Protein AF-A0A540WWI2-F1 (afdb_monomer)

Nearest PDB structures (foldseek):
  8qag-assembly2_B  TM=5.350E-01  e=1.305E-01  synthetic construct
  8e0m-assembly3_G  TM=5.407E-01  e=1.648E+00  synthetic construct
  7aor-assembly1_af  TM=1.954E-01  e=5.989E+00  Trypanosoma cruzi strain CL Brener

Mean predicted aligned error: 6.71 Å

Foldseek 3Di:
DDDDDDDDDDDDDDDDDDDDPDPPDPDPPPDPLLVVLLVLLLVFLQALQALLSVLLNCLQPFQQRHHPVGHGSLQSLCAVFWDWAQQDPPQPVSGIAIAGDCADPVRRGRCVFGQSSLLSNLSSPPDQQDWYQHPVGIDGSVVNLLNLQQQDDLVCLLPLRCLNSLSSLLRVDDQQDWDAHSVRDIDHNVVSLVSLLVSLCFLLVQLLVCVVVVHQADDQPCGRCSVHPLSCLSSLLSNLLSLLDVVVVVVCVVSNVSSLVSLLSVLRHVVVVLVVCCVPPVVCNLVSLLNLLSNLLSSLLSVLSSCVSNVDDDDPVSVVSSVVSVVSNVVSVVVCVVVVVSVDLPVVCVVPVVSSSSSNNSSSSNSNSCVSVVDDDVDPPD

pLDDT: mean 91.4, std 15.08, range [29.44, 98.88]

Radius of gyration: 28.15 Å; Cα contacts (8 Å, |Δi|>4): 536; chains: 1; bounding box: 144×52×53 Å

Solvent-accessible surface area (backbone atoms only — not comparable to full-atom values): 21073 Å² total; per-residue (Å²): 133,89,86,89,82,89,84,83,87,82,87,81,84,81,82,84,80,82,83,80,82,78,80,77,74,77,76,79,72,78,76,56,66,41,60,51,30,41,52,50,16,62,73,59,15,17,50,70,87,27,41,42,41,26,41,30,32,26,70,53,60,26,74,79,27,50,22,74,85,68,48,43,30,69,49,48,43,47,30,75,49,55,42,71,51,78,51,44,91,85,43,93,80,60,56,54,51,52,46,63,51,46,46,50,99,90,66,44,49,42,27,81,44,58,48,42,60,61,25,40,45,49,74,38,61,56,54,54,79,43,74,38,68,35,95,90,46,78,47,35,49,43,60,49,50,50,32,54,45,27,73,49,54,81,83,42,57,75,43,56,64,31,25,32,48,45,28,35,51,35,75,76,56,57,90,84,39,68,48,51,25,73,85,66,49,78,44,49,50,55,62,50,48,54,50,36,46,53,39,53,53,59,32,37,40,68,51,46,51,29,56,76,69,67,46,76,53,64,88,89,76,61,51,57,33,49,51,16,63,84,54,25,42,54,40,48,43,18,45,57,48,43,28,46,43,70,70,49,28,66,73,42,43,71,63,52,53,54,52,49,53,40,58,59,51,42,51,62,20,49,49,54,53,46,55,49,46,40,72,74,34,74,95,45,32,66,60,40,45,51,52,51,37,34,51,38,11,41,49,40,29,41,55,37,49,46,26,70,45,56,65,56,74,73,50,72,72,52,45,54,51,53,55,47,43,52,52,52,38,53,54,42,53,52,53,34,51,77,69,48,60,72,77,42,44,72,68,40,35,80,80,36,53,66,60,24,50,48,54,41,44,28,33,14,38,26,15,35,10,41,52,58,68,70,52,76,68,90,80,77,72,134

Secondary structure (DSSP, 8-state):
----------PPPPP-------------PPPPHHHHHHHHHHHHTT-TT-HHHHHHHHHHHGGG-B-TTSSBHHHHHHHHHEEE----TT-TT-PPPEEE-SB-TT--BS-SSTTHHHHHHHHTT--TT-EEEETTEEEEHHHHHHHHHHT--GGGGG-GGGHHHHHHHHHH--TT-EEE-TT--EEEHHHHHHHHHHHHHHHTHHHHHHHHTT-S----SS-GGGGSGGGGHHHHHHHHGGGGSHHHHHHHHHHHHHHHHHHHHHHHHHHHHHHHHHHH-GGGHHHHHHHHHHHHHHHHHHHHHHHHHH-----HHHHHHHHHHHHHHHHHHHHHHHTTTTT-HHHHHTT-HHHHHHHHHHHHHHHHHHHHHHS--TT---

Sequence (382 aa):
MATSARRALRCFPRPLSLFILVLVTPASGATPLGQELAGRCRAWATDARNPWALAHGVVLEGQAFRASDGRLASDVMVSDFLRRTPAAEDSPSKQPDLFFESSTPDGTPVEPHPALLVKTLLAAGQPLSQRFTTAWGTVTLREVVEDVKRDFRMEQVASPESAWKLEVLSLSARPGDTFRDGTGRKVSVDAVMERALATLEAEQAALASGMKAGRPEVPKRGQGIYAHPCGGLHYFQAVAGWARHPTVRAAWRPRLAAQVEVLLYRLDSETRQYETAWASAPMQREQVLAQMLKFQGHLLETLGRFRDDTGWRPTARQQDTVERARRYLENTVRRMDETGLLAAPASVATRNRQLALDLVGDTCHAARGEALWSRPSAGRTP

Organism: NCBI:txid2590453

Structure (mmCIF, N/CA/C/O backbone):
data_AF-A0A540WWI2-F1
#
_entry.id   AF-A0A540WWI2-F1
#
loop_
_atom_site.group_PDB
_atom_site.id
_atom_site.type_symbol
_atom_site.label_atom_id
_atom_site.label_alt_id
_atom_site.label_comp_id
_atom_site.label_asym_id
_atom_site.label_entity_id
_atom_site.label_seq_id
_atom_site.pdbx_PDB_ins_code
_atom_site.Cartn_x
_atom_site.Cartn_y
_atom_site.Cartn_z
_atom_site.occupancy
_atom_site.B_iso_or_equiv
_atom_site.auth_seq_id
_atom_site.auth_comp_id
_atom_site.auth_asym_id
_atom_site.auth_atom_id
_atom_site.pdbx_PDB_model_num
ATOM 1 N N . MET A 1 1 ? 113.287 -20.506 -8.989 1.00 37.81 1 MET A N 1
ATOM 2 C CA . MET A 1 1 ? 113.121 -19.040 -9.099 1.00 37.81 1 MET A CA 1
ATOM 3 C C . MET A 1 1 ? 111.644 -18.708 -8.933 1.00 37.81 1 MET A C 1
ATOM 5 O O . MET A 1 1 ? 110.825 -19.451 -9.449 1.00 37.81 1 MET A O 1
ATOM 9 N N . ALA A 1 2 ? 111.371 -17.675 -8.130 1.00 39.19 2 ALA A N 1
ATOM 10 C CA . ALA A 1 2 ? 110.102 -17.050 -7.719 1.00 39.19 2 ALA A CA 1
ATOM 11 C C . ALA A 1 2 ? 108.848 -17.316 -8.595 1.00 39.19 2 ALA A C 1
ATOM 13 O O . ALA A 1 2 ? 108.915 -17.276 -9.814 1.00 39.19 2 ALA A O 1
ATOM 14 N N . THR A 1 3 ? 107.644 -17.495 -8.042 1.00 39.16 3 THR A N 1
ATOM 15 C CA . THR A 1 3 ? 106.890 -16.412 -7.386 1.00 39.16 3 THR A CA 1
ATOM 16 C C . THR A 1 3 ? 105.618 -16.912 -6.680 1.00 39.16 3 THR A C 1
ATOM 18 O O . THR A 1 3 ? 104.988 -17.889 -7.068 1.00 39.16 3 THR A O 1
ATOM 21 N N . SER A 1 4 ? 105.274 -16.167 -5.629 1.00 45.84 4 SER A N 1
ATOM 22 C CA . SER A 1 4 ? 104.083 -16.188 -4.771 1.00 45.84 4 SER A CA 1
ATOM 23 C C . SER A 1 4 ? 102.783 -15.811 -5.497 1.00 45.84 4 SER A C 1
ATOM 25 O O . SER A 1 4 ? 102.795 -14.888 -6.308 1.00 45.84 4 SER A O 1
ATOM 27 N N . ALA A 1 5 ? 101.645 -16.408 -5.113 1.00 46.91 5 ALA A N 1
ATOM 28 C CA . ALA A 1 5 ? 100.328 -15.793 -5.307 1.00 46.91 5 ALA A CA 1
ATOM 29 C C . ALA A 1 5 ? 99.317 -16.225 -4.225 1.00 46.91 5 ALA A C 1
ATOM 31 O O . ALA A 1 5 ? 98.890 -17.374 -4.141 1.00 46.91 5 ALA A O 1
ATOM 32 N N . ARG A 1 6 ? 98.935 -15.246 -3.397 1.00 46.31 6 ARG A N 1
ATOM 33 C CA . ARG A 1 6 ? 97.887 -15.283 -2.365 1.00 46.31 6 ARG A CA 1
ATOM 34 C C . ARG A 1 6 ? 96.497 -15.395 -3.010 1.00 46.31 6 ARG A C 1
ATOM 36 O O . ARG A 1 6 ? 96.235 -14.715 -4.000 1.00 46.31 6 ARG A O 1
ATOM 43 N N . ARG A 1 7 ? 95.565 -16.141 -2.400 1.00 50.81 7 ARG A N 1
ATOM 44 C CA . ARG A 1 7 ? 94.119 -16.028 -2.680 1.00 50.81 7 ARG A CA 1
ATOM 45 C C . ARG A 1 7 ? 93.358 -15.630 -1.420 1.00 50.81 7 ARG A C 1
ATOM 47 O O . ARG A 1 7 ? 93.472 -16.264 -0.379 1.00 50.81 7 ARG A O 1
ATOM 54 N N . ALA A 1 8 ? 92.624 -14.532 -1.561 1.00 48.03 8 ALA A N 1
ATOM 55 C CA . ALA A 1 8 ? 91.847 -13.853 -0.541 1.00 48.03 8 ALA A CA 1
ATOM 56 C C . ALA A 1 8 ? 90.483 -14.526 -0.307 1.00 48.03 8 ALA A C 1
ATOM 58 O O . ALA A 1 8 ? 89.800 -14.910 -1.258 1.00 48.03 8 ALA A O 1
ATOM 59 N N . LEU A 1 9 ? 90.082 -14.601 0.96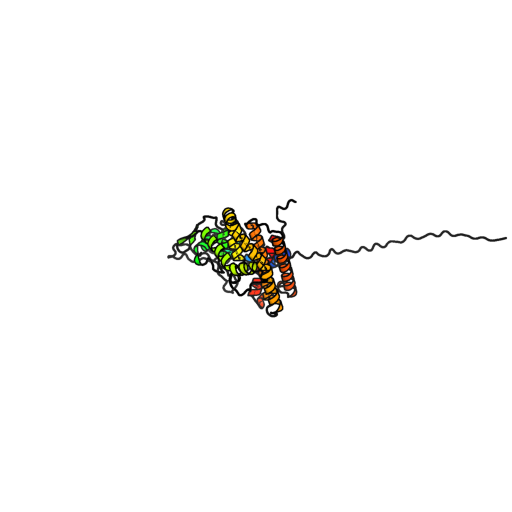4 1.00 45.31 9 LEU A N 1
ATOM 60 C CA . LEU A 1 9 ? 88.723 -14.901 1.414 1.00 45.31 9 LEU A CA 1
ATOM 61 C C . LEU A 1 9 ? 87.793 -13.728 1.062 1.00 45.31 9 LEU A C 1
ATOM 63 O O . LEU A 1 9 ? 88.067 -12.586 1.426 1.00 45.31 9 LEU A O 1
ATOM 67 N N . ARG A 1 10 ? 86.688 -14.008 0.360 1.00 52.19 10 ARG A N 1
ATOM 68 C CA . ARG A 1 10 ? 85.593 -13.054 0.124 1.00 52.19 10 ARG A CA 1
ATOM 69 C C . ARG A 1 10 ? 84.438 -13.370 1.075 1.00 52.19 10 ARG A C 1
ATOM 71 O O . ARG A 1 10 ? 83.786 -14.398 0.927 1.00 52.19 10 ARG A O 1
ATOM 78 N N . CYS A 1 11 ? 84.186 -12.472 2.025 1.00 48.34 11 CYS A N 1
ATOM 79 C CA . CYS A 1 11 ? 82.950 -12.419 2.804 1.00 48.34 11 CYS A CA 1
ATOM 80 C C . CYS A 1 11 ? 81.829 -11.813 1.943 1.00 48.34 11 CYS A C 1
ATOM 82 O O . CYS A 1 11 ? 82.002 -10.729 1.388 1.00 48.34 11 CYS A O 1
ATOM 84 N N . PHE A 1 12 ? 80.684 -12.491 1.846 1.00 45.06 12 PHE A N 1
ATOM 85 C CA . PHE A 1 12 ? 79.457 -11.947 1.253 1.00 45.06 12 PHE A CA 1
ATOM 86 C C . PHE A 1 12 ? 78.577 -11.313 2.348 1.00 45.06 12 PHE A C 1
ATOM 88 O O . PHE A 1 12 ? 78.333 -11.970 3.364 1.00 45.06 12 PHE A O 1
ATOM 95 N N . PRO A 1 13 ? 78.067 -10.080 2.171 1.00 54.81 13 PRO A N 1
ATOM 96 C CA . PRO A 1 13 ? 77.085 -9.493 3.075 1.00 54.81 13 PRO A CA 1
ATOM 97 C C . PRO A 1 13 ? 75.675 -10.021 2.759 1.00 54.81 13 PRO A C 1
ATOM 99 O O . PRO A 1 13 ? 75.299 -10.185 1.599 1.00 54.81 13 PRO A O 1
ATOM 102 N N . ARG A 1 14 ? 74.885 -10.292 3.804 1.00 47.47 14 ARG A N 1
ATOM 103 C CA . ARG A 1 14 ? 73.458 -10.645 3.704 1.00 47.47 14 ARG A CA 1
ATOM 104 C C . ARG A 1 14 ? 72.616 -9.398 3.383 1.00 47.47 14 ARG A C 1
ATOM 106 O O . ARG A 1 14 ? 72.880 -8.353 3.976 1.00 47.47 14 ARG A O 1
ATOM 113 N N . PRO A 1 15 ? 71.587 -9.485 2.521 1.00 51.69 15 PRO A N 1
ATOM 114 C CA . PRO A 1 15 ? 70.697 -8.361 2.259 1.00 51.69 15 PRO A CA 1
ATOM 115 C C . PRO A 1 15 ? 69.696 -8.175 3.411 1.00 51.69 15 PRO A C 1
ATOM 117 O O . PRO A 1 15 ? 68.999 -9.112 3.804 1.00 51.69 15 PRO A O 1
ATOM 120 N N . LEU A 1 16 ? 69.613 -6.950 3.941 1.00 49.91 16 LEU A N 1
ATOM 121 C CA . LEU A 1 16 ? 68.513 -6.502 4.797 1.00 49.91 16 LEU A CA 1
ATOM 122 C C . LEU A 1 16 ? 67.240 -6.423 3.938 1.00 49.91 16 LEU A C 1
ATOM 124 O O . LEU A 1 16 ? 67.165 -5.616 3.014 1.00 49.91 16 LEU A O 1
ATOM 128 N N . SER A 1 17 ? 66.249 -7.263 4.229 1.00 52.59 17 SER A N 1
ATOM 129 C CA . SER A 1 17 ? 64.929 -7.189 3.595 1.00 52.59 17 SER A CA 1
ATOM 130 C C . SER A 1 17 ? 64.086 -6.131 4.304 1.00 52.59 17 SER A C 1
ATOM 132 O O . SER A 1 17 ? 63.728 -6.289 5.470 1.00 52.59 17 SER A O 1
ATOM 134 N N . LEU A 1 18 ? 63.801 -5.038 3.598 1.00 49.53 18 LEU A N 1
ATOM 135 C CA . LEU A 1 18 ? 62.895 -3.977 4.026 1.00 49.53 18 LEU A CA 1
ATOM 136 C C . LEU A 1 18 ? 61.448 -4.492 3.887 1.00 49.53 18 LEU A C 1
ATOM 138 O O . LEU A 1 18 ? 60.949 -4.647 2.774 1.00 49.53 18 LEU A O 1
ATOM 142 N N . PHE A 1 19 ? 60.776 -4.788 5.000 1.00 50.06 19 PHE A N 1
ATOM 143 C CA . PHE A 1 19 ? 59.342 -5.091 5.002 1.00 50.06 19 PHE A CA 1
ATOM 144 C C . PHE A 1 19 ? 58.550 -3.786 4.847 1.00 50.06 19 PHE A C 1
ATOM 146 O O . PHE A 1 19 ? 58.421 -3.012 5.793 1.00 50.06 19 PHE A O 1
ATOM 153 N N . ILE A 1 20 ? 58.016 -3.539 3.649 1.00 57.16 20 ILE A N 1
ATOM 154 C CA . ILE A 1 20 ? 56.998 -2.508 3.420 1.00 57.16 20 ILE A CA 1
ATOM 155 C C . ILE A 1 20 ? 55.660 -3.081 3.899 1.00 57.16 20 ILE A C 1
ATOM 157 O O . ILE A 1 20 ? 55.090 -3.968 3.265 1.00 57.16 20 ILE A O 1
ATOM 161 N N . LEU A 1 21 ? 55.172 -2.588 5.037 1.00 52.62 21 LEU A N 1
ATOM 162 C CA . LEU A 1 21 ? 53.828 -2.875 5.531 1.00 52.62 21 LEU A CA 1
ATOM 163 C C . LEU A 1 21 ? 52.828 -2.069 4.683 1.00 52.62 21 LEU A C 1
ATOM 165 O O . LEU A 1 21 ? 52.626 -0.877 4.905 1.00 52.62 21 LEU A O 1
ATOM 169 N N . VAL A 1 22 ? 52.226 -2.701 3.675 1.00 53.59 22 VAL A N 1
ATOM 170 C CA . VAL A 1 22 ? 51.076 -2.125 2.967 1.00 53.59 22 VAL A CA 1
ATOM 171 C C . VAL A 1 22 ? 49.878 -2.217 3.910 1.00 53.59 22 VAL A C 1
ATOM 173 O O . VAL A 1 22 ? 49.331 -3.295 4.131 1.00 53.59 22 VAL A O 1
ATOM 176 N N . LEU A 1 23 ? 49.490 -1.084 4.497 1.00 54.12 23 LEU A N 1
ATOM 177 C CA . LEU A 1 23 ? 48.217 -0.942 5.196 1.00 54.12 23 LEU A CA 1
ATOM 178 C C . LEU A 1 23 ? 47.098 -1.047 4.154 1.00 54.12 23 LEU A C 1
ATOM 180 O O . LEU A 1 23 ? 46.757 -0.073 3.489 1.00 54.12 23 LEU A O 1
ATOM 184 N N . VAL A 1 24 ? 46.555 -2.252 3.988 1.00 52.00 24 VAL A N 1
ATOM 185 C CA . VAL A 1 24 ? 45.304 -2.469 3.262 1.00 52.00 24 VAL A CA 1
ATOM 186 C C . VAL A 1 24 ? 44.200 -1.846 4.110 1.00 52.00 24 VAL A C 1
ATOM 188 O O . VAL A 1 24 ? 43.776 -2.424 5.110 1.00 52.00 24 VAL A O 1
ATOM 191 N N . THR A 1 25 ? 43.757 -0.642 3.751 1.00 49.84 25 THR A N 1
ATOM 192 C CA . THR A 1 25 ? 42.491 -0.120 4.259 1.00 49.84 25 THR A CA 1
ATOM 193 C C . THR A 1 25 ? 41.392 -1.057 3.758 1.00 49.84 25 THR A C 1
ATOM 195 O O . THR A 1 25 ? 41.284 -1.266 2.546 1.00 49.84 25 THR A O 1
ATOM 198 N N . PRO A 1 26 ? 40.599 -1.691 4.642 1.00 47.97 26 PRO A N 1
ATOM 199 C CA . PRO A 1 26 ? 39.456 -2.460 4.184 1.00 47.97 26 PRO A CA 1
ATOM 200 C C . PRO A 1 26 ? 38.558 -1.495 3.413 1.00 47.97 26 PRO A C 1
ATOM 202 O O . PRO A 1 26 ? 38.166 -0.454 3.943 1.00 47.97 26 PRO A O 1
ATOM 205 N N . ALA A 1 27 ? 38.287 -1.805 2.145 1.00 50.00 27 ALA A N 1
ATOM 206 C CA . ALA A 1 27 ? 37.299 -1.074 1.375 1.00 50.00 27 ALA A CA 1
ATOM 207 C C . ALA A 1 27 ? 35.997 -1.106 2.181 1.00 50.00 27 ALA A C 1
ATOM 209 O O . ALA A 1 27 ? 35.473 -2.189 2.451 1.00 50.00 27 ALA A O 1
ATOM 210 N N . SER A 1 28 ? 35.522 0.059 2.626 1.00 50.94 28 SER A N 1
ATOM 211 C CA . SER A 1 28 ? 34.222 0.187 3.274 1.00 50.94 28 SER A CA 1
ATOM 212 C C . SER A 1 28 ? 33.187 -0.412 2.328 1.00 50.94 28 SER A C 1
ATOM 214 O O . SER A 1 28 ? 32.915 0.155 1.271 1.00 50.94 28 SER A O 1
ATOM 216 N N . GLY A 1 29 ? 32.687 -1.606 2.656 1.00 57.03 29 GLY A N 1
ATOM 217 C CA . GLY 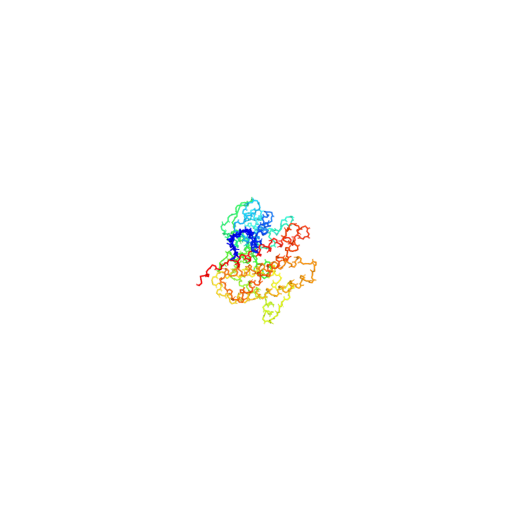A 1 29 ? 31.688 -2.284 1.842 1.00 57.03 29 GLY A CA 1
ATOM 218 C C . GLY A 1 29 ? 30.488 -1.363 1.663 1.00 57.03 29 GLY A C 1
ATOM 219 O O . GLY A 1 29 ? 30.030 -0.762 2.637 1.00 57.03 29 GLY A O 1
ATOM 220 N N . ALA A 1 30 ? 30.013 -1.217 0.426 1.00 68.12 30 ALA A N 1
ATOM 221 C CA . ALA A 1 30 ? 28.823 -0.428 0.144 1.00 68.12 30 ALA A CA 1
ATOM 222 C C . ALA A 1 30 ? 27.666 -0.909 1.035 1.00 68.12 30 ALA A C 1
ATOM 224 O O . ALA A 1 30 ? 27.444 -2.116 1.179 1.00 68.12 30 ALA A O 1
ATOM 225 N N . THR A 1 31 ? 26.955 0.028 1.665 1.00 78.50 31 THR A N 1
ATOM 226 C CA . THR A 1 31 ? 25.777 -0.294 2.472 1.00 78.50 31 THR A CA 1
ATOM 227 C C . THR A 1 31 ? 24.754 -1.018 1.591 1.00 78.50 31 THR A C 1
ATOM 229 O O . THR A 1 31 ? 24.450 -0.527 0.506 1.00 78.50 31 THR A O 1
ATOM 232 N N . PRO A 1 32 ? 24.211 -2.177 2.010 1.00 90.50 32 PRO A N 1
ATOM 233 C CA . PRO A 1 32 ? 23.176 -2.853 1.239 1.00 90.50 32 PRO A CA 1
ATOM 234 C C . PRO A 1 32 ? 21.974 -1.930 1.000 1.00 90.50 32 PRO A C 1
ATOM 236 O O . PRO A 1 32 ? 21.496 -1.306 1.949 1.00 90.50 32 PRO A O 1
ATOM 239 N N . LEU A 1 33 ? 21.440 -1.906 -0.226 1.00 92.56 33 LEU A N 1
ATOM 240 C CA . LEU A 1 33 ? 20.330 -1.034 -0.647 1.00 92.56 33 LEU A CA 1
ATOM 241 C C . LEU A 1 33 ? 19.166 -0.992 0.359 1.00 92.56 33 LEU A C 1
ATOM 243 O O . LEU A 1 33 ? 18.651 0.072 0.693 1.00 92.56 33 LEU A O 1
ATOM 247 N N . GLY A 1 34 ? 18.764 -2.152 0.887 1.00 92.31 34 GLY A N 1
ATOM 248 C CA . GLY A 1 34 ? 17.685 -2.231 1.873 1.00 92.31 34 GLY A CA 1
ATOM 249 C C . GLY A 1 34 ? 17.980 -1.469 3.173 1.00 92.31 34 GLY A C 1
ATOM 250 O O . GLY A 1 34 ? 17.076 -0.860 3.738 1.00 92.31 34 GLY A O 1
ATOM 251 N N . GLN A 1 35 ? 19.233 -1.459 3.644 1.00 94.50 35 GLN A N 1
ATOM 252 C CA . GLN A 1 35 ? 19.629 -0.698 4.837 1.00 94.50 35 GLN A CA 1
ATOM 253 C C . GLN A 1 35 ? 19.652 0.807 4.562 1.00 94.50 35 GLN A C 1
ATOM 255 O O . GLN A 1 35 ? 19.236 1.589 5.417 1.00 94.50 35 GLN A O 1
ATOM 260 N N . GLU A 1 36 ? 20.099 1.200 3.371 1.00 95.06 36 GLU A N 1
ATOM 261 C CA . GLU A 1 36 ? 20.103 2.590 2.925 1.00 95.06 36 GLU A CA 1
ATOM 262 C C . GLU A 1 36 ? 18.679 3.160 2.842 1.00 95.06 36 GLU A C 1
ATOM 264 O O . GLU A 1 36 ? 18.375 4.167 3.488 1.00 95.06 36 GLU A O 1
ATOM 269 N N . LEU A 1 37 ? 17.781 2.480 2.122 1.00 97.00 37 LEU A N 1
ATOM 270 C CA . LEU A 1 37 ? 16.377 2.881 2.004 1.00 97.00 37 LEU A CA 1
ATOM 271 C C . LEU A 1 37 ? 15.686 2.914 3.371 1.00 97.00 37 LEU A C 1
ATOM 273 O O . LEU A 1 37 ? 14.944 3.850 3.666 1.00 97.00 37 LEU A O 1
ATOM 277 N N . ALA A 1 38 ? 15.965 1.938 4.241 1.00 96.88 38 ALA A N 1
ATOM 278 C CA . ALA A 1 38 ? 15.427 1.927 5.598 1.00 96.88 38 ALA A CA 1
ATOM 279 C C . ALA A 1 38 ? 15.919 3.122 6.431 1.00 96.88 38 ALA A C 1
ATOM 281 O O . ALA A 1 38 ? 15.136 3.734 7.156 1.00 96.88 38 ALA A O 1
ATOM 282 N N . GLY A 1 39 ? 17.198 3.490 6.309 1.00 96.06 39 GLY A N 1
ATOM 283 C CA . GLY A 1 39 ? 17.755 4.683 6.947 1.00 96.06 39 GLY A CA 1
ATOM 284 C C . GLY A 1 39 ? 17.058 5.965 6.494 1.00 96.06 39 GLY A C 1
ATOM 285 O O . GLY A 1 39 ? 16.673 6.778 7.333 1.00 96.06 39 GLY A O 1
ATOM 286 N N . ARG A 1 40 ? 16.829 6.109 5.184 1.00 95.88 40 ARG A N 1
ATOM 287 C CA . ARG A 1 40 ? 16.113 7.252 4.595 1.00 95.88 40 ARG A CA 1
ATOM 288 C C . ARG A 1 40 ? 14.653 7.309 5.046 1.00 95.88 40 ARG A C 1
ATOM 290 O O . ARG A 1 40 ? 14.213 8.347 5.526 1.00 95.88 40 ARG A O 1
ATOM 297 N N . CYS A 1 41 ? 13.937 6.183 4.999 1.00 96.69 41 CYS A N 1
ATOM 298 C CA . CYS A 1 41 ? 12.572 6.087 5.523 1.00 96.69 41 CYS A CA 1
ATOM 299 C C . CYS A 1 41 ? 12.509 6.539 6.991 1.00 96.69 41 CYS A C 1
ATOM 301 O O . CYS A 1 41 ? 11.736 7.435 7.318 1.00 96.69 41 CYS A O 1
ATOM 303 N N . ARG A 1 42 ? 13.378 6.009 7.866 1.00 95.62 42 ARG A N 1
ATOM 304 C CA . ARG A 1 42 ? 13.431 6.424 9.280 1.00 95.62 42 ARG A CA 1
ATOM 305 C C . ARG A 1 42 ? 13.745 7.905 9.462 1.00 95.62 42 ARG A C 1
ATOM 307 O O . ARG A 1 42 ? 13.229 8.505 10.390 1.00 95.62 42 ARG A O 1
ATOM 314 N N . ALA A 1 43 ? 14.582 8.495 8.616 1.00 94.38 43 ALA A N 1
ATOM 315 C CA . ALA A 1 43 ? 14.907 9.914 8.722 1.00 94.38 43 ALA A CA 1
ATOM 316 C C . ALA A 1 43 ? 13.734 10.826 8.321 1.00 94.38 43 ALA A C 1
ATOM 318 O O . ALA A 1 43 ? 13.646 11.953 8.801 1.00 94.38 43 ALA A O 1
ATOM 319 N N . TRP A 1 44 ? 12.855 10.371 7.424 1.00 95.38 44 TRP A N 1
ATOM 320 C CA . TRP A 1 44 ? 11.827 11.223 6.814 1.00 95.38 44 TRP A CA 1
ATOM 321 C C . TRP A 1 44 ? 10.412 10.956 7.326 1.00 95.38 44 TRP A C 1
ATOM 323 O O . TRP A 1 44 ? 9.571 11.851 7.309 1.00 95.38 44 TRP A O 1
ATOM 333 N N . ALA A 1 45 ? 10.145 9.741 7.797 1.00 97.38 45 ALA A N 1
ATOM 334 C CA . ALA A 1 45 ? 8.821 9.293 8.208 1.00 97.38 45 ALA A CA 1
ATOM 335 C C . ALA A 1 45 ? 8.481 9.615 9.673 1.00 97.38 45 ALA A C 1
ATOM 337 O O . ALA A 1 45 ? 7.474 9.128 10.168 1.00 97.38 45 ALA A O 1
ATOM 338 N N . THR A 1 46 ? 9.305 10.384 10.393 1.00 97.44 46 THR A N 1
ATOM 339 C CA . THR A 1 46 ? 9.157 10.588 11.847 1.00 97.44 46 THR A CA 1
ATOM 340 C C . THR A 1 46 ? 8.421 11.866 12.254 1.00 97.44 46 THR A C 1
ATOM 342 O O . THR A 1 46 ? 8.221 12.053 13.448 1.00 97.44 46 THR A O 1
ATOM 345 N N . ASP A 1 47 ? 8.029 12.767 11.343 1.00 96.69 47 ASP A N 1
ATOM 346 C CA . ASP A 1 47 ? 7.362 14.026 11.740 1.00 96.69 47 ASP A CA 1
ATOM 347 C C . ASP A 1 47 ? 6.016 13.741 12.428 1.00 96.69 47 ASP A C 1
ATOM 349 O O . ASP A 1 47 ? 5.058 13.297 11.794 1.00 96.69 47 ASP A O 1
ATOM 353 N N . ALA A 1 48 ? 5.935 14.043 13.728 1.00 97.81 48 ALA A N 1
ATOM 354 C CA . ALA A 1 48 ? 4.739 13.827 14.541 1.00 97.81 48 ALA A CA 1
ATOM 355 C C . ALA A 1 48 ? 3.504 14.597 14.031 1.00 97.81 48 ALA A C 1
ATOM 357 O O . ALA A 1 48 ? 2.375 14.245 14.356 1.00 97.81 48 ALA A O 1
ATOM 358 N N . ARG A 1 49 ? 3.700 15.639 13.214 1.00 97.19 49 ARG A N 1
ATOM 359 C CA . ARG A 1 49 ? 2.616 16.446 12.633 1.00 97.19 49 ARG A CA 1
ATOM 360 C C . ARG A 1 49 ? 2.078 15.873 11.321 1.00 97.19 49 ARG A C 1
ATOM 362 O O . ARG A 1 49 ? 1.105 16.401 10.790 1.00 97.19 49 ARG A O 1
ATOM 369 N N . ASN A 1 50 ? 2.707 14.828 10.785 1.00 97.62 50 ASN A N 1
ATOM 370 C CA . ASN A 1 50 ? 2.357 14.216 9.508 1.00 97.62 50 ASN A CA 1
ATOM 371 C C . ASN A 1 50 ? 2.050 12.719 9.708 1.00 97.62 50 ASN A C 1
ATOM 373 O O . ASN A 1 50 ? 2.926 11.871 9.518 1.00 97.62 50 ASN A O 1
ATOM 377 N N . PRO A 1 51 ? 0.811 12.360 10.089 1.00 98.06 51 PRO A N 1
ATOM 378 C CA . PRO A 1 51 ? 0.462 10.976 10.392 1.00 98.06 51 PRO A CA 1
ATOM 379 C C . PRO A 1 51 ? 0.461 10.088 9.141 1.00 98.06 51 PRO A C 1
ATOM 381 O O . PRO A 1 51 ? 0.672 8.885 9.259 1.00 98.06 51 PRO A O 1
ATOM 384 N N . TRP A 1 52 ? 0.326 10.664 7.942 1.00 98.25 52 TRP A N 1
ATOM 385 C CA . TRP A 1 52 ? 0.549 9.941 6.690 1.00 98.25 52 TRP A CA 1
ATOM 386 C C . TRP A 1 52 ? 2.006 9.471 6.556 1.00 98.25 52 TRP A C 1
ATOM 388 O O . TRP A 1 52 ? 2.256 8.318 6.210 1.00 98.25 52 TRP A O 1
ATOM 398 N N . ALA A 1 53 ? 2.978 10.329 6.883 1.00 97.94 53 ALA A N 1
ATOM 399 C CA . ALA A 1 53 ? 4.389 9.945 6.893 1.00 97.94 53 ALA A CA 1
ATOM 400 C C . ALA A 1 53 ? 4.676 8.903 7.988 1.00 97.94 53 ALA A C 1
ATOM 402 O O . ALA A 1 53 ? 5.328 7.896 7.711 1.00 97.94 53 ALA A O 1
ATOM 403 N N . LEU A 1 54 ? 4.119 9.089 9.194 1.00 98.69 54 LEU A N 1
ATOM 404 C CA . LEU A 1 54 ? 4.226 8.109 10.282 1.00 98.69 54 LEU A CA 1
ATOM 405 C C . LEU A 1 54 ? 3.697 6.731 9.870 1.00 98.69 54 LEU A C 1
ATOM 407 O O . LEU A 1 54 ? 4.338 5.721 10.164 1.00 98.69 54 LEU A O 1
ATOM 411 N N . ALA A 1 55 ? 2.559 6.679 9.171 1.00 98.50 55 ALA A N 1
ATOM 412 C CA . ALA A 1 55 ? 1.977 5.431 8.693 1.00 98.50 55 ALA A CA 1
ATOM 413 C C . ALA A 1 55 ? 2.946 4.659 7.784 1.00 98.50 55 ALA A C 1
ATOM 415 O O . ALA A 1 55 ? 3.122 3.451 7.944 1.00 98.50 55 ALA A O 1
ATOM 416 N N . HIS A 1 56 ? 3.651 5.354 6.892 1.00 98.50 56 HIS A N 1
ATOM 417 C CA . HIS A 1 56 ? 4.671 4.738 6.038 1.00 98.50 56 HIS A CA 1
ATOM 418 C C . HIS A 1 56 ? 5.894 4.252 6.815 1.00 98.50 56 HIS A C 1
ATOM 420 O O . HIS A 1 56 ? 6.407 3.168 6.539 1.00 98.50 56 HIS A O 1
ATOM 426 N N . GLY A 1 57 ? 6.326 4.984 7.842 1.00 98.31 57 GLY A N 1
ATOM 427 C CA . GLY A 1 57 ? 7.370 4.504 8.752 1.00 98.31 57 GLY A CA 1
ATOM 428 C C . GLY A 1 57 ? 6.960 3.224 9.494 1.00 98.31 57 GLY A C 1
ATOM 429 O O . GLY A 1 57 ? 7.744 2.275 9.589 1.00 98.31 57 GLY A O 1
ATOM 430 N N . VAL A 1 58 ? 5.698 3.144 9.932 1.00 98.56 58 VAL A N 1
ATOM 431 C CA . VAL A 1 58 ? 5.113 1.944 10.557 1.00 98.56 58 VAL A CA 1
ATOM 432 C C . VAL A 1 58 ? 5.074 0.750 9.594 1.00 98.56 58 VAL A C 1
ATOM 434 O O . VAL A 1 58 ? 5.299 -0.376 10.033 1.00 98.56 58 VAL A O 1
ATOM 437 N N . VAL A 1 59 ? 4.844 0.951 8.290 1.00 96.25 59 VAL A N 1
ATOM 438 C CA . VAL A 1 59 ? 4.886 -0.143 7.293 1.00 96.25 59 VAL A CA 1
ATOM 439 C C . VAL A 1 59 ? 6.241 -0.862 7.298 1.00 96.25 59 VAL A C 1
ATOM 441 O O . VAL A 1 59 ? 6.299 -2.093 7.205 1.00 96.25 59 VAL A O 1
ATOM 444 N N . LEU A 1 60 ? 7.339 -0.116 7.437 1.00 96.06 60 LEU A N 1
ATOM 445 C CA . LEU A 1 60 ? 8.684 -0.683 7.477 1.00 96.06 60 LEU A CA 1
ATOM 446 C C . LEU A 1 60 ? 9.016 -1.297 8.846 1.00 96.06 60 LEU A C 1
ATOM 448 O O . LEU A 1 60 ? 9.384 -2.474 8.918 1.00 96.06 60 LEU A O 1
ATOM 452 N N . GLU A 1 61 ? 8.896 -0.496 9.905 1.00 96.62 61 GLU A N 1
ATOM 453 C CA . GLU A 1 61 ? 9.455 -0.769 11.242 1.00 96.62 61 GLU A CA 1
ATOM 454 C C . GLU A 1 61 ? 8.448 -1.440 12.200 1.00 96.62 61 GLU A C 1
ATOM 456 O O . GLU A 1 61 ? 8.812 -1.944 13.264 1.00 96.62 61 GLU A O 1
ATOM 461 N N . GLY A 1 62 ? 7.169 -1.493 11.824 1.00 96.44 62 GLY A N 1
ATOM 462 C CA . GLY A 1 62 ? 6.102 -2.103 12.611 1.00 96.44 62 GLY A CA 1
ATOM 463 C C . GLY A 1 62 ? 5.712 -1.294 13.852 1.00 96.44 62 GLY A C 1
ATOM 464 O O . GLY A 1 62 ? 5.830 -0.071 13.905 1.00 96.44 62 GLY A O 1
ATOM 465 N N . GLN A 1 63 ? 5.215 -1.996 14.875 1.00 96.69 63 GLN A N 1
ATOM 466 C CA . GLN A 1 63 ? 4.591 -1.399 16.071 1.00 96.69 63 GLN A CA 1
ATOM 467 C C . GLN A 1 63 ? 5.537 -0.544 16.914 1.00 96.69 63 GLN A C 1
ATOM 469 O O . GLN A 1 63 ? 5.080 0.321 17.654 1.00 96.69 63 GLN A O 1
ATOM 474 N N . ALA A 1 64 ? 6.841 -0.808 16.832 1.00 96.69 64 ALA A N 1
ATOM 475 C CA . ALA A 1 64 ? 7.850 -0.126 17.632 1.00 96.69 64 ALA A CA 1
ATOM 476 C C . ALA A 1 64 ? 8.301 1.210 17.021 1.00 96.69 64 ALA A C 1
ATOM 478 O O . ALA A 1 64 ? 9.120 1.900 17.631 1.00 96.69 64 ALA A O 1
ATOM 479 N N . PHE A 1 65 ? 7.800 1.575 15.834 1.00 98.25 65 PHE A N 1
ATOM 480 C CA . PHE A 1 65 ? 8.161 2.828 15.185 1.00 98.25 65 PHE A CA 1
ATOM 481 C C . PHE A 1 65 ? 7.737 4.034 16.031 1.00 98.25 65 PHE A C 1
ATOM 483 O O . PHE A 1 65 ? 6.633 4.079 16.583 1.00 98.25 65 PHE A O 1
ATOM 490 N N . ARG A 1 66 ? 8.625 5.024 16.129 1.00 98.50 66 ARG A N 1
ATOM 491 C CA . ARG A 1 66 ? 8.433 6.221 16.951 1.00 98.50 66 ARG A CA 1
ATOM 492 C C . ARG A 1 66 ? 8.475 7.472 16.096 1.00 98.50 66 ARG A C 1
ATOM 494 O O . ARG A 1 66 ? 9.259 7.553 15.156 1.00 98.50 66 ARG A O 1
ATOM 501 N N . ALA A 1 67 ? 7.650 8.442 16.465 1.00 98.44 67 ALA A N 1
ATOM 502 C CA . ALA A 1 67 ? 7.740 9.787 15.929 1.00 98.44 67 ALA A CA 1
ATOM 503 C C . ALA A 1 67 ? 8.968 10.518 16.505 1.00 98.44 67 ALA A C 1
ATOM 505 O O . ALA A 1 67 ? 9.600 10.072 17.466 1.00 98.44 67 ALA A O 1
ATOM 506 N N . SER A 1 68 ? 9.295 11.672 15.930 1.00 97.81 68 SER A N 1
ATOM 507 C CA . SER A 1 68 ? 10.444 12.502 16.299 1.00 97.81 68 SER A CA 1
ATOM 508 C C . SER A 1 68 ? 10.352 13.071 17.716 1.00 97.81 68 SER A C 1
ATOM 510 O O . SER A 1 68 ? 11.367 13.466 18.277 1.00 97.81 68 SER A O 1
ATOM 512 N N . ASP A 1 69 ? 9.152 13.111 18.300 1.00 97.69 69 ASP A N 1
ATOM 513 C CA . ASP A 1 69 ? 8.910 13.505 19.693 1.00 97.69 69 ASP A CA 1
ATOM 514 C C . ASP A 1 69 ? 9.076 12.339 20.695 1.00 97.69 69 ASP A C 1
ATOM 516 O O . ASP A 1 69 ? 8.885 12.514 21.897 1.00 97.69 69 ASP A O 1
ATOM 520 N N . GLY A 1 70 ? 9.430 11.142 20.213 1.00 98.00 70 GLY A N 1
ATOM 521 C CA . GLY A 1 70 ? 9.671 9.944 21.015 1.00 98.00 70 GLY A CA 1
ATOM 522 C C . GLY A 1 70 ? 8.431 9.092 21.308 1.00 98.00 70 GLY A C 1
ATOM 523 O O . GLY A 1 70 ? 8.585 7.952 21.768 1.00 98.00 70 GLY A O 1
ATOM 524 N N . ARG A 1 71 ? 7.211 9.571 21.020 1.00 98.44 71 ARG A N 1
ATOM 525 C CA . ARG A 1 71 ? 5.980 8.774 21.176 1.00 98.44 71 ARG A CA 1
ATOM 526 C C . ARG A 1 71 ? 5.923 7.648 20.142 1.00 98.44 71 ARG A C 1
ATOM 528 O O . ARG A 1 71 ? 6.556 7.721 19.088 1.00 98.44 71 ARG A O 1
ATOM 535 N N . LEU A 1 72 ? 5.168 6.586 20.437 1.00 98.50 72 LEU A N 1
ATOM 536 C CA . LEU A 1 72 ? 4.867 5.571 19.423 1.00 98.50 72 LEU A CA 1
ATOM 537 C C . LEU A 1 72 ? 4.071 6.224 18.294 1.00 98.50 72 LEU A C 1
ATOM 539 O O . LEU A 1 72 ? 3.116 6.955 18.548 1.00 98.50 72 LEU A O 1
ATOM 543 N N . ALA A 1 73 ? 4.432 5.926 17.049 1.00 98.62 73 ALA A N 1
ATOM 544 C CA . ALA A 1 73 ? 3.748 6.480 15.888 1.00 98.62 73 ALA A CA 1
ATOM 545 C C . ALA A 1 73 ? 2.249 6.135 15.888 1.00 98.62 73 ALA A C 1
ATOM 547 O O . ALA A 1 73 ? 1.426 6.975 15.538 1.00 98.62 73 ALA A O 1
ATOM 548 N N . SER A 1 74 ? 1.879 4.935 16.353 1.00 98.56 74 SER A N 1
ATOM 549 C CA . SER A 1 74 ? 0.477 4.538 16.536 1.00 98.56 74 SER A CA 1
ATOM 550 C C . SER A 1 74 ? -0.276 5.442 17.507 1.00 98.56 74 SER A C 1
ATOM 552 O O . SER A 1 74 ? -1.428 5.784 17.250 1.00 98.56 74 SER A O 1
ATOM 554 N N . ASP A 1 75 ? 0.380 5.851 18.594 1.00 98.62 75 ASP A N 1
ATOM 555 C CA . ASP A 1 75 ? -0.233 6.720 19.592 1.00 98.62 75 ASP A CA 1
ATOM 556 C C . ASP A 1 75 ? -0.411 8.122 19.028 1.00 98.62 75 ASP A C 1
ATOM 558 O O . ASP A 1 75 ? -1.483 8.687 19.196 1.00 98.62 75 ASP A O 1
ATOM 562 N N . VAL A 1 76 ? 0.580 8.654 18.306 1.00 98.62 76 VAL A N 1
ATOM 563 C CA . VAL A 1 76 ? 0.473 9.963 17.642 1.00 98.62 76 VAL A CA 1
ATOM 564 C C . VAL A 1 76 ? -0.670 9.964 16.629 1.00 98.62 76 VAL A C 1
ATOM 566 O O . VAL A 1 76 ? -1.554 10.814 16.703 1.00 98.62 76 VAL A O 1
ATOM 569 N N . MET A 1 77 ? -0.697 8.981 15.720 1.00 98.69 77 MET A N 1
ATOM 570 C CA . MET A 1 77 ? -1.720 8.887 14.675 1.00 98.69 77 MET A CA 1
ATOM 571 C C . MET A 1 77 ? -3.134 8.879 15.262 1.00 98.69 77 MET A C 1
ATOM 573 O O . MET A 1 77 ? -3.989 9.615 14.784 1.00 98.69 77 MET A O 1
ATOM 577 N N . VAL A 1 78 ? -3.396 8.085 16.305 1.00 98.62 78 VAL A N 1
ATOM 578 C CA . VAL A 1 78 ? -4.749 7.989 16.874 1.00 98.62 78 VAL A CA 1
ATOM 579 C C . VAL A 1 78 ? -5.052 9.138 17.836 1.00 98.62 78 VAL A C 1
ATOM 581 O O . VAL A 1 78 ? -6.100 9.763 17.724 1.00 98.62 78 VAL A O 1
ATOM 584 N N . SER A 1 79 ? -4.156 9.435 18.775 1.00 98.25 79 SER A N 1
ATOM 585 C CA . SER A 1 79 ? -4.423 10.395 19.859 1.00 98.25 79 SER A CA 1
ATOM 586 C C . SER A 1 79 ? -4.585 11.823 19.345 1.00 98.25 79 SER A C 1
ATOM 588 O O . SER A 1 79 ? -5.436 12.556 19.853 1.00 98.25 79 SER A O 1
ATOM 590 N N . ASP A 1 80 ? -3.802 12.203 18.330 1.00 98.12 80 ASP A N 1
ATOM 591 C CA . ASP A 1 80 ? -3.726 13.589 17.865 1.00 98.12 80 ASP A CA 1
ATOM 592 C C . ASP A 1 80 ? -4.644 13.851 16.657 1.00 98.12 80 ASP A C 1
ATOM 594 O O . ASP A 1 80 ? -5.126 14.975 16.478 1.00 98.12 80 ASP A O 1
ATOM 598 N N . PHE A 1 81 ? -4.914 12.828 15.833 1.00 98.38 81 PHE A N 1
ATOM 599 C CA . PHE A 1 81 ? -5.607 13.001 14.549 1.00 98.38 81 PHE A CA 1
ATOM 600 C C . PHE A 1 81 ? -6.959 12.297 14.437 1.00 98.38 81 PHE A C 1
ATOM 602 O O . PHE A 1 81 ? -7.716 12.638 13.525 1.00 98.38 81 PHE A O 1
ATOM 609 N N . LEU A 1 82 ? -7.312 11.372 15.340 1.00 98.44 82 LEU A N 1
ATOM 610 C CA . LEU A 1 82 ? -8.647 10.775 15.321 1.00 98.44 82 LEU A CA 1
ATOM 611 C C . LEU A 1 82 ? -9.694 11.823 15.714 1.00 98.44 82 LEU A C 1
ATOM 613 O O . LEU A 1 82 ? -9.634 12.444 16.782 1.00 98.44 82 LEU A O 1
ATOM 617 N N . ARG A 1 83 ? -10.684 12.006 14.845 1.00 97.38 83 ARG A N 1
ATOM 618 C CA . ARG A 1 83 ? -11.836 12.873 15.069 1.00 97.38 83 ARG A CA 1
ATOM 619 C C . ARG A 1 83 ? -13.036 12.060 15.511 1.00 97.38 83 ARG A C 1
ATOM 621 O O . ARG A 1 83 ? -13.132 10.861 15.261 1.00 97.38 83 ARG A O 1
ATOM 628 N N . ARG A 1 84 ? -13.939 12.753 16.198 1.00 95.50 84 ARG A N 1
ATOM 629 C CA . ARG A 1 84 ? -15.188 12.208 16.703 1.00 95.50 84 ARG A CA 1
ATOM 630 C C . ARG A 1 84 ? -16.327 13.158 16.348 1.00 95.50 84 ARG A C 1
ATOM 632 O O . ARG A 1 84 ? -16.256 14.331 16.716 1.00 95.50 84 ARG A O 1
ATOM 639 N N . THR A 1 85 ? -17.365 12.672 15.673 1.00 91.00 85 THR A N 1
ATOM 640 C CA . THR A 1 85 ? -18.612 13.435 15.517 1.00 91.00 85 THR A CA 1
ATOM 641 C C . THR A 1 85 ? -19.438 13.370 16.807 1.00 91.00 85 THR A C 1
ATOM 643 O O . THR A 1 85 ? -19.332 12.408 17.580 1.00 91.00 85 THR A O 1
ATOM 646 N N . PRO A 1 86 ? -20.279 14.379 17.095 1.00 83.81 86 PRO A N 1
ATOM 647 C CA . PRO A 1 86 ? -21.345 14.215 18.074 1.00 83.81 86 PRO A CA 1
ATOM 648 C C . PRO A 1 86 ? -22.230 13.026 17.680 1.00 83.81 86 PRO A C 1
ATOM 650 O O . PRO A 1 86 ? -22.479 12.808 16.496 1.00 83.81 86 PRO A O 1
ATOM 653 N N . ALA A 1 87 ? -22.725 12.267 18.658 1.00 77.31 87 ALA A N 1
ATOM 654 C CA . ALA A 1 87 ? -23.708 11.229 18.369 1.00 77.31 87 ALA A CA 1
ATOM 655 C C . ALA A 1 87 ? -24.967 11.897 17.796 1.00 77.31 87 ALA A C 1
ATOM 657 O O . ALA A 1 87 ? -25.601 12.699 18.482 1.00 77.31 87 ALA A O 1
ATOM 658 N N . ALA A 1 88 ? -25.304 11.606 16.540 1.00 71.38 88 ALA A N 1
ATOM 659 C CA . ALA A 1 88 ? -26.511 12.145 15.929 1.00 71.38 88 ALA A CA 1
ATOM 660 C C . ALA A 1 88 ? -27.749 11.525 16.595 1.00 71.38 88 ALA A C 1
ATOM 662 O O . ALA A 1 88 ? -27.839 10.298 16.701 1.00 71.38 88 ALA A O 1
ATOM 663 N N . GLU A 1 89 ? -28.700 12.363 17.024 1.00 69.31 89 GLU A N 1
ATOM 664 C CA . GLU A 1 89 ? -29.939 11.915 17.685 1.00 69.31 89 GLU A CA 1
ATOM 665 C C . GLU A 1 89 ? -30.747 10.951 16.799 1.00 69.31 89 GLU A C 1
ATOM 667 O O . GLU A 1 89 ? -31.321 9.983 17.304 1.00 69.31 89 GLU A O 1
ATOM 672 N N . ASP A 1 90 ? -30.681 11.160 15.480 1.00 68.81 90 ASP A N 1
ATOM 673 C CA . ASP A 1 90 ? -31.388 10.379 14.461 1.00 68.81 90 ASP A CA 1
ATOM 674 C C . ASP A 1 90 ? -30.566 9.212 13.879 1.00 68.81 90 ASP A C 1
ATOM 676 O O . ASP A 1 90 ? -31.051 8.484 13.009 1.00 68.81 90 ASP A O 1
ATOM 680 N N . SER A 1 91 ? -29.319 8.996 14.324 1.00 65.56 91 SER A N 1
ATOM 681 C CA . SER A 1 91 ? -28.522 7.863 13.834 1.00 65.56 91 SER A CA 1
ATOM 682 C C . SER A 1 91 ? -29.027 6.544 14.434 1.00 65.56 91 SER A C 1
ATOM 684 O O . SER A 1 91 ? -29.127 6.431 15.661 1.00 65.56 91 SER A O 1
ATOM 686 N N . PRO A 1 92 ? -29.256 5.491 13.621 1.00 66.06 92 PRO A N 1
ATOM 687 C CA . PRO A 1 92 ? -29.681 4.180 14.110 1.00 66.06 92 PRO A CA 1
ATOM 688 C C . PRO A 1 92 ? -28.749 3.571 15.167 1.00 66.06 92 PRO A C 1
ATOM 690 O O . PRO A 1 92 ? -29.203 2.792 16.004 1.00 66.06 92 PRO A O 1
ATOM 693 N N . SER A 1 93 ? -27.450 3.900 15.137 1.00 68.31 93 SER A N 1
ATOM 694 C CA . SER A 1 93 ? -26.476 3.391 16.108 1.00 68.31 93 SER A CA 1
ATOM 695 C C . SER A 1 93 ? -26.460 4.188 17.414 1.00 68.31 93 SER A C 1
ATOM 697 O O . SER A 1 93 ? -25.991 3.660 18.422 1.00 68.31 93 SER A O 1
ATOM 699 N N . LYS A 1 94 ? -26.927 5.450 17.405 1.00 75.00 94 LYS A N 1
ATOM 700 C CA . LYS A 1 94 ? -26.721 6.451 18.474 1.00 75.00 94 LYS A CA 1
ATOM 701 C C . LYS A 1 94 ? -25.264 6.557 18.956 1.00 75.00 94 LYS A C 1
ATOM 703 O O . LYS A 1 94 ? -25.002 7.047 20.054 1.00 75.00 94 LYS A O 1
ATOM 708 N N . GLN A 1 95 ? -24.313 6.076 18.157 1.00 80.06 95 GLN A N 1
ATOM 709 C CA . GLN A 1 95 ? -22.888 6.127 18.452 1.00 80.06 95 GLN A CA 1
ATOM 710 C C . GLN A 1 95 ? -22.245 7.281 17.681 1.00 80.06 95 GLN A C 1
ATOM 712 O O . GLN A 1 95 ? -22.693 7.593 16.577 1.00 80.06 95 GLN A O 1
ATOM 717 N N . PRO A 1 96 ? -21.226 7.932 18.262 1.00 88.06 96 PRO A N 1
ATOM 718 C CA . PRO A 1 96 ? -20.421 8.907 17.541 1.00 88.06 96 PRO A CA 1
ATOM 719 C C . PRO A 1 96 ? -19.624 8.222 16.422 1.00 88.06 96 PRO A C 1
ATOM 721 O O . PRO A 1 96 ? -19.169 7.093 16.604 1.00 88.06 96 PRO A O 1
ATOM 724 N N . ASP A 1 97 ? -19.400 8.922 15.313 1.00 92.12 97 ASP A N 1
ATOM 725 C CA . ASP A 1 97 ? -18.496 8.453 14.264 1.00 92.12 97 ASP A CA 1
ATOM 726 C C . ASP A 1 97 ? -17.053 8.831 14.586 1.00 92.12 97 ASP A C 1
ATOM 728 O O . ASP A 1 97 ? -16.773 9.922 15.084 1.00 92.12 97 ASP A O 1
ATOM 732 N N . LEU A 1 98 ? -16.147 7.904 14.309 1.00 96.25 98 LEU A N 1
ATOM 733 C CA . LEU A 1 98 ? -14.710 7.980 14.496 1.00 96.25 98 LEU A CA 1
ATOM 734 C C . LEU A 1 98 ? -14.045 7.956 13.126 1.00 96.25 98 LEU A C 1
ATOM 736 O O . LEU A 1 98 ? -14.130 6.970 12.398 1.00 96.25 98 LEU A O 1
ATOM 740 N N . PHE A 1 99 ? -13.344 9.027 12.783 1.00 96.62 99 PHE A N 1
ATOM 741 C CA . PHE A 1 99 ? -12.768 9.165 11.452 1.00 96.62 99 PHE A CA 1
ATOM 742 C C . PHE A 1 99 ? -11.469 9.961 11.479 1.00 96.62 99 PHE A C 1
ATOM 744 O O . PHE A 1 99 ? -11.190 10.713 12.415 1.00 96.62 99 PHE A O 1
ATOM 751 N N . PHE A 1 100 ? -10.672 9.795 10.432 1.00 97.94 100 PHE A N 1
ATOM 752 C CA . PHE A 1 100 ? -9.525 10.644 10.159 1.00 97.94 100 PHE A CA 1
ATOM 753 C C . PHE A 1 100 ? -9.878 11.581 9.008 1.00 97.94 100 PHE A C 1
ATOM 755 O O . PHE A 1 100 ? -10.479 11.167 8.019 1.00 97.94 100 PHE A O 1
ATOM 762 N N . GLU A 1 101 ? -9.508 12.850 9.141 1.00 97.56 101 GLU A N 1
ATOM 763 C CA . GLU A 1 101 ? -9.615 13.802 8.034 1.00 97.56 101 GLU A CA 1
ATOM 764 C C . GLU A 1 101 ? -8.661 13.404 6.900 1.00 97.56 101 GLU A C 1
ATOM 766 O O . GLU A 1 101 ? -7.626 12.776 7.135 1.00 97.56 101 GLU A O 1
ATOM 771 N N . SER A 1 102 ? -8.940 13.829 5.667 1.00 97.31 102 SER A N 1
ATOM 772 C CA . SER A 1 102 ? -7.995 13.613 4.562 1.00 97.31 102 SER A CA 1
ATOM 773 C C . SER A 1 102 ? -6.699 14.403 4.754 1.00 97.31 102 SER A C 1
ATOM 775 O O . SER A 1 102 ? -5.611 13.948 4.393 1.00 97.31 102 SER A O 1
ATOM 777 N N . SER A 1 103 ? -6.813 15.595 5.341 1.00 97.81 103 SER A N 1
ATOM 778 C CA . SER A 1 103 ? -5.711 16.522 5.577 1.00 97.81 103 SER A CA 1
ATOM 779 C C . SER A 1 103 ? -5.999 17.459 6.748 1.00 97.81 103 SER A C 1
ATOM 781 O O . SER A 1 103 ? -7.150 17.745 7.071 1.00 97.81 103 SER A O 1
ATOM 783 N N . THR A 1 104 ? -4.946 17.992 7.353 1.00 96.44 104 THR A N 1
ATOM 784 C CA . THR A 1 104 ? -5.008 19.126 8.285 1.00 96.44 104 THR A CA 1
ATOM 785 C C . THR A 1 104 ? -5.380 20.436 7.561 1.00 96.44 104 THR A C 1
ATOM 787 O O . THR A 1 104 ? -5.293 20.510 6.330 1.00 96.44 104 THR A O 1
ATOM 790 N N . PRO A 1 105 ? -5.719 21.517 8.299 1.00 95.31 105 PRO A N 1
ATOM 791 C CA . PRO A 1 105 ? -6.003 22.829 7.704 1.00 95.31 105 PRO A CA 1
ATOM 792 C C . PRO A 1 105 ? -4.856 23.436 6.880 1.00 95.31 105 PRO A C 1
ATOM 794 O O . PRO A 1 105 ? -5.109 24.212 5.966 1.00 95.31 105 PRO A O 1
ATOM 797 N N . ASP A 1 106 ? -3.599 23.083 7.174 1.00 93.38 106 ASP A N 1
ATOM 798 C CA . ASP A 1 106 ? -2.416 23.527 6.417 1.00 93.38 106 ASP A CA 1
ATOM 799 C C . ASP A 1 106 ? -2.068 22.610 5.221 1.00 93.38 106 ASP A C 1
ATOM 801 O O . ASP A 1 106 ? -0.998 22.725 4.608 1.00 93.38 106 ASP A O 1
ATOM 805 N N . GLY A 1 107 ? -2.972 21.683 4.884 1.00 93.69 107 GLY A N 1
ATOM 806 C CA . GLY A 1 107 ? -2.837 20.759 3.761 1.00 93.69 107 GLY A CA 1
ATOM 807 C C . GLY A 1 107 ? -1.851 19.614 4.003 1.00 93.69 107 GLY A C 1
ATOM 808 O O . GLY A 1 107 ? -1.403 18.975 3.049 1.00 93.69 107 GLY A O 1
ATOM 809 N N . THR A 1 108 ? -1.446 19.353 5.248 1.00 95.44 108 THR A N 1
ATOM 810 C CA . THR A 1 108 ? -0.655 18.160 5.585 1.00 95.44 108 THR A CA 1
ATOM 811 C C . THR A 1 108 ? -1.547 16.924 5.478 1.00 95.44 108 THR A C 1
ATOM 813 O O . THR A 1 108 ? -2.627 16.909 6.067 1.00 95.44 108 THR A O 1
ATOM 816 N N . PRO A 1 109 ? -1.155 15.896 4.704 1.00 97.31 109 PRO A N 1
ATOM 817 C CA . PRO A 1 109 ? -1.981 14.706 4.547 1.00 97.31 109 PRO A CA 1
ATOM 818 C C . PRO A 1 109 ? -2.131 13.977 5.883 1.00 97.31 109 PRO A C 1
ATOM 820 O O . PRO A 1 109 ? -1.160 13.804 6.624 1.00 97.31 109 PRO A O 1
ATOM 823 N N . VAL A 1 110 ? -3.354 13.533 6.164 1.00 98.06 110 VAL A N 1
ATOM 824 C CA . VAL A 1 110 ? -3.666 12.700 7.325 1.00 98.06 110 VAL A CA 1
ATOM 825 C C . VAL A 1 110 ? -4.076 11.314 6.849 1.00 98.06 110 VAL A C 1
ATOM 827 O O . VAL A 1 110 ? -3.283 10.377 6.925 1.00 98.06 110 VAL A O 1
ATOM 830 N N . GLU A 1 111 ? -5.264 11.203 6.262 1.00 96.06 111 GLU A N 1
ATOM 831 C CA . GLU A 1 111 ? -5.780 9.979 5.656 1.00 96.06 111 GLU A CA 1
ATOM 832 C C . GLU A 1 111 ? -6.294 10.269 4.230 1.00 96.06 111 GLU A C 1
ATOM 834 O O . GLU A 1 111 ? -7.497 10.271 3.981 1.00 96.06 111 GLU A O 1
ATOM 839 N N . PRO A 1 112 ? -5.406 10.544 3.250 1.00 94.81 112 PRO A N 1
ATOM 840 C CA . PRO A 1 112 ? -5.823 10.849 1.875 1.00 94.81 112 PRO A CA 1
ATOM 841 C C . PRO A 1 112 ? -6.548 9.680 1.188 1.00 94.81 112 PRO A C 1
ATOM 843 O O . PRO A 1 112 ? -7.241 9.890 0.197 1.00 94.81 112 PRO A O 1
ATOM 846 N N . HIS A 1 113 ? -6.398 8.466 1.724 1.00 96.12 113 HIS A N 1
ATOM 847 C CA . HIS A 1 113 ? -7.101 7.269 1.287 1.00 96.12 113 HIS A CA 1
ATOM 848 C C . HIS A 1 113 ? -7.923 6.698 2.446 1.00 96.12 113 HIS A C 1
ATOM 850 O O . HIS A 1 113 ? -7.340 6.449 3.506 1.00 96.12 113 HIS A O 1
ATOM 856 N N . PRO A 1 114 ? -9.230 6.432 2.272 1.00 95.31 114 PRO A N 1
ATOM 857 C CA . PRO A 1 114 ? -10.094 6.009 3.370 1.00 95.31 114 PRO A CA 1
ATOM 858 C C . PRO A 1 114 ? -9.577 4.765 4.099 1.00 95.31 114 PRO A C 1
ATOM 860 O O . PRO A 1 114 ? -9.347 3.733 3.473 1.00 95.31 114 PRO A O 1
ATOM 863 N N . ALA A 1 115 ? -9.478 4.833 5.427 1.00 98.06 115 ALA A N 1
ATOM 864 C CA . ALA A 1 115 ? -8.975 3.779 6.307 1.00 98.06 115 ALA A CA 1
ATOM 865 C C . ALA A 1 115 ? -7.477 3.428 6.160 1.00 98.06 115 ALA A C 1
ATOM 867 O O . ALA A 1 115 ? -7.053 2.375 6.650 1.00 98.06 115 ALA A O 1
ATOM 868 N N . LEU A 1 116 ? 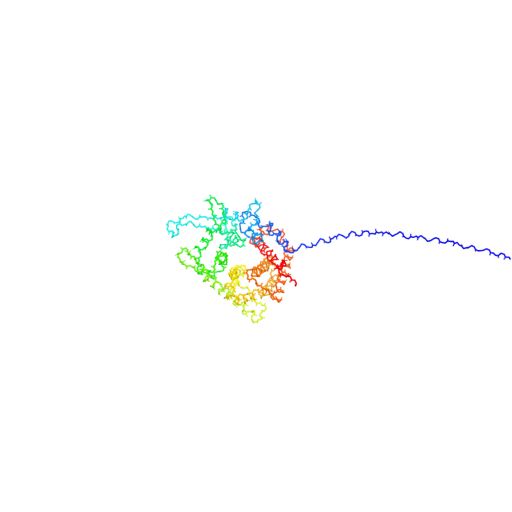-6.654 4.276 5.525 1.00 98.25 116 LEU A N 1
ATOM 869 C CA . LEU A 1 116 ? -5.198 4.087 5.442 1.00 98.25 116 LEU A CA 1
ATOM 870 C C . LEU A 1 116 ? -4.552 3.901 6.819 1.00 98.25 116 LEU A C 1
ATOM 872 O O . LEU A 1 116 ? -3.746 2.978 6.988 1.00 98.25 116 LEU A O 1
ATOM 876 N N . LEU A 1 117 ? -4.882 4.748 7.798 1.00 98.62 117 LEU A N 1
ATOM 877 C CA . LEU A 1 117 ? -4.245 4.697 9.115 1.00 98.62 117 LEU A CA 1
ATOM 878 C C . LEU A 1 117 ? -4.694 3.442 9.870 1.00 98.62 117 LEU A C 1
ATOM 880 O O . LEU A 1 117 ? -3.864 2.710 10.410 1.00 98.62 117 LEU A O 1
ATOM 884 N N . VAL A 1 118 ? -5.988 3.114 9.809 1.00 98.69 118 VAL A N 1
ATOM 885 C CA . VAL A 1 118 ? -6.553 1.900 10.427 1.00 98.69 118 VAL A CA 1
ATOM 886 C C . VAL A 1 118 ? -5.923 0.636 9.843 1.00 98.69 118 VAL A C 1
ATOM 888 O O . VAL A 1 118 ? -5.470 -0.239 10.587 1.00 98.69 118 VAL A O 1
ATOM 891 N N . LYS A 1 119 ? -5.829 0.555 8.509 1.00 98.31 119 LYS A N 1
ATOM 892 C CA . LYS A 1 119 ? -5.139 -0.533 7.805 1.00 98.31 119 LYS A CA 1
ATOM 893 C C . LYS A 1 119 ? -3.692 -0.652 8.264 1.00 98.31 119 LYS A C 1
ATOM 895 O O . LYS A 1 119 ? -3.221 -1.758 8.510 1.00 98.31 119 LYS A O 1
ATOM 900 N N . THR A 1 120 ? -2.992 0.468 8.398 1.00 98.62 120 THR A N 1
ATOM 901 C CA . THR A 1 120 ? -1.585 0.480 8.806 1.00 98.62 120 THR A CA 1
ATOM 902 C C . THR A 1 120 ? -1.398 -0.083 10.213 1.00 98.62 120 THR A C 1
ATOM 904 O O . THR A 1 120 ? -0.536 -0.937 10.417 1.00 98.62 120 THR A O 1
ATOM 907 N N . LEU A 1 121 ? -2.244 0.314 11.169 1.00 98.75 121 LEU A N 1
ATOM 908 C CA . LEU A 1 121 ? -2.212 -0.215 12.536 1.00 98.75 121 LEU A CA 1
ATOM 909 C C . LEU A 1 121 ? -2.434 -1.736 12.561 1.00 98.75 121 LEU A C 1
ATOM 911 O O . LEU A 1 121 ? -1.667 -2.465 13.194 1.00 98.75 121 LEU A O 1
ATOM 915 N N . LEU A 1 122 ? -3.442 -2.224 11.830 1.00 98.62 122 LEU A N 1
ATOM 916 C CA . LEU A 1 122 ? -3.730 -3.657 11.725 1.00 98.62 122 LEU A CA 1
ATOM 917 C C . LEU A 1 122 ? -2.591 -4.429 11.050 1.00 98.62 122 LEU A C 1
ATOM 919 O O . LEU A 1 122 ? -2.199 -5.487 11.537 1.00 98.62 122 LEU A O 1
ATOM 923 N N . ALA A 1 123 ? -2.032 -3.902 9.959 1.00 97.50 123 ALA A N 1
ATOM 924 C CA . ALA A 1 123 ? -0.941 -4.538 9.219 1.00 97.50 123 ALA A CA 1
ATOM 925 C C . ALA A 1 123 ? 0.367 -4.576 10.027 1.00 97.50 123 ALA A C 1
ATOM 927 O O . ALA A 1 123 ? 1.149 -5.515 9.891 1.00 97.50 123 ALA A O 1
ATOM 928 N N . ALA A 1 124 ? 0.578 -3.602 10.916 1.00 97.56 124 ALA A N 1
ATOM 929 C CA . ALA A 1 124 ? 1.656 -3.634 11.899 1.00 97.56 124 ALA A CA 1
ATOM 930 C C . ALA A 1 124 ? 1.426 -4.689 12.997 1.00 97.56 124 ALA A C 1
ATOM 932 O O . ALA A 1 124 ? 2.337 -4.979 13.767 1.00 97.56 124 ALA A O 1
ATOM 933 N N . GLY A 1 125 ? 0.232 -5.282 13.085 1.00 97.00 125 GLY A N 1
ATOM 934 C CA . GLY A 1 125 ? -0.133 -6.307 14.061 1.00 97.00 125 GLY A CA 1
ATOM 935 C C . GLY A 1 125 ? -0.666 -5.755 15.384 1.00 97.00 125 GLY A C 1
ATOM 936 O O . GLY A 1 125 ? -0.674 -6.489 16.374 1.00 97.00 125 GLY A O 1
ATOM 937 N N . GLN A 1 126 ? -1.071 -4.479 15.433 1.00 98.19 126 GLN A N 1
ATOM 938 C CA . GLN A 1 126 ? -1.684 -3.912 16.635 1.00 98.19 126 GLN A CA 1
ATOM 939 C C . GLN A 1 126 ? -2.949 -4.714 16.987 1.00 98.19 126 GLN A C 1
ATOM 941 O O . GLN A 1 126 ? -3.800 -4.929 16.115 1.00 98.19 126 GLN A O 1
ATOM 946 N N . PRO A 1 127 ? -3.107 -5.186 18.237 1.00 97.75 127 PRO A N 1
ATOM 947 C CA . PRO A 1 127 ? -4.275 -5.969 18.606 1.00 97.75 127 PRO A CA 1
ATOM 948 C C . PRO A 1 127 ? -5.531 -5.092 18.609 1.00 97.75 127 PRO A C 1
ATOM 950 O O . PRO A 1 127 ? -5.488 -3.923 18.978 1.00 97.75 127 PRO A O 1
ATOM 953 N N . LEU A 1 128 ? -6.696 -5.669 18.296 1.00 98.50 128 LEU A N 1
ATOM 954 C CA . LEU A 1 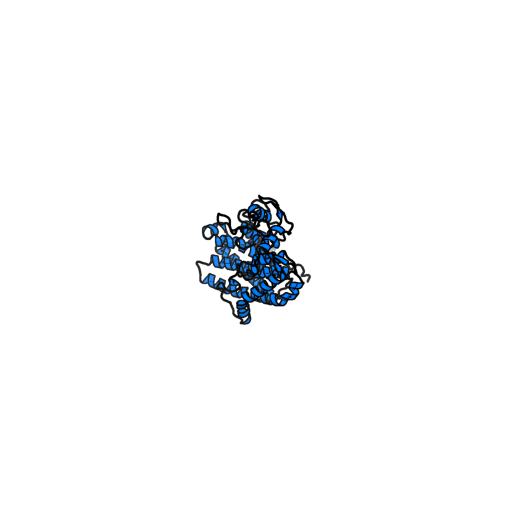128 ? -7.977 -4.942 18.339 1.00 98.50 128 LEU A CA 1
ATOM 955 C C . LEU A 1 128 ? -8.301 -4.361 19.731 1.00 98.50 128 LEU A C 1
ATOM 957 O O . LEU A 1 128 ? -9.076 -3.418 19.845 1.00 98.50 128 LEU A O 1
ATOM 961 N N . SER A 1 129 ? -7.724 -4.927 20.794 1.00 98.50 129 SER A N 1
ATOM 962 C CA . SER A 1 129 ? -7.844 -4.432 22.169 1.00 98.50 129 SER A CA 1
ATOM 963 C C . SER A 1 129 ? -6.879 -3.294 22.513 1.00 98.50 129 SER A C 1
ATOM 965 O O . SER A 1 129 ? -6.947 -2.797 23.638 1.00 98.50 129 SER A O 1
ATOM 967 N N . GLN A 1 130 ? -5.978 -2.904 21.601 1.00 98.50 130 GLN A N 1
ATOM 968 C CA . GLN A 1 130 ? -5.062 -1.780 21.797 1.00 98.50 130 GLN A CA 1
ATOM 969 C C . GLN A 1 130 ? -5.869 -0.529 22.130 1.00 98.50 130 GLN A C 1
ATOM 971 O O . GLN A 1 130 ? -6.827 -0.212 21.425 1.00 98.50 130 GLN A O 1
ATOM 976 N N . ARG A 1 131 ? -5.486 0.150 23.214 1.00 98.56 131 ARG A N 1
ATOM 977 C CA . ARG A 1 131 ? -6.140 1.364 23.708 1.00 98.56 131 ARG A CA 1
ATOM 978 C C . ARG A 1 131 ? -5.302 2.581 23.341 1.00 98.56 131 ARG A C 1
ATOM 980 O O . ARG A 1 131 ? -4.082 2.537 23.467 1.00 98.56 131 ARG A O 1
ATOM 987 N N . PHE A 1 132 ? -5.970 3.659 22.962 1.00 98.44 132 PHE A N 1
ATOM 988 C CA . PHE A 1 132 ? -5.370 4.953 22.661 1.00 98.44 132 PHE A CA 1
ATOM 989 C C . PHE A 1 132 ? -6.056 6.033 23.491 1.00 98.44 132 PHE A C 1
ATOM 991 O O . PHE A 1 132 ? -7.276 6.003 23.675 1.00 98.44 132 PHE A O 1
ATOM 998 N N . THR A 1 133 ? -5.275 6.980 24.000 1.00 98.31 133 THR A N 1
ATOM 999 C CA . THR A 1 133 ? -5.786 8.100 24.795 1.00 98.31 133 THR A CA 1
ATOM 1000 C C . THR A 1 133 ? -5.984 9.302 23.888 1.00 98.31 133 THR A C 1
ATOM 1002 O O . THR A 1 133 ? -5.017 9.892 23.434 1.00 98.31 133 THR A O 1
ATOM 1005 N N . THR A 1 134 ? -7.232 9.689 23.650 1.00 97.81 134 THR A N 1
ATOM 1006 C CA . THR A 1 134 ? -7.582 10.882 22.866 1.00 97.81 134 THR A CA 1
ATOM 1007 C C . THR A 1 134 ? -7.991 12.031 23.791 1.00 97.81 134 THR A C 1
ATOM 1009 O O . THR A 1 134 ? -8.267 11.821 24.976 1.00 97.81 134 THR A O 1
ATOM 1012 N N . ALA A 1 135 ? -8.113 13.246 23.249 1.00 96.44 135 ALA A N 1
ATOM 1013 C CA . ALA A 1 135 ? -8.576 14.418 24.002 1.00 96.44 135 ALA A CA 1
ATOM 1014 C C . ALA A 1 135 ? -9.987 14.263 24.615 1.00 96.44 135 ALA A C 1
ATOM 1016 O O . ALA A 1 135 ? -10.348 14.998 25.530 1.00 96.44 135 ALA A O 1
ATOM 1017 N N . TRP A 1 136 ? -10.787 13.314 24.122 1.00 95.50 136 TRP A N 1
ATOM 1018 C CA . TRP A 1 136 ? -12.174 13.076 24.536 1.00 95.50 136 TRP A CA 1
ATOM 1019 C C . TRP A 1 136 ? -12.379 11.701 25.195 1.00 95.50 136 TRP A C 1
ATOM 1021 O O . TRP A 1 136 ? -13.519 11.280 25.401 1.00 95.50 136 TRP A O 1
ATOM 1031 N N . GLY A 1 137 ? -11.292 11.006 25.547 1.00 96.00 137 GLY A N 1
ATOM 1032 C CA . GLY A 1 137 ? -11.321 9.739 26.279 1.00 96.00 137 GLY A CA 1
ATOM 1033 C C . GLY A 1 137 ? -10.512 8.623 25.621 1.00 96.00 137 GLY A C 1
ATOM 1034 O O . GLY A 1 137 ? -9.777 8.825 24.655 1.00 96.00 137 GLY A O 1
ATOM 1035 N N . THR A 1 138 ? -10.626 7.417 26.171 1.00 97.81 138 THR A N 1
ATOM 1036 C CA . THR A 1 138 ? -9.939 6.236 25.639 1.00 97.81 138 THR A CA 1
ATOM 1037 C C . THR A 1 138 ? -10.766 5.566 24.548 1.00 97.81 138 THR A C 1
ATOM 1039 O O . THR A 1 138 ? -11.947 5.308 24.756 1.00 97.81 138 THR A O 1
ATOM 1042 N N . VAL A 1 139 ? -10.119 5.213 23.438 1.00 98.00 139 VAL A N 1
ATOM 1043 C CA . VAL A 1 139 ? -10.699 4.437 22.331 1.00 98.00 139 VAL A CA 1
ATOM 1044 C C . VAL A 1 139 ? -9.865 3.187 22.070 1.00 98.00 139 VAL A C 1
ATOM 1046 O O . VAL A 1 139 ? -8.661 3.166 22.328 1.00 98.00 139 VAL A O 1
ATOM 1049 N N . THR A 1 140 ? -10.486 2.129 21.568 1.00 98.56 140 THR A N 1
ATOM 1050 C CA . THR A 1 140 ? -9.812 0.904 21.131 1.00 98.56 140 THR A CA 1
ATOM 1051 C C . THR A 1 140 ? -9.671 0.843 19.616 1.00 98.56 140 THR A C 1
ATOM 1053 O O . THR A 1 140 ? -10.510 1.367 18.885 1.00 98.56 140 THR A O 1
ATOM 1056 N N . LEU A 1 141 ? -8.660 0.124 19.113 1.00 98.69 141 LEU A N 1
ATOM 1057 C CA . LEU A 1 141 ? -8.552 -0.144 17.672 1.00 98.69 141 LEU A CA 1
ATOM 1058 C C . LEU A 1 141 ? -9.814 -0.832 17.123 1.00 98.69 141 LEU A C 1
ATOM 1060 O O . LEU A 1 141 ? -10.217 -0.570 15.994 1.00 98.69 141 LEU A O 1
ATOM 1064 N N . ARG A 1 142 ? -10.468 -1.683 17.927 1.00 98.44 142 ARG A N 1
ATOM 1065 C CA . ARG A 1 142 ? -11.753 -2.301 17.578 1.00 98.44 142 ARG A CA 1
ATOM 1066 C C . ARG A 1 142 ? -12.818 -1.263 17.244 1.00 98.44 142 ARG A C 1
ATOM 1068 O O . ARG A 1 142 ? -13.468 -1.419 16.223 1.00 98.44 142 ARG A O 1
ATOM 1075 N N . GLU A 1 143 ? -12.994 -0.239 18.074 1.00 97.69 143 GLU A N 1
ATOM 1076 C CA . GLU A 1 143 ? -14.010 0.799 17.845 1.00 97.69 143 GLU A CA 1
ATOM 1077 C C . GLU A 1 143 ? -13.757 1.545 16.532 1.00 97.69 143 GLU A C 1
ATOM 1079 O O . GLU A 1 143 ? -14.678 1.709 15.739 1.00 97.69 143 GLU A O 1
ATOM 1084 N N . VAL A 1 144 ? -12.497 1.878 16.231 1.00 98.31 144 VAL A N 1
ATOM 1085 C CA . VAL A 1 144 ? -12.134 2.513 14.952 1.00 98.31 144 VAL A CA 1
ATOM 1086 C C . VAL A 1 144 ? -12.397 1.577 13.756 1.00 98.31 144 VAL A C 1
ATOM 1088 O O . VAL A 1 144 ? -12.853 2.014 12.703 1.00 98.31 144 VAL A O 1
ATOM 1091 N N . VAL A 1 145 ? -12.167 0.266 13.904 1.00 98.50 145 VAL A N 1
ATOM 1092 C CA . VAL A 1 145 ? -12.501 -0.736 12.871 1.00 98.50 145 VAL A CA 1
ATOM 1093 C C . VAL A 1 145 ? -14.014 -0.877 12.667 1.00 98.50 145 VAL A C 1
ATOM 1095 O O . VAL A 1 145 ? -14.462 -1.046 11.531 1.00 98.50 145 VAL A O 1
ATOM 1098 N N . GLU A 1 146 ? -14.812 -0.823 13.734 1.00 97.50 146 GLU A N 1
ATOM 1099 C CA . GLU A 1 146 ? -16.276 -0.857 13.621 1.00 97.50 146 GLU A CA 1
ATOM 1100 C C . GLU A 1 146 ? -16.827 0.390 12.911 1.00 97.50 146 GLU A C 1
ATOM 1102 O O . GLU A 1 146 ? -17.812 0.288 12.180 1.00 97.50 146 GLU A O 1
ATOM 1107 N N . ASP A 1 147 ? -16.153 1.535 13.023 1.00 96.38 147 ASP A N 1
ATOM 1108 C CA . ASP A 1 147 ? -16.445 2.718 12.211 1.00 96.38 147 ASP A CA 1
ATOM 1109 C C . ASP A 1 147 ? -16.200 2.488 10.722 1.00 96.38 147 ASP A C 1
ATOM 1111 O O . ASP A 1 147 ? -17.096 2.710 9.910 1.00 96.38 147 ASP A O 1
ATOM 1115 N N . VAL A 1 148 ? -15.052 1.909 10.355 1.00 97.44 148 VAL A N 1
ATOM 1116 C CA . VAL A 1 148 ? -14.769 1.545 8.954 1.00 97.44 148 VAL A CA 1
ATOM 1117 C C . VAL A 1 148 ? -15.839 0.601 8.389 1.00 97.44 148 VAL A C 1
ATOM 1119 O O . VAL A 1 148 ? -16.244 0.745 7.233 1.00 97.44 148 VAL A O 1
ATOM 1122 N N . LYS A 1 149 ? -16.322 -0.357 9.193 1.00 97.31 149 LYS A N 1
ATOM 1123 C CA . LYS A 1 149 ? -17.413 -1.274 8.818 1.00 97.31 149 LYS A CA 1
ATOM 1124 C C . LYS A 1 149 ? -18.747 -0.546 8.663 1.00 97.31 149 LYS A C 1
ATOM 1126 O O . LYS A 1 149 ? -19.473 -0.803 7.704 1.00 97.31 149 LYS A O 1
ATOM 1131 N N . ARG A 1 150 ? -19.072 0.380 9.565 1.00 95.00 150 ARG A N 1
ATOM 1132 C CA . ARG A 1 150 ? -20.290 1.196 9.476 1.00 95.00 150 ARG A CA 1
ATOM 1133 C C . ARG A 1 150 ? -20.279 2.078 8.225 1.00 95.00 150 ARG A C 1
ATOM 1135 O O . ARG A 1 150 ? -21.282 2.169 7.515 1.00 95.00 150 ARG A O 1
ATOM 1142 N N . ASP A 1 151 ? -19.126 2.623 7.870 1.00 94.00 151 ASP A N 1
ATOM 1143 C CA . ASP A 1 151 ? -18.926 3.431 6.665 1.00 94.00 151 ASP A CA 1
ATOM 1144 C C . ASP A 1 151 ? -18.691 2.624 5.384 1.00 94.00 151 ASP A C 1
ATOM 1146 O O . ASP A 1 151 ? -18.465 3.174 4.299 1.00 94.00 151 ASP A O 1
ATOM 1150 N N . PHE A 1 152 ? -18.752 1.297 5.471 1.00 96.56 152 PHE A N 1
ATOM 1151 C CA . PHE A 1 152 ? -18.583 0.436 4.316 1.00 96.56 152 PHE A CA 1
ATOM 1152 C C . PHE A 1 152 ? -19.827 0.450 3.424 1.00 96.56 152 PHE A C 1
ATOM 1154 O O . PHE A 1 152 ? -20.965 0.416 3.896 1.00 96.56 152 PHE A O 1
ATOM 1161 N N . ARG A 1 153 ? -19.618 0.465 2.106 1.00 94.88 153 ARG A N 1
ATOM 1162 C CA . ARG A 1 153 ? -20.680 0.337 1.102 1.00 94.88 153 ARG A CA 1
ATOM 1163 C C . ARG A 1 153 ? -20.269 -0.733 0.100 1.00 94.88 153 ARG A C 1
ATOM 1165 O O . ARG A 1 153 ? -19.207 -0.635 -0.510 1.00 94.88 153 ARG A O 1
ATOM 1172 N N . MET A 1 154 ? -21.106 -1.753 -0.082 1.00 94.44 154 MET A N 1
ATOM 1173 C CA . MET A 1 154 ? -20.825 -2.883 -0.981 1.00 94.44 154 MET A CA 1
ATOM 1174 C C . MET A 1 154 ? -20.549 -2.431 -2.425 1.00 94.44 154 MET A C 1
ATOM 1176 O O . MET A 1 154 ? -19.780 -3.047 -3.160 1.00 94.44 154 MET A O 1
ATOM 1180 N N . GLU A 1 155 ? -21.175 -1.332 -2.825 1.00 93.69 155 GLU A N 1
ATOM 1181 C CA . GLU A 1 155 ? -21.071 -0.704 -4.135 1.00 93.69 155 GLU A CA 1
ATOM 1182 C C . GLU A 1 155 ? -19.668 -0.118 -4.373 1.00 93.69 155 GLU A C 1
AT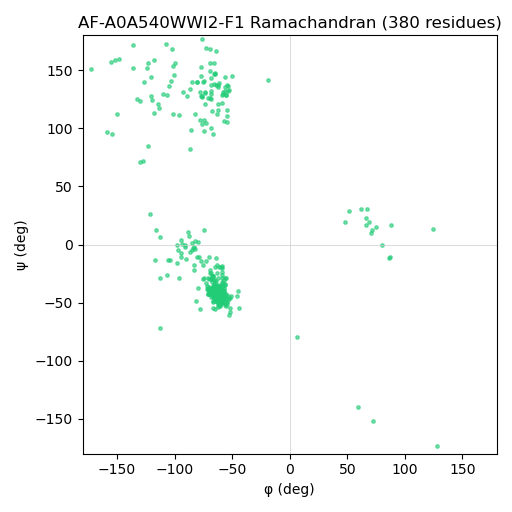OM 1184 O O . GLU A 1 155 ? -19.205 -0.081 -5.510 1.00 93.69 155 GLU A O 1
ATOM 1189 N N . GLN A 1 156 ? -18.956 0.253 -3.301 1.00 94.12 156 GLN A N 1
ATOM 1190 C CA . GLN A 1 156 ? -17.585 0.771 -3.354 1.00 94.12 156 GLN A CA 1
ATOM 1191 C C . GLN A 1 156 ? -16.532 -0.334 -3.527 1.00 94.12 156 GLN A C 1
ATOM 1193 O O . GLN A 1 156 ? -15.406 -0.008 -3.873 1.00 94.12 156 GLN A O 1
ATOM 1198 N N . VAL A 1 157 ? -16.919 -1.612 -3.391 1.00 97.19 157 VAL A N 1
ATOM 1199 C CA . VAL A 1 157 ? -16.408 -2.774 -4.152 1.00 97.19 157 VAL A CA 1
ATOM 1200 C C . VAL A 1 157 ? -15.227 -2.523 -5.099 1.00 97.19 157 VAL A C 1
ATOM 1202 O O . VAL A 1 157 ? -14.057 -2.829 -4.874 1.00 97.19 157 VAL A O 1
ATOM 1205 N N . ALA A 1 158 ? -15.633 -1.984 -6.245 1.00 95.69 158 ALA A N 1
ATOM 1206 C CA . ALA A 1 158 ? -14.810 -1.789 -7.422 1.00 95.69 158 ALA A CA 1
ATOM 1207 C C . ALA A 1 158 ? -14.177 -0.394 -7.496 1.00 95.69 158 ALA A C 1
ATOM 1209 O O . ALA A 1 158 ? -13.531 -0.068 -8.482 1.00 95.69 158 ALA A O 1
ATOM 1210 N N . SER A 1 159 ? -14.364 0.444 -6.474 1.00 96.19 159 SER A N 1
ATOM 1211 C CA . SER A 1 159 ? -13.752 1.767 -6.443 1.00 96.19 159 SER A CA 1
ATOM 1212 C C . SER A 1 159 ? -12.227 1.644 -6.348 1.00 96.19 159 SER A C 1
ATOM 1214 O O . SER A 1 159 ? -11.744 0.867 -5.510 1.00 96.19 159 SER A O 1
ATOM 1216 N N . PRO A 1 160 ? -11.473 2.463 -7.105 1.00 91.69 160 PRO A N 1
ATOM 1217 C CA . PRO A 1 160 ? -10.033 2.645 -6.940 1.00 91.69 160 PRO A CA 1
ATOM 1218 C C . PRO A 1 160 ? -9.589 2.809 -5.479 1.00 91.69 160 PRO A C 1
ATOM 1220 O O . PRO A 1 160 ? -8.604 2.205 -5.056 1.00 91.69 160 PRO A O 1
ATOM 1223 N N . GLU A 1 161 ? -10.373 3.544 -4.687 1.00 94.50 161 GLU A N 1
ATOM 1224 C CA . GLU A 1 161 ? -10.060 3.918 -3.300 1.00 94.50 161 GLU A CA 1
ATOM 1225 C C . GLU A 1 161 ? -10.409 2.847 -2.253 1.00 94.50 161 GLU A C 1
ATOM 1227 O O . GLU A 1 161 ? -10.186 3.028 -1.059 1.00 94.50 161 GLU A O 1
ATOM 1232 N N . SER A 1 162 ? -10.984 1.711 -2.654 1.00 97.12 162 SER A N 1
ATOM 1233 C CA . SER A 1 162 ? -11.485 0.718 -1.690 1.00 97.12 162 SER A CA 1
ATOM 1234 C C . SER A 1 162 ? -10.412 -0.203 -1.103 1.00 97.12 162 SER A C 1
ATOM 1236 O O . SER A 1 162 ? -10.688 -0.889 -0.118 1.00 97.12 162 SER A O 1
ATOM 1238 N N . ALA A 1 163 ? -9.190 -0.201 -1.651 1.00 98.12 163 ALA A N 1
ATOM 1239 C CA . ALA A 1 163 ? -8.116 -1.118 -1.261 1.00 98.12 163 ALA A CA 1
ATOM 1240 C C . ALA A 1 163 ? -7.861 -1.139 0.257 1.00 98.12 163 ALA A C 1
ATOM 1242 O O . ALA A 1 163 ? -7.797 -2.206 0.861 1.00 98.12 163 ALA A O 1
ATOM 1243 N N . TRP A 1 164 ? -7.790 0.028 0.894 1.00 98.44 164 TRP A N 1
ATOM 1244 C CA . TRP A 1 164 ? -7.503 0.144 2.326 1.00 98.44 164 TRP A CA 1
ATOM 1245 C C . TRP A 1 164 ? -8.651 -0.352 3.207 1.00 98.44 164 TRP A C 1
ATOM 1247 O O . TRP A 1 164 ? -8.408 -1.113 4.142 1.00 98.44 164 TRP A O 1
ATOM 1257 N N . LYS A 1 165 ? -9.908 -0.020 2.878 1.00 98.38 165 LYS A N 1
ATOM 1258 C CA . LYS A 1 165 ? -11.084 -0.575 3.576 1.00 98.38 165 LYS A CA 1
ATOM 1259 C C . LYS A 1 165 ? -11.154 -2.098 3.427 1.00 98.38 165 LYS A C 1
ATOM 1261 O O . LYS A 1 165 ? -11.401 -2.801 4.406 1.00 98.38 165 LYS A O 1
ATOM 1266 N N . LEU A 1 166 ? -10.909 -2.615 2.221 1.00 98.75 166 LEU A N 1
ATOM 1267 C CA . LEU A 1 166 ? -10.857 -4.057 1.961 1.00 98.75 166 LEU A CA 1
ATOM 1268 C C . LEU A 1 166 ? -9.754 -4.731 2.779 1.00 98.75 166 LEU A C 1
ATOM 1270 O O . LEU A 1 166 ? -9.959 -5.818 3.306 1.00 98.75 166 LEU A O 1
ATOM 1274 N N . GLU A 1 167 ? -8.605 -4.082 2.933 1.00 98.56 167 GLU A N 1
ATOM 1275 C CA . GLU A 1 167 ? -7.504 -4.611 3.729 1.00 98.56 167 GLU A CA 1
ATOM 1276 C C . GLU A 1 167 ? -7.802 -4.566 5.238 1.00 98.56 167 GLU A C 1
ATOM 1278 O O . GLU A 1 167 ? -7.475 -5.520 5.940 1.00 98.56 167 GLU A O 1
ATOM 1283 N N . VAL A 1 168 ? -8.509 -3.542 5.741 1.00 98.75 168 VAL A N 1
ATOM 1284 C CA . VAL A 1 168 ? -9.043 -3.533 7.120 1.00 98.75 168 VAL A CA 1
ATOM 1285 C C . VAL A 1 168 ? -9.967 -4.726 7.353 1.00 98.75 168 VAL A C 1
ATOM 1287 O O . VAL A 1 168 ? -9.805 -5.439 8.346 1.00 98.75 168 VAL A O 1
ATOM 1290 N N . LEU A 1 169 ? -10.922 -4.971 6.448 1.00 98.50 169 LEU A N 1
ATOM 1291 C CA . LEU A 1 169 ? -11.819 -6.126 6.548 1.00 98.50 169 LEU A CA 1
ATOM 1292 C C . LEU A 1 169 ? -11.035 -7.428 6.483 1.00 98.50 169 LEU A C 1
ATOM 1294 O O . LEU A 1 169 ? -11.215 -8.288 7.343 1.00 98.50 169 LEU A O 1
ATOM 1298 N N . SER A 1 170 ? -10.122 -7.524 5.514 1.00 97.94 170 SER A N 1
ATOM 1299 C CA . SER A 1 170 ? -9.243 -8.666 5.356 1.00 97.94 170 SER A CA 1
ATOM 1300 C C . SER A 1 170 ? -8.553 -8.949 6.672 1.00 97.94 170 SER A C 1
ATOM 1302 O O . SER A 1 170 ? -8.726 -10.053 7.149 1.00 97.94 170 SER A O 1
ATOM 1304 N N . LEU A 1 171 ? -7.862 -7.991 7.300 1.00 98.12 171 LEU A N 1
ATOM 1305 C CA . LEU A 1 171 ? -7.036 -8.184 8.501 1.00 98.12 171 LEU A CA 1
ATOM 1306 C C . LEU A 1 171 ? -7.822 -8.374 9.809 1.00 98.12 171 LEU A C 1
ATOM 1308 O O . LEU A 1 171 ? -7.325 -9.034 10.722 1.00 98.12 171 LEU A O 1
ATOM 1312 N N . SER A 1 172 ? -9.025 -7.807 9.922 1.00 98.06 172 SER A N 1
ATOM 1313 C CA . SER A 1 172 ? -9.795 -7.795 11.177 1.00 98.06 172 SER A CA 1
ATOM 1314 C C . SER A 1 172 ? -10.873 -8.878 11.283 1.00 98.06 172 SER A C 1
ATOM 1316 O O . SER A 1 172 ? -11.350 -9.138 12.390 1.00 98.06 172 SER A O 1
ATOM 1318 N N . ALA A 1 173 ? -11.250 -9.506 10.167 1.00 97.94 173 ALA A N 1
ATOM 1319 C CA . ALA A 1 173 ? -12.304 -10.515 10.107 1.00 97.94 173 ALA A CA 1
ATOM 1320 C C . ALA A 1 173 ? -11.765 -11.942 9.902 1.00 97.94 173 ALA A C 1
ATOM 1322 O O . ALA A 1 173 ? -10.576 -12.173 9.660 1.00 97.94 173 ALA A O 1
ATOM 1323 N N . ARG A 1 174 ? -12.675 -12.911 10.003 1.00 97.88 174 ARG A N 1
ATOM 1324 C CA . ARG A 1 174 ? -12.497 -14.334 9.699 1.00 97.88 174 ARG A CA 1
ATOM 1325 C C . ARG A 1 174 ? -13.525 -14.786 8.650 1.00 97.88 174 ARG A C 1
ATOM 1327 O O . ARG A 1 174 ? -14.583 -14.167 8.540 1.00 97.88 174 ARG A O 1
ATOM 1334 N N . PRO A 1 175 ? -13.254 -15.862 7.890 1.00 98.25 175 PRO A N 1
ATOM 1335 C CA . PRO A 1 175 ? -14.249 -16.443 6.992 1.00 98.25 175 PRO A CA 1
ATOM 1336 C C . PRO A 1 175 ? -15.549 -16.772 7.729 1.00 98.25 175 PRO A C 1
ATOM 1338 O O . PRO A 1 175 ? -15.513 -17.301 8.841 1.00 98.25 175 PRO A O 1
ATOM 1341 N N . GLY A 1 176 ? -16.685 -16.447 7.116 1.00 98.00 176 GLY A N 1
ATOM 1342 C CA . GLY A 1 176 ? -18.017 -16.531 7.714 1.00 98.00 176 GLY A CA 1
ATOM 1343 C C . GLY A 1 176 ? -18.454 -15.300 8.518 1.00 98.00 176 GLY A C 1
ATOM 1344 O O . GLY A 1 176 ? -19.641 -15.193 8.840 1.00 98.00 176 GLY A O 1
ATOM 1345 N N . ASP A 1 177 ? -17.556 -14.355 8.817 1.00 98.44 177 ASP A N 1
ATOM 1346 C CA . ASP A 1 177 ? -17.921 -13.150 9.561 1.00 98.44 177 ASP A CA 1
ATOM 1347 C C . ASP A 1 177 ? -18.900 -12.268 8.775 1.00 98.44 177 ASP A C 1
ATOM 1349 O O . ASP A 1 177 ? -18.886 -12.153 7.542 1.00 98.44 177 ASP A O 1
ATOM 1353 N N . THR A 1 178 ? -19.757 -11.592 9.536 1.00 98.50 178 THR A N 1
ATOM 1354 C CA . THR A 1 178 ? -20.710 -10.612 9.020 1.00 98.50 178 THR A CA 1
ATOM 1355 C C . THR A 1 178 ? -20.721 -9.385 9.921 1.00 98.50 178 THR A C 1
ATOM 1357 O O . THR A 1 178 ? -20.471 -9.499 11.120 1.00 98.50 178 THR A O 1
ATOM 1360 N N . PHE A 1 179 ? -21.040 -8.223 9.361 1.00 97.50 179 PHE A N 1
ATOM 1361 C CA . PHE A 1 179 ? -21.239 -6.981 10.111 1.00 97.50 179 PHE A CA 1
ATOM 1362 C C . PHE A 1 179 ? -22.488 -6.249 9.610 1.00 97.50 179 PHE A C 1
ATOM 1364 O O . PHE A 1 179 ? -23.097 -6.662 8.620 1.00 97.50 179 PHE A O 1
ATOM 1371 N N . ARG A 1 180 ? -22.901 -5.185 10.303 1.00 95.62 180 ARG A N 1
ATOM 1372 C CA . ARG A 1 180 ? -23.936 -4.265 9.815 1.00 95.62 180 ARG A CA 1
ATOM 1373 C C . ARG A 1 180 ? -23.287 -2.958 9.385 1.00 95.62 180 ARG A C 1
ATOM 1375 O O . ARG A 1 180 ? -22.509 -2.400 10.151 1.00 95.62 180 ARG A O 1
ATOM 1382 N N . ASP A 1 181 ? -23.590 -2.501 8.175 1.00 94.56 181 ASP A N 1
ATOM 1383 C CA . ASP A 1 181 ? -23.180 -1.166 7.734 1.00 94.56 181 ASP A CA 1
ATOM 1384 C C . ASP A 1 181 ? -24.073 -0.077 8.370 1.00 94.56 181 ASP A C 1
ATOM 1386 O O . ASP A 1 181 ? -25.027 -0.370 9.095 1.00 94.56 181 ASP A O 1
ATOM 1390 N N . GLY A 1 182 ? -23.776 1.195 8.099 1.00 88.69 182 GLY A N 1
ATOM 1391 C CA . GLY A 1 182 ? -24.509 2.351 8.627 1.00 88.69 182 GLY A CA 1
ATOM 1392 C C . GLY A 1 182 ? -25.964 2.451 8.168 1.00 88.69 182 GLY A C 1
ATOM 1393 O O . GLY A 1 182 ? -26.733 3.202 8.755 1.00 88.69 182 GLY A O 1
ATOM 1394 N N . THR A 1 183 ? -26.372 1.661 7.170 1.00 89.88 183 THR A N 1
ATOM 1395 C CA . THR A 1 183 ? -27.778 1.528 6.746 1.00 89.88 183 THR A CA 1
ATOM 1396 C C . THR A 1 183 ? -28.502 0.387 7.469 1.00 89.88 183 THR A C 1
ATOM 1398 O O . THR A 1 183 ? -29.675 0.123 7.221 1.00 89.88 183 THR A O 1
ATOM 1401 N N . GLY A 1 184 ? -27.803 -0.331 8.355 1.00 90.50 184 GLY A N 1
ATOM 1402 C CA . GLY A 1 184 ? -28.303 -1.512 9.050 1.00 90.50 184 GLY A CA 1
ATOM 1403 C C . GLY A 1 184 ? -28.256 -2.791 8.211 1.00 90.50 184 GLY A C 1
ATOM 1404 O O . GLY A 1 184 ? -28.624 -3.858 8.717 1.00 90.50 184 GLY A O 1
ATOM 1405 N N . ARG A 1 185 ? -27.782 -2.737 6.958 1.00 94.19 185 ARG A N 1
ATOM 1406 C CA . ARG A 1 185 ? -27.684 -3.900 6.069 1.00 94.19 185 ARG A CA 1
ATOM 1407 C C . ARG A 1 185 ? -26.627 -4.868 6.591 1.00 94.19 185 ARG A C 1
ATOM 1409 O O . ARG A 1 185 ? -25.508 -4.477 6.910 1.00 94.19 185 ARG A O 1
ATOM 1416 N N . LYS A 1 186 ? -26.977 -6.156 6.652 1.00 97.19 186 LYS A N 1
ATOM 1417 C CA . LYS A 1 186 ? -26.028 -7.227 6.976 1.00 97.19 186 LYS A CA 1
ATOM 1418 C C . LYS A 1 186 ? -25.103 -7.460 5.778 1.00 97.19 186 LYS A C 1
ATOM 1420 O O . LYS A 1 186 ? -25.577 -7.815 4.702 1.00 97.19 186 LYS A O 1
ATOM 1425 N N . VAL A 1 187 ? -23.801 -7.298 5.979 1.00 98.12 187 VAL A N 1
ATOM 1426 C CA . VAL A 1 187 ? -22.753 -7.503 4.974 1.00 98.12 187 VAL A CA 1
ATOM 1427 C C . VAL A 1 187 ? -21.949 -8.748 5.341 1.00 98.12 187 VAL A C 1
ATOM 1429 O O . VAL A 1 187 ? -21.513 -8.895 6.482 1.00 98.12 187 VAL A O 1
ATOM 1432 N N . SER A 1 188 ? -21.766 -9.660 4.384 1.00 98.50 188 SER A N 1
ATOM 1433 C CA . SER A 1 188 ? -20.873 -10.818 4.520 1.00 98.50 188 SER A CA 1
ATOM 1434 C C . SER A 1 188 ? -19.473 -10.449 4.048 1.00 98.50 188 SER A C 1
ATOM 1436 O O . SER A 1 188 ? -19.314 -9.960 2.928 1.00 98.50 188 SER A O 1
ATOM 1438 N N . VAL A 1 189 ? -18.462 -10.707 4.882 1.00 98.50 189 VAL A N 1
ATOM 1439 C CA . VAL A 1 189 ? -17.065 -10.434 4.518 1.00 98.50 189 VAL A CA 1
ATOM 1440 C C . VAL A 1 189 ? -16.618 -11.336 3.366 1.00 98.50 189 VAL A C 1
ATOM 1442 O O . VAL A 1 189 ? -15.981 -10.851 2.437 1.00 98.50 189 VAL A O 1
ATOM 1445 N N . ASP A 1 190 ? -17.026 -12.608 3.349 1.00 98.56 190 ASP A N 1
ATOM 1446 C CA . ASP A 1 190 ? -16.717 -13.516 2.235 1.00 98.56 190 ASP A CA 1
ATOM 1447 C C . ASP A 1 190 ? -17.276 -12.996 0.905 1.00 98.56 190 ASP A C 1
ATOM 1449 O O . ASP A 1 190 ? -16.564 -12.982 -0.096 1.00 98.56 190 ASP A O 1
ATOM 1453 N N . ALA A 1 191 ? -18.517 -12.494 0.894 1.00 98.50 191 ALA A N 1
ATOM 1454 C CA . ALA A 1 191 ? -19.120 -11.918 -0.309 1.00 98.50 191 ALA A CA 1
ATOM 1455 C C . ALA A 1 191 ? -18.399 -10.639 -0.774 1.00 98.50 191 ALA A C 1
ATOM 1457 O O . ALA A 1 191 ? -18.247 -10.414 -1.977 1.00 98.50 191 ALA A O 1
ATOM 1458 N N . VAL A 1 192 ? -17.937 -9.808 0.169 1.00 98.75 192 VAL A N 1
ATOM 1459 C CA . VAL A 1 192 ? -17.097 -8.634 -0.117 1.00 98.75 192 VAL A CA 1
ATOM 1460 C C . VAL A 1 192 ? -15.798 -9.051 -0.791 1.00 98.75 192 VAL A C 1
ATOM 1462 O O . VAL A 1 192 ? -15.475 -8.537 -1.861 1.00 98.75 192 VAL A O 1
ATOM 1465 N N . MET A 1 193 ? -15.073 -9.992 -0.190 1.00 98.75 193 MET A N 1
ATOM 1466 C CA . MET A 1 193 ? -13.758 -10.397 -0.673 1.00 98.75 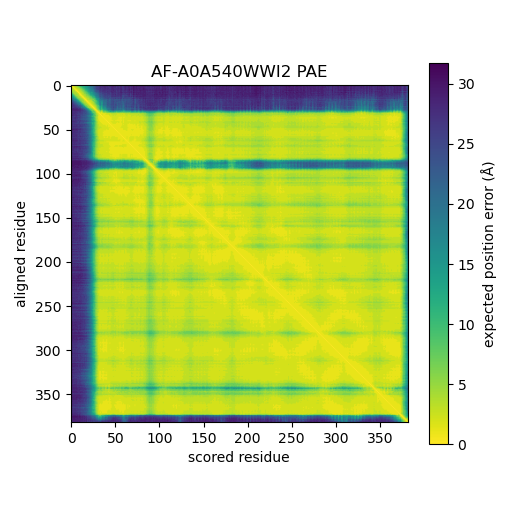193 MET A CA 1
ATOM 1467 C C . MET A 1 193 ? -13.856 -11.166 -1.997 1.00 98.75 193 MET A C 1
ATOM 1469 O O . MET A 1 193 ? -13.045 -10.937 -2.890 1.00 98.75 193 MET A O 1
ATOM 1473 N N . GLU A 1 194 ? -14.884 -11.995 -2.188 1.00 98.69 194 GLU A N 1
ATOM 1474 C CA . GLU A 1 194 ? -15.159 -12.673 -3.461 1.00 98.69 194 GLU A CA 1
ATOM 1475 C C . GLU A 1 194 ? -15.451 -11.671 -4.589 1.00 98.69 194 GLU A C 1
ATOM 1477 O O . GLU A 1 194 ? -14.880 -11.774 -5.678 1.00 98.69 194 GLU A O 1
ATOM 1482 N N . ARG A 1 195 ? -16.266 -10.637 -4.317 1.00 98.75 195 ARG A N 1
ATOM 1483 C CA . ARG A 1 195 ? -16.483 -9.539 -5.271 1.00 98.75 195 ARG A CA 1
ATOM 1484 C C . ARG A 1 195 ? -15.188 -8.784 -5.556 1.00 98.75 195 ARG A C 1
ATOM 1486 O O . ARG A 1 195 ? -14.941 -8.450 -6.708 1.00 98.75 195 ARG A O 1
ATOM 1493 N N . ALA A 1 196 ? -14.366 -8.527 -4.541 1.00 98.81 196 ALA A N 1
ATOM 1494 C CA . ALA A 1 196 ? -13.091 -7.840 -4.717 1.00 98.81 196 ALA A CA 1
ATOM 1495 C C . ALA A 1 196 ? -12.108 -8.656 -5.577 1.00 98.81 196 ALA A C 1
ATOM 1497 O O . ALA A 1 196 ? -11.442 -8.092 -6.441 1.00 98.81 196 ALA A O 1
ATOM 1498 N N . LEU A 1 197 ? -12.058 -9.984 -5.421 1.00 98.88 197 LEU A N 1
ATOM 1499 C CA . LEU A 1 197 ? -11.263 -10.847 -6.301 1.00 98.88 197 LEU A CA 1
ATOM 1500 C C . LEU A 1 197 ? -11.769 -10.808 -7.748 1.00 98.88 197 LEU A C 1
ATOM 1502 O O . LEU A 1 197 ? -10.963 -10.663 -8.663 1.00 98.88 197 LEU A O 1
ATOM 1506 N N . ALA A 1 198 ? -13.085 -10.873 -7.962 1.00 98.81 198 ALA A N 1
ATOM 1507 C CA . ALA A 1 198 ? -13.658 -10.744 -9.302 1.00 98.81 198 ALA A CA 1
ATOM 1508 C C . ALA A 1 198 ? -13.358 -9.371 -9.937 1.00 98.81 198 ALA A C 1
ATOM 1510 O O . ALA A 1 198 ? -13.016 -9.299 -11.118 1.00 98.81 198 ALA A O 1
ATOM 1511 N N . THR A 1 199 ? -13.422 -8.285 -9.157 1.00 98.75 199 THR A N 1
ATOM 1512 C CA . THR A 1 199 ? -12.991 -6.953 -9.605 1.00 98.75 199 THR A CA 1
ATOM 1513 C C . THR A 1 199 ? -11.517 -6.966 -9.996 1.00 98.75 199 THR A C 1
ATOM 1515 O O . THR A 1 199 ? -11.188 -6.532 -11.092 1.00 98.75 199 THR A O 1
ATOM 1518 N N . LEU A 1 200 ? -10.625 -7.486 -9.146 1.00 98.81 200 LEU A N 1
ATOM 1519 C CA . LEU A 1 200 ? -9.189 -7.549 -9.438 1.00 98.81 200 LEU A CA 1
ATOM 1520 C C . LEU A 1 200 ? -8.921 -8.244 -10.781 1.00 98.81 200 LEU A C 1
ATOM 1522 O O . LEU A 1 200 ? -8.139 -7.744 -11.587 1.00 98.81 200 LEU A O 1
ATOM 1526 N N . GLU A 1 201 ? -9.595 -9.365 -11.038 1.00 98.81 201 GLU A N 1
ATOM 1527 C CA . GLU A 1 201 ? -9.482 -10.106 -12.298 1.00 98.81 201 GLU A CA 1
ATOM 1528 C C . GLU A 1 201 ? -9.966 -9.294 -13.505 1.00 98.81 201 GLU A C 1
ATOM 1530 O O . GLU A 1 201 ? -9.318 -9.309 -14.555 1.00 98.81 201 GLU A O 1
ATOM 1535 N N . ALA A 1 202 ? -11.078 -8.568 -13.360 1.00 98.69 202 ALA A N 1
ATOM 1536 C CA . ALA A 1 202 ? -11.610 -7.698 -14.404 1.00 98.69 202 ALA A CA 1
ATOM 1537 C C . ALA A 1 202 ? -10.668 -6.517 -14.694 1.00 98.69 202 ALA A C 1
ATOM 1539 O O . ALA A 1 202 ? -10.324 -6.262 -15.850 1.00 98.69 202 ALA A O 1
ATOM 1540 N N . GLU A 1 203 ? -10.174 -5.852 -13.651 1.00 98.50 203 GLU A N 1
ATOM 1541 C CA . GLU A 1 203 ? -9.262 -4.709 -13.749 1.00 98.50 203 GLU A CA 1
ATOM 1542 C C . GLU A 1 203 ? -7.889 -5.110 -14.324 1.00 98.50 203 GLU A C 1
ATOM 1544 O O . GLU A 1 203 ? -7.218 -4.312 -14.986 1.00 98.50 203 GLU A O 1
ATOM 1549 N N . GLN A 1 204 ? -7.472 -6.368 -14.142 1.00 98.69 204 GLN A N 1
ATOM 1550 C CA . GLN A 1 204 ? -6.257 -6.931 -14.741 1.00 98.69 204 GLN A CA 1
ATOM 1551 C C . GLN A 1 204 ? -6.473 -7.595 -16.112 1.00 98.69 204 GLN A C 1
ATOM 1553 O O . GLN A 1 204 ? -5.497 -8.027 -16.736 1.00 98.69 204 GLN A O 1
ATOM 1558 N N . ALA A 1 205 ? -7.699 -7.655 -16.641 1.00 98.50 205 ALA A N 1
ATOM 1559 C CA . ALA A 1 205 ? -8.009 -8.437 -17.842 1.00 98.50 205 ALA A CA 1
ATOM 1560 C C . ALA A 1 205 ? -7.189 -8.019 -19.078 1.00 98.50 205 ALA A C 1
ATOM 1562 O O . ALA A 1 205 ? -6.702 -8.875 -19.822 1.00 98.50 205 ALA A O 1
ATOM 1563 N N . ALA A 1 206 ? -6.969 -6.715 -19.280 1.00 98.19 206 ALA A N 1
ATOM 1564 C CA . ALA A 1 206 ? -6.152 -6.212 -20.387 1.00 98.19 206 ALA A CA 1
ATOM 1565 C C . ALA A 1 206 ? -4.681 -6.652 -20.272 1.00 98.19 206 ALA A C 1
ATOM 1567 O O . ALA A 1 206 ? -4.065 -7.023 -21.274 1.00 98.19 206 ALA A O 1
ATOM 1568 N N . LEU A 1 207 ? -4.133 -6.667 -19.052 1.00 98.56 207 LEU A N 1
ATOM 1569 C CA . LEU A 1 207 ? -2.779 -7.150 -18.781 1.00 98.56 207 LEU A CA 1
ATOM 1570 C C . LEU A 1 207 ? -2.671 -8.657 -18.984 1.00 98.56 207 LEU A C 1
ATOM 1572 O O . LEU A 1 207 ? -1.756 -9.114 -19.664 1.00 98.56 207 LEU A O 1
ATOM 1576 N N . ALA A 1 208 ? -3.640 -9.421 -18.481 1.00 98.62 208 ALA A N 1
ATOM 1577 C CA . ALA A 1 208 ? -3.707 -10.860 -18.700 1.00 98.62 208 ALA A CA 1
ATOM 1578 C C . ALA A 1 208 ? -3.793 -11.202 -20.198 1.00 98.62 208 ALA A C 1
ATOM 1580 O O . ALA A 1 208 ? -3.114 -12.117 -20.667 1.00 98.62 208 ALA A O 1
ATOM 1581 N N . SER A 1 209 ? -4.585 -10.450 -20.968 1.00 98.56 209 SER A N 1
ATOM 1582 C CA . SER A 1 209 ? -4.668 -10.610 -22.421 1.00 98.56 209 SER A CA 1
ATOM 1583 C C . SER A 1 209 ? -3.358 -10.241 -23.120 1.00 98.56 209 SER A C 1
ATOM 1585 O O . SER A 1 209 ? -2.948 -10.957 -24.031 1.00 98.56 209 SER A O 1
ATOM 1587 N N . GLY A 1 210 ? -2.699 -9.150 -22.716 1.00 98.50 210 GLY A N 1
ATOM 1588 C CA . GLY A 1 210 ? -1.408 -8.735 -23.269 1.00 98.50 210 GLY A CA 1
ATOM 1589 C C . GLY A 1 210 ? -0.310 -9.767 -23.017 1.00 98.50 210 GLY A C 1
ATOM 1590 O O . GLY A 1 210 ? 0.392 -10.149 -23.952 1.00 98.50 210 GLY A O 1
ATOM 1591 N N . MET A 1 211 ? -0.247 -10.291 -21.791 1.00 98.56 211 MET A N 1
ATOM 1592 C CA . MET A 1 211 ? 0.656 -11.370 -21.392 1.00 98.56 211 MET A CA 1
ATOM 1593 C C . MET A 1 211 ? 0.436 -12.635 -22.231 1.00 98.56 211 MET A C 1
ATOM 1595 O O . MET A 1 211 ? 1.389 -13.167 -22.796 1.00 98.56 211 MET A O 1
ATOM 1599 N N . LYS A 1 212 ? -0.816 -13.101 -22.363 1.00 98.50 212 LYS A N 1
ATOM 1600 C CA . LYS A 1 212 ? -1.156 -14.294 -23.167 1.00 98.50 212 LYS A CA 1
ATOM 1601 C C . LYS A 1 212 ? -0.822 -14.122 -24.648 1.00 98.50 212 LYS A C 1
ATOM 1603 O O . LYS A 1 212 ? -0.413 -15.079 -25.293 1.00 98.50 212 LYS A O 1
ATOM 1608 N N . ALA A 1 213 ? -0.976 -12.909 -25.174 1.00 98.50 213 ALA A N 1
ATOM 1609 C CA . ALA A 1 213 ? -0.621 -12.573 -26.549 1.00 98.50 213 ALA A CA 1
ATOM 1610 C C . ALA A 1 213 ? 0.888 -12.318 -26.751 1.00 98.50 213 ALA A C 1
ATOM 1612 O O . ALA A 1 213 ? 1.288 -11.940 -27.849 1.00 98.50 213 ALA A O 1
ATOM 1613 N N . GLY A 1 214 ? 1.721 -12.469 -25.712 1.00 98.06 214 GLY A N 1
ATOM 1614 C CA . GLY A 1 214 ? 3.166 -12.242 -25.797 1.00 98.06 214 GLY A CA 1
ATOM 1615 C C . GLY A 1 214 ? 3.551 -10.786 -26.070 1.00 98.06 214 GLY A C 1
ATOM 1616 O O . GLY A 1 214 ? 4.635 -10.527 -26.589 1.00 98.06 214 GLY A O 1
ATOM 1617 N N . ARG A 1 215 ? 2.675 -9.821 -25.756 1.00 98.31 215 ARG A N 1
ATOM 1618 C CA . ARG A 1 215 ? 2.969 -8.401 -25.981 1.00 98.31 215 ARG A CA 1
ATOM 1619 C C . ARG A 1 215 ? 4.082 -7.947 -25.038 1.00 98.31 215 ARG A C 1
ATOM 1621 O O . ARG A 1 215 ? 4.015 -8.264 -23.849 1.00 98.31 215 ARG A O 1
ATOM 1628 N N . PRO A 1 216 ? 5.059 -7.155 -25.508 1.00 97.44 216 PRO A N 1
ATOM 1629 C CA . PRO A 1 216 ? 6.099 -6.626 -24.633 1.00 97.44 216 PRO A CA 1
ATOM 1630 C C . PRO A 1 216 ? 5.522 -5.682 -23.574 1.00 97.44 216 PRO A C 1
ATOM 1632 O O . PRO A 1 216 ? 6.038 -5.623 -22.464 1.00 97.44 216 PRO A O 1
ATOM 1635 N N . GLU A 1 217 ? 4.446 -4.964 -23.872 1.00 97.50 217 GLU A N 1
ATOM 1636 C CA . GLU A 1 217 ? 3.825 -4.058 -22.914 1.00 97.50 217 GLU A CA 1
ATOM 1637 C C . GLU A 1 217 ? 2.329 -3.881 -23.165 1.00 97.50 217 GLU A C 1
ATOM 1639 O O . GLU A 1 217 ? 1.819 -4.110 -24.268 1.00 97.50 217 GLU A O 1
ATOM 1644 N N . VAL A 1 218 ? 1.634 -3.443 -22.118 1.00 97.69 218 VAL A N 1
ATOM 1645 C CA . VAL A 1 218 ? 0.272 -2.916 -22.190 1.00 97.69 218 VAL A CA 1
ATOM 1646 C C . VAL A 1 218 ? 0.318 -1.436 -21.801 1.00 97.69 218 VAL A C 1
ATOM 1648 O O . VAL A 1 218 ? 0.752 -1.132 -20.687 1.00 97.69 218 VAL A O 1
ATOM 1651 N N . PRO A 1 219 ? -0.119 -0.511 -22.681 1.00 95.56 219 PRO A N 1
ATOM 1652 C CA . PRO A 1 219 ? -0.007 0.922 -22.429 1.00 95.56 219 PRO A CA 1
ATOM 1653 C C . PRO A 1 219 ? -0.701 1.368 -21.139 1.00 95.56 219 PRO A C 1
ATOM 1655 O O . PRO A 1 219 ? -1.882 1.078 -20.933 1.00 95.56 219 PRO A O 1
ATOM 1658 N N . LYS A 1 220 ? 0.005 2.140 -20.314 1.00 94.38 220 LYS A N 1
ATOM 1659 C CA . LYS A 1 220 ? -0.504 2.737 -19.079 1.00 94.38 220 LYS A CA 1
ATOM 1660 C C . LYS A 1 220 ? -1.189 4.074 -19.377 1.00 94.38 220 LYS A C 1
ATOM 1662 O O . LYS A 1 220 ? -0.539 5.101 -19.534 1.00 94.38 220 LYS A O 1
ATOM 1667 N N . ARG A 1 221 ? -2.518 4.057 -19.477 1.00 93.31 221 ARG A N 1
ATOM 1668 C CA . ARG A 1 221 ? -3.380 5.207 -19.820 1.00 93.31 221 ARG A CA 1
ATOM 1669 C C . ARG A 1 221 ? -4.417 5.503 -18.727 1.00 93.31 221 ARG A C 1
ATOM 1671 O O . ARG A 1 221 ? -5.488 6.016 -19.026 1.00 93.31 221 ARG A O 1
ATOM 1678 N N . GLY A 1 222 ? -4.112 5.143 -17.476 1.00 93.31 222 GLY A N 1
ATOM 1679 C CA . GLY A 1 222 ? -5.015 5.348 -16.336 1.00 93.31 222 GLY A CA 1
ATOM 1680 C C . GLY A 1 222 ? -6.294 4.507 -16.398 1.00 93.31 222 GLY A C 1
ATOM 1681 O O . GLY A 1 222 ? -7.336 4.952 -15.936 1.00 93.31 222 GLY A O 1
ATOM 1682 N N . GLN A 1 223 ? -6.231 3.320 -17.003 1.00 95.62 223 GLN A N 1
ATOM 1683 C CA . GLN A 1 223 ? -7.358 2.409 -17.199 1.00 95.62 223 GLN A CA 1
ATOM 1684 C C . GLN A 1 223 ? -7.148 1.076 -16.483 1.00 95.62 223 GLN A C 1
ATOM 1686 O O . GLN A 1 223 ? -6.010 0.655 -16.256 1.00 95.62 223 GLN A O 1
ATOM 1691 N N . GLY A 1 224 ? -8.239 0.361 -16.217 1.00 97.31 224 GLY A N 1
ATOM 1692 C CA . GLY A 1 224 ? -8.155 -0.928 -15.544 1.00 97.31 224 GLY A CA 1
ATOM 1693 C C . GLY A 1 224 ? -7.491 -0.779 -14.169 1.00 97.31 224 GLY A C 1
ATOM 1694 O O . GLY A 1 224 ? -7.573 0.264 -13.516 1.00 97.31 224 GLY A O 1
ATOM 1695 N N . ILE A 1 225 ? -6.640 -1.748 -13.822 1.00 97.94 225 ILE A N 1
ATOM 1696 C CA . ILE A 1 225 ? -5.843 -1.713 -12.589 1.00 97.94 225 ILE A CA 1
ATOM 1697 C C . ILE A 1 225 ? -4.919 -0.482 -12.485 1.00 97.94 225 ILE A C 1
ATOM 1699 O O . ILE A 1 225 ? -4.498 -0.120 -11.389 1.00 97.94 225 ILE A O 1
ATOM 1703 N N . TYR A 1 226 ? -4.601 0.193 -13.599 1.00 97.06 226 TYR A N 1
ATOM 1704 C CA . TYR A 1 226 ? -3.810 1.426 -13.588 1.00 97.06 226 TYR A CA 1
ATOM 1705 C C . TYR A 1 226 ? -4.592 2.666 -13.146 1.00 97.06 226 TYR A C 1
ATOM 1707 O O . TYR A 1 226 ? -3.958 3.674 -12.841 1.00 97.06 226 TYR A O 1
ATOM 1715 N N . ALA A 1 227 ? -5.925 2.606 -13.100 1.00 97.00 227 ALA A N 1
ATOM 1716 C CA . ALA A 1 227 ? -6.764 3.650 -12.510 1.00 97.00 227 ALA A CA 1
ATOM 1717 C C . ALA A 1 227 ? -6.735 3.621 -10.971 1.00 97.00 227 ALA A C 1
ATOM 1719 O O . ALA A 1 227 ? -7.098 4.599 -10.323 1.00 97.00 227 ALA A O 1
ATOM 1720 N N . HIS A 1 228 ? -6.298 2.506 -10.379 1.00 97.75 228 HIS A N 1
ATOM 1721 C CA . HIS A 1 228 ? -6.163 2.377 -8.935 1.00 97.75 228 HIS A CA 1
ATOM 1722 C C . HIS A 1 228 ? -4.904 3.097 -8.425 1.00 97.75 228 HIS A C 1
ATOM 1724 O O . HIS A 1 228 ? -3.850 3.029 -9.075 1.00 97.75 228 HIS A O 1
ATOM 1730 N N . PRO A 1 229 ? -4.951 3.702 -7.223 1.00 96.00 229 PRO A N 1
ATOM 1731 C CA . PRO A 1 229 ? -3.765 4.211 -6.546 1.00 96.00 229 PRO A CA 1
ATOM 1732 C C . PRO A 1 229 ? -2.636 3.179 -6.482 1.00 96.00 229 PRO A C 1
ATOM 1734 O O . PRO A 1 229 ? -2.869 1.969 -6.379 1.00 96.00 229 PRO A O 1
ATOM 1737 N N . CYS A 1 230 ? -1.395 3.659 -6.589 1.00 96.25 230 CYS A N 1
ATOM 1738 C CA . CYS A 1 230 ? -0.189 2.824 -6.668 1.00 96.25 230 CYS A CA 1
ATOM 1739 C C . CYS A 1 230 ? -0.275 1.722 -7.751 1.00 96.25 230 CYS A C 1
ATOM 1741 O O . CYS A 1 230 ? 0.306 0.645 -7.610 1.00 96.25 230 CYS A O 1
ATOM 1743 N N . GLY A 1 231 ? -1.041 1.955 -8.827 1.00 96.62 231 GLY A N 1
ATOM 1744 C CA . GLY A 1 231 ? -1.273 0.981 -9.897 1.00 96.62 231 GLY A CA 1
ATOM 1745 C C . GLY A 1 231 ? -1.970 -0.295 -9.417 1.00 96.62 231 GLY A C 1
ATOM 1746 O O . GLY A 1 231 ? -1.658 -1.381 -9.915 1.00 96.62 231 GLY A O 1
ATOM 1747 N N . GLY A 1 232 ? -2.817 -0.186 -8.390 1.00 98.06 232 GLY A N 1
ATOM 1748 C CA . GLY A 1 232 ? -3.623 -1.278 -7.839 1.00 98.06 232 GLY A CA 1
ATOM 1749 C C . GLY A 1 232 ? -2.849 -2.333 -7.054 1.00 98.06 232 GLY A C 1
ATOM 1750 O O . GLY A 1 232 ? -3.404 -3.384 -6.738 1.00 98.06 232 GLY A O 1
ATOM 1751 N N . LEU A 1 233 ? -1.586 -2.072 -6.703 1.00 98.62 233 LEU A N 1
ATOM 1752 C CA . LEU A 1 233 ? -0.782 -2.996 -5.898 1.00 98.62 233 LEU A CA 1
ATOM 1753 C C . LEU A 1 233 ? -1.367 -3.169 -4.486 1.00 98.62 233 LEU A C 1
ATOM 1755 O O . LEU A 1 233 ? -1.486 -4.299 -4.021 1.00 98.62 233 LEU A O 1
ATOM 1759 N N . HIS A 1 234 ? -1.865 -2.101 -3.852 1.00 98.50 234 HIS A N 1
ATOM 1760 C CA . HIS A 1 234 ? -2.603 -2.226 -2.586 1.00 98.50 234 HIS A CA 1
ATOM 1761 C C . HIS A 1 234 ? -3.932 -2.971 -2.735 1.00 98.50 234 HIS A C 1
ATOM 1763 O O . HIS A 1 234 ? -4.302 -3.727 -1.843 1.00 98.50 234 HIS A O 1
ATOM 1769 N N . TYR A 1 235 ? -4.631 -2.822 -3.866 1.00 98.75 235 TYR A N 1
ATOM 1770 C CA . TYR A 1 235 ? -5.862 -3.579 -4.113 1.00 98.75 235 TYR A CA 1
ATOM 1771 C C . TYR A 1 235 ? -5.566 -5.081 -4.188 1.00 98.75 235 TYR A C 1
ATOM 1773 O O . TYR A 1 235 ? -6.238 -5.883 -3.542 1.00 98.75 235 TYR A O 1
ATOM 1781 N N . PHE A 1 236 ? -4.498 -5.467 -4.898 1.00 98.75 236 PHE A N 1
ATOM 1782 C CA . PHE A 1 236 ? -4.020 -6.848 -4.885 1.00 98.75 236 PHE A CA 1
ATOM 1783 C C . PHE A 1 236 ? -3.659 -7.308 -3.465 1.00 98.75 236 PHE A C 1
ATOM 1785 O O . PHE A 1 236 ? -4.096 -8.383 -3.067 1.00 98.75 236 PHE A O 1
ATOM 1792 N N . GLN A 1 237 ? -2.894 -6.520 -2.695 1.00 98.56 237 GLN A N 1
ATOM 1793 C CA . GLN A 1 237 ? -2.517 -6.871 -1.315 1.00 98.56 237 GLN A CA 1
ATOM 1794 C C . GLN A 1 237 ? -3.752 -7.123 -0.436 1.00 98.56 237 GLN A C 1
ATOM 1796 O O . GLN A 1 237 ? -3.813 -8.137 0.257 1.00 98.56 237 GLN A O 1
ATOM 1801 N N . ALA A 1 238 ? -4.756 -6.246 -0.510 1.00 98.31 238 ALA A N 1
ATOM 1802 C CA . ALA A 1 238 ? -6.001 -6.359 0.241 1.00 98.31 238 ALA A CA 1
ATOM 1803 C C . ALA A 1 238 ? -6.750 -7.665 -0.070 1.00 98.31 238 ALA A C 1
ATOM 1805 O O . ALA A 1 238 ? -7.118 -8.412 0.843 1.00 98.31 238 ALA A O 1
ATOM 1806 N N . VAL A 1 239 ? -6.931 -7.957 -1.364 1.00 98.44 239 VAL A N 1
ATOM 1807 C CA . VAL A 1 239 ? -7.620 -9.159 -1.854 1.00 98.44 239 VAL A CA 1
ATOM 1808 C C . VAL A 1 239 ? -6.829 -10.417 -1.507 1.00 98.44 239 VAL A C 1
ATOM 1810 O O . VAL A 1 239 ? -7.350 -11.330 -0.869 1.00 98.44 239 VAL A O 1
ATOM 1813 N N . ALA A 1 240 ? -5.556 -10.474 -1.895 1.00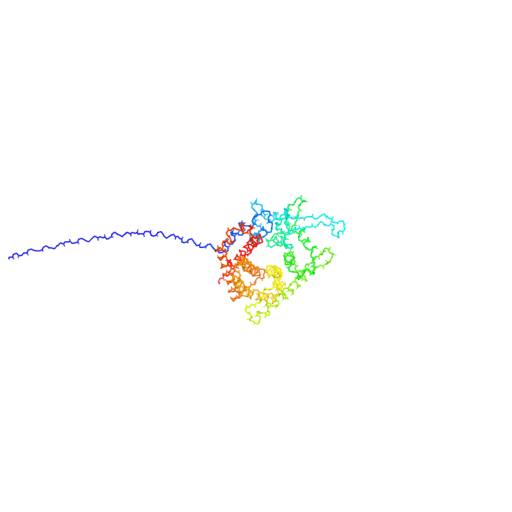 98.44 240 ALA A N 1
ATOM 1814 C CA . ALA A 1 240 ? -4.730 -11.660 -1.719 1.00 98.44 240 ALA A CA 1
ATOM 1815 C C . ALA A 1 240 ? -4.441 -11.957 -0.238 1.00 98.44 240 ALA A C 1
ATOM 1817 O O . ALA A 1 240 ? -4.349 -13.125 0.137 1.00 98.44 240 ALA A O 1
ATOM 1818 N N . GLY A 1 241 ? -4.399 -10.932 0.621 1.00 97.75 241 GLY A N 1
ATOM 1819 C CA . GLY A 1 241 ? -4.272 -11.086 2.071 1.00 97.75 241 GLY A CA 1
ATOM 1820 C C . GLY A 1 241 ? -5.429 -11.861 2.718 1.00 97.75 241 GLY A C 1
ATOM 1821 O O . GLY A 1 241 ? -5.263 -12.409 3.810 1.00 97.75 241 GLY A O 1
ATOM 1822 N N . TRP A 1 242 ? -6.589 -11.985 2.054 1.00 98.44 242 TRP A N 1
ATOM 1823 C CA . TRP A 1 242 ? -7.684 -12.849 2.525 1.00 98.44 242 TRP A CA 1
ATOM 1824 C C . TRP A 1 242 ? -7.331 -14.337 2.437 1.00 98.44 242 TRP A C 1
ATOM 1826 O O . TRP A 1 242 ? -7.733 -15.144 3.278 1.00 98.44 242 TRP A O 1
ATOM 1836 N N . ALA A 1 243 ? -6.477 -14.704 1.479 1.00 98.31 243 ALA A N 1
ATOM 1837 C CA . ALA A 1 243 ? -5.962 -16.059 1.314 1.00 98.31 243 ALA A CA 1
ATOM 1838 C C . ALA A 1 243 ? -4.897 -16.450 2.358 1.00 98.31 243 ALA A C 1
ATOM 1840 O O . ALA A 1 243 ? -4.260 -17.497 2.227 1.00 98.31 243 ALA A O 1
ATOM 1841 N N . ARG A 1 244 ? -4.724 -15.672 3.435 1.00 97.56 244 ARG A N 1
ATOM 1842 C CA . ARG A 1 244 ? -4.028 -16.158 4.636 1.00 97.56 244 ARG A CA 1
ATOM 1843 C C . ARG A 1 244 ? -4.827 -17.219 5.391 1.00 97.56 244 ARG A C 1
ATOM 1845 O O . ARG A 1 244 ? -4.254 -18.075 6.065 1.00 97.56 244 ARG A O 1
ATOM 1852 N N . HIS A 1 245 ? -6.152 -17.219 5.232 1.00 98.00 245 HIS A N 1
ATOM 1853 C CA . HIS A 1 245 ? -7.019 -18.260 5.772 1.00 98.00 245 HIS A CA 1
ATOM 1854 C C . HIS A 1 245 ? -6.925 -19.538 4.917 1.00 98.00 245 HIS A C 1
ATOM 1856 O O . HIS A 1 245 ? -7.140 -19.467 3.706 1.00 98.00 245 HIS A O 1
ATOM 1862 N N . PRO A 1 246 ? -6.641 -20.723 5.499 1.00 97.75 246 PRO A N 1
ATOM 1863 C CA . PRO A 1 246 ? -6.404 -21.945 4.723 1.00 97.75 246 PRO A CA 1
ATOM 1864 C C . PRO A 1 246 ? -7.543 -22.353 3.778 1.00 97.75 246 PRO A C 1
ATOM 1866 O O . PRO A 1 246 ? -7.270 -22.810 2.669 1.00 97.75 246 PRO A O 1
ATOM 1869 N N . THR A 1 247 ? -8.800 -22.172 4.191 1.00 97.31 247 THR A N 1
ATOM 1870 C CA . THR A 1 247 ? -9.989 -22.505 3.386 1.00 97.31 247 THR A CA 1
ATOM 1871 C C . THR A 1 247 ? -10.108 -21.605 2.158 1.00 97.31 247 THR A C 1
ATOM 1873 O O . THR A 1 247 ? -10.224 -22.102 1.039 1.00 97.31 247 THR A O 1
ATOM 1876 N N . VAL A 1 248 ? -9.975 -20.289 2.350 1.00 98.44 248 VAL A N 1
ATOM 1877 C CA . VAL A 1 248 ? -9.938 -19.293 1.268 1.00 98.44 248 VAL A CA 1
ATOM 1878 C C . VAL A 1 248 ? -8.763 -19.571 0.337 1.00 98.44 248 VAL A C 1
ATOM 1880 O O . VAL A 1 248 ? -8.930 -19.633 -0.878 1.00 98.44 248 VAL A O 1
ATOM 1883 N N . ARG A 1 249 ? -7.572 -19.817 0.895 1.00 98.25 249 ARG A N 1
ATOM 1884 C CA . ARG A 1 249 ? -6.366 -20.129 0.121 1.00 98.25 249 ARG A CA 1
ATOM 1885 C C . ARG A 1 249 ? -6.556 -21.320 -0.802 1.00 98.25 249 ARG A C 1
ATOM 1887 O O . ARG A 1 249 ? -6.095 -21.282 -1.939 1.00 98.25 249 ARG A O 1
ATOM 1894 N N . ALA A 1 250 ? -7.181 -22.387 -0.311 1.00 97.88 250 ALA A N 1
ATOM 1895 C CA . ALA A 1 250 ? -7.458 -23.568 -1.115 1.00 97.88 250 ALA A CA 1
ATOM 1896 C C . ALA A 1 250 ? -8.408 -23.235 -2.275 1.00 97.88 250 ALA A C 1
ATOM 1898 O O . ALA A 1 250 ? -8.108 -23.589 -3.414 1.00 97.88 250 ALA A O 1
ATOM 1899 N N . ALA A 1 251 ? -9.486 -22.495 -2.000 1.00 98.38 251 ALA A N 1
ATOM 1900 C CA . ALA A 1 251 ? -10.481 -22.107 -2.999 1.00 98.38 251 ALA A CA 1
ATOM 1901 C C . ALA A 1 251 ? -9.927 -21.144 -4.065 1.00 98.38 251 ALA A C 1
ATOM 1903 O O . ALA A 1 251 ? -10.214 -21.283 -5.251 1.00 98.38 251 ALA A O 1
ATOM 1904 N N . TRP A 1 252 ? -9.111 -20.169 -3.661 1.00 98.62 252 TRP A N 1
ATOM 1905 C CA . TRP A 1 252 ? -8.647 -19.088 -4.535 1.00 98.62 252 TRP A CA 1
ATOM 1906 C C . TRP A 1 252 ? -7.295 -19.345 -5.200 1.00 98.62 252 TRP A C 1
ATOM 1908 O O . TRP A 1 252 ? -6.891 -18.572 -6.070 1.00 98.62 252 TRP A O 1
ATOM 1918 N N . ARG A 1 253 ? -6.590 -20.427 -4.838 1.00 97.94 253 ARG A N 1
ATOM 1919 C CA . ARG A 1 253 ? -5.245 -20.750 -5.346 1.00 97.94 253 ARG A CA 1
ATOM 1920 C C . ARG A 1 253 ? -5.075 -20.555 -6.862 1.00 97.94 253 ARG A C 1
ATOM 1922 O O . ARG A 1 253 ? -4.142 -19.842 -7.227 1.00 97.94 253 ARG A O 1
ATOM 1929 N N . PRO A 1 254 ? -5.897 -21.150 -7.753 1.00 98.19 254 PRO A N 1
ATOM 1930 C CA . PRO A 1 254 ? -5.683 -21.008 -9.196 1.00 98.19 254 PRO A CA 1
ATOM 1931 C C . PRO A 1 254 ? -5.892 -19.569 -9.686 1.00 98.19 254 PRO A C 1
ATOM 1933 O O . PRO A 1 254 ? -5.146 -19.094 -10.540 1.00 98.19 254 PRO A O 1
ATOM 1936 N N . ARG A 1 255 ? -6.866 -18.858 -9.111 1.00 98.62 255 ARG A N 1
ATOM 1937 C CA . ARG A 1 255 ? -7.186 -17.469 -9.463 1.00 98.62 255 ARG A CA 1
ATOM 1938 C C . ARG A 1 255 ? -6.051 -16.533 -9.066 1.00 98.62 255 ARG A C 1
ATOM 1940 O O . ARG A 1 255 ? -5.545 -15.793 -9.904 1.00 98.62 255 ARG A O 1
ATOM 1947 N N . LEU A 1 256 ? -5.569 -16.644 -7.827 1.00 98.69 256 LEU A N 1
ATOM 1948 C CA . LEU A 1 256 ? -4.437 -15.853 -7.341 1.00 98.69 256 LEU A CA 1
ATOM 1949 C C . LEU A 1 256 ? -3.131 -16.199 -8.063 1.00 98.69 256 LEU A C 1
ATOM 1951 O O . LEU A 1 256 ? -2.362 -15.293 -8.360 1.00 98.69 256 LEU A O 1
ATOM 1955 N N . ALA A 1 257 ? -2.897 -17.467 -8.418 1.00 98.56 257 ALA A N 1
ATOM 1956 C CA . ALA A 1 257 ? -1.738 -17.843 -9.230 1.00 98.56 257 ALA A CA 1
ATOM 1957 C C . ALA A 1 257 ? -1.734 -17.118 -10.588 1.00 98.56 257 ALA A C 1
ATOM 1959 O O . ALA A 1 257 ? -0.698 -16.603 -11.001 1.00 98.56 257 ALA A O 1
ATOM 1960 N N . ALA A 1 258 ? -2.892 -17.004 -11.248 1.00 98.75 258 ALA A N 1
ATOM 1961 C CA . ALA A 1 258 ? -3.009 -16.241 -12.489 1.00 98.75 258 ALA A CA 1
ATOM 1962 C C . ALA A 1 258 ? -2.734 -14.741 -12.283 1.00 98.75 258 ALA A C 1
ATOM 1964 O O . ALA A 1 258 ? -2.026 -14.139 -13.088 1.00 98.75 258 ALA A O 1
ATOM 1965 N N . GLN A 1 259 ? -3.237 -14.142 -11.197 1.00 98.75 259 GLN A N 1
ATOM 1966 C CA . GLN A 1 259 ? -2.988 -12.724 -10.904 1.00 98.75 259 GLN A CA 1
ATOM 1967 C C . GLN A 1 259 ? -1.512 -12.448 -10.552 1.00 98.75 259 GLN A C 1
ATOM 1969 O O . GLN A 1 259 ? -0.979 -11.397 -10.898 1.00 98.75 259 GLN A O 1
ATOM 1974 N N . VAL A 1 260 ? -0.812 -13.395 -9.918 1.00 98.75 260 VAL A N 1
ATOM 1975 C CA . VAL A 1 260 ? 0.636 -13.287 -9.655 1.00 98.75 260 VAL A CA 1
ATOM 1976 C C . VAL A 1 260 ? 1.439 -13.279 -10.953 1.00 98.75 260 VAL A C 1
ATOM 1978 O O . VAL A 1 260 ? 2.340 -12.457 -11.094 1.00 98.75 260 VAL A O 1
ATOM 1981 N N . GLU A 1 261 ? 1.103 -14.134 -11.923 1.00 98.81 261 GLU A N 1
ATOM 1982 C CA . GLU A 1 261 ? 1.750 -14.098 -13.244 1.00 98.81 261 GLU A CA 1
ATOM 1983 C C . GLU A 1 261 ? 1.552 -12.743 -13.931 1.00 98.81 261 GLU A C 1
ATOM 1985 O O . GLU A 1 261 ? 2.497 -12.193 -14.496 1.00 98.81 261 GLU A O 1
ATOM 1990 N N . VAL A 1 262 ? 0.357 -12.152 -13.814 1.00 98.75 262 VAL A N 1
ATOM 1991 C CA . VAL A 1 262 ? 0.097 -10.802 -14.329 1.00 98.75 262 VAL A CA 1
ATOM 1992 C C . VAL A 1 262 ? 0.956 -9.754 -13.614 1.00 98.75 262 VAL A C 1
ATOM 1994 O O . VAL A 1 262 ? 1.541 -8.903 -14.283 1.00 98.75 262 VAL A O 1
ATOM 1997 N N . LEU A 1 263 ? 1.098 -9.812 -12.284 1.00 98.31 263 LEU A N 1
ATOM 1998 C CA . LEU A 1 263 ? 1.995 -8.910 -11.548 1.00 98.31 263 LEU A CA 1
ATOM 1999 C C . LEU A 1 263 ? 3.458 -9.045 -11.986 1.00 98.31 263 LEU A C 1
ATOM 2001 O O . LEU A 1 263 ? 4.143 -8.040 -12.157 1.00 98.31 263 LEU A O 1
ATOM 2005 N N . LEU A 1 264 ? 3.937 -10.269 -12.199 1.00 98.75 264 LEU A N 1
ATOM 2006 C CA . LEU A 1 264 ? 5.302 -10.511 -12.667 1.00 98.75 264 LEU A CA 1
ATOM 2007 C C . LEU A 1 264 ? 5.502 -10.009 -14.103 1.00 98.75 264 LEU A C 1
ATOM 2009 O O . LEU A 1 264 ? 6.526 -9.396 -14.398 1.00 98.75 264 LEU A O 1
ATOM 2013 N N . TYR A 1 265 ? 4.510 -10.189 -14.979 1.00 98.69 265 TYR A N 1
ATOM 2014 C CA . TYR A 1 265 ? 4.503 -9.624 -16.331 1.00 98.69 265 TYR A CA 1
ATOM 2015 C C . TYR A 1 265 ? 4.566 -8.089 -16.329 1.00 98.69 265 TYR A C 1
ATOM 2017 O O . TYR A 1 265 ? 5.256 -7.489 -17.161 1.00 98.69 265 TYR A O 1
ATOM 2025 N N . ARG A 1 266 ? 3.885 -7.440 -15.372 1.00 98.44 266 ARG A N 1
ATOM 2026 C CA . ARG A 1 266 ? 3.904 -5.978 -15.236 1.00 98.44 266 ARG A CA 1
ATOM 2027 C C . ARG A 1 266 ? 5.304 -5.419 -15.027 1.00 98.44 266 ARG A C 1
ATOM 2029 O O . ARG A 1 266 ? 5.517 -4.295 -15.462 1.00 98.44 266 ARG A O 1
ATOM 2036 N N . LEU A 1 267 ? 6.238 -6.162 -14.417 1.00 98.56 267 LEU A N 1
ATOM 2037 C CA . LEU A 1 267 ? 7.608 -5.683 -14.209 1.00 98.56 267 LEU A CA 1
ATOM 2038 C C . LEU A 1 267 ? 8.213 -5.194 -15.525 1.00 98.56 267 LEU A C 1
ATOM 2040 O O . LEU A 1 267 ? 8.522 -4.017 -15.673 1.00 98.56 267 LEU A O 1
ATOM 2044 N N . ASP A 1 268 ? 8.315 -6.088 -16.504 1.00 97.12 268 ASP A N 1
ATOM 2045 C CA . ASP A 1 268 ? 8.973 -5.763 -17.764 1.00 97.12 268 ASP A CA 1
ATOM 2046 C C . ASP A 1 268 ? 8.096 -4.824 -18.622 1.00 97.12 268 ASP A C 1
ATOM 2048 O O . ASP A 1 268 ? 8.622 -3.952 -19.316 1.00 97.12 268 ASP A O 1
ATOM 2052 N N . SER A 1 269 ? 6.763 -4.961 -18.553 1.00 98.38 269 SER A N 1
ATOM 2053 C CA . SER A 1 269 ? 5.812 -4.089 -19.265 1.00 98.38 269 SER A CA 1
ATOM 2054 C C . SER A 1 269 ? 5.869 -2.631 -18.793 1.00 98.38 269 SER A C 1
ATOM 2056 O O . SER A 1 269 ? 5.883 -1.723 -19.620 1.00 98.38 269 SER A O 1
ATOM 2058 N N . GLU A 1 270 ? 5.863 -2.375 -17.484 1.00 98.31 270 GLU A N 1
ATOM 2059 C CA . GLU A 1 270 ? 5.890 -1.011 -16.943 1.00 98.31 270 GLU A CA 1
ATOM 2060 C C . GLU A 1 270 ? 7.305 -0.425 -16.964 1.00 98.31 270 GLU A C 1
ATOM 2062 O O . GLU A 1 270 ? 7.458 0.748 -17.297 1.00 98.31 270 GLU A O 1
ATOM 2067 N N . THR A 1 271 ? 8.351 -1.220 -16.699 1.00 97.69 271 THR A N 1
ATOM 2068 C CA . THR A 1 271 ? 9.738 -0.730 -16.771 1.00 97.69 271 THR A CA 1
ATOM 2069 C C . THR A 1 271 ? 10.084 -0.197 -18.161 1.00 97.69 271 THR A C 1
ATOM 2071 O O . THR A 1 271 ? 10.659 0.883 -18.250 1.00 97.69 271 THR A O 1
ATOM 2074 N N . ARG A 1 272 ? 9.678 -0.868 -19.250 1.00 97.88 272 ARG A N 1
ATOM 2075 C CA . ARG A 1 272 ? 9.876 -0.346 -20.618 1.00 97.88 272 ARG A CA 1
ATOM 2076 C C . ARG A 1 272 ? 9.237 1.026 -20.832 1.00 97.88 272 ARG A C 1
ATOM 2078 O O . ARG A 1 272 ? 9.863 1.919 -21.408 1.00 97.88 272 ARG A O 1
ATOM 2085 N N . GLN A 1 273 ? 8.019 1.204 -20.332 1.00 97.94 273 GLN A N 1
ATOM 2086 C CA . GLN A 1 273 ? 7.289 2.464 -20.449 1.00 97.94 273 GLN A CA 1
ATOM 2087 C C . GLN A 1 273 ? 7.950 3.575 -19.625 1.00 97.94 273 GLN A C 1
ATOM 2089 O O . GLN A 1 273 ? 8.081 4.694 -20.119 1.00 97.94 273 GLN A O 1
ATOM 2094 N N . TYR A 1 274 ? 8.429 3.276 -18.412 1.00 98.06 274 TYR A N 1
ATOM 2095 C CA . TYR A 1 274 ? 9.161 4.252 -17.600 1.00 98.06 274 TYR A CA 1
ATOM 2096 C C . TYR A 1 274 ? 10.503 4.645 -18.216 1.00 98.06 274 TYR A C 1
ATOM 2098 O O . TYR A 1 274 ? 10.799 5.832 -18.281 1.00 98.06 274 TYR A O 1
ATOM 2106 N N . GLU A 1 275 ? 11.296 3.690 -18.708 1.00 98.00 275 GLU A N 1
ATOM 2107 C CA . GLU A 1 275 ? 12.576 3.993 -19.366 1.00 98.00 275 GLU A CA 1
ATOM 2108 C C . GLU A 1 275 ? 12.363 4.858 -20.617 1.00 98.00 275 GLU A C 1
ATOM 2110 O O . GLU A 1 275 ? 13.077 5.839 -20.828 1.00 98.00 275 GLU A O 1
ATOM 2115 N N . THR A 1 276 ? 11.324 4.554 -21.403 1.00 97.81 276 THR A N 1
ATOM 2116 C CA . THR A 1 276 ? 10.932 5.376 -22.556 1.00 97.81 276 THR A CA 1
ATOM 2117 C C . THR A 1 276 ? 10.568 6.793 -22.115 1.00 97.81 276 THR A C 1
ATOM 2119 O O . THR A 1 276 ? 11.120 7.753 -22.649 1.00 97.81 276 THR A O 1
ATOM 2122 N N . ALA A 1 277 ? 9.704 6.936 -21.104 1.00 97.56 277 ALA A N 1
ATOM 2123 C CA . ALA A 1 277 ? 9.296 8.238 -20.582 1.00 97.56 277 ALA A CA 1
ATOM 2124 C C . ALA A 1 277 ? 10.477 9.035 -20.003 1.00 97.56 277 ALA A C 1
ATOM 2126 O O . ALA A 1 277 ? 10.587 10.235 -20.239 1.00 97.56 277 ALA A O 1
ATOM 2127 N N . TRP A 1 278 ? 11.392 8.382 -19.285 1.00 96.69 278 TRP A N 1
ATOM 2128 C CA . TRP A 1 278 ? 12.575 9.022 -18.711 1.00 96.69 278 TRP A CA 1
ATOM 2129 C C . TRP A 1 278 ? 13.520 9.566 -19.795 1.00 96.69 278 TRP A C 1
ATOM 2131 O O . TRP A 1 278 ? 14.073 10.665 -19.661 1.00 96.69 278 TRP A O 1
ATOM 2141 N N . ALA A 1 279 ? 13.676 8.821 -20.894 1.00 97.00 279 ALA A N 1
ATOM 2142 C CA . ALA A 1 279 ? 14.472 9.240 -22.040 1.00 97.00 279 ALA A CA 1
ATOM 2143 C C . ALA A 1 279 ? 13.802 10.373 -22.834 1.00 97.00 279 ALA A C 1
ATOM 2145 O O . ALA A 1 279 ? 14.477 11.331 -23.217 1.00 97.00 279 ALA A O 1
ATOM 2146 N N . SER A 1 280 ? 12.487 10.287 -23.063 1.00 97.38 280 SER A N 1
ATOM 2147 C CA . SER A 1 280 ? 11.757 11.195 -23.955 1.00 97.38 280 SER A CA 1
ATOM 2148 C C . SER A 1 280 ? 11.196 12.450 -23.281 1.00 97.38 280 SER A C 1
ATOM 2150 O O . SER A 1 280 ? 10.772 13.362 -23.986 1.00 97.38 280 SER A O 1
ATOM 2152 N N . ALA A 1 281 ? 11.168 12.519 -21.945 1.00 96.06 281 ALA A N 1
ATOM 2153 C CA . ALA A 1 281 ? 10.544 13.610 -21.193 1.00 96.06 281 ALA A CA 1
ATOM 2154 C C . ALA A 1 281 ? 11.516 14.236 -20.159 1.00 96.06 281 ALA A C 1
ATOM 2156 O O . ALA A 1 281 ? 11.360 14.037 -18.950 1.00 96.06 281 ALA A O 1
ATOM 2157 N N . PRO A 1 282 ? 12.548 14.999 -20.595 1.00 94.31 282 PRO A N 1
ATOM 2158 C CA . PRO A 1 282 ? 13.594 15.522 -19.708 1.00 94.31 282 PRO A CA 1
ATOM 2159 C C . PRO A 1 282 ? 13.082 16.359 -18.530 1.00 94.31 282 PRO A C 1
ATOM 2161 O O . PRO A 1 282 ? 13.647 16.284 -17.441 1.00 94.31 282 PRO A O 1
ATOM 2164 N N . MET A 1 283 ? 11.999 17.119 -18.728 1.00 94.56 283 MET A N 1
ATOM 2165 C CA . MET A 1 283 ? 11.389 17.960 -17.688 1.00 94.56 283 MET A CA 1
ATOM 2166 C C . MET A 1 283 ? 10.640 17.157 -16.614 1.00 94.56 283 MET A C 1
ATOM 2168 O O . MET A 1 283 ? 10.290 17.710 -15.576 1.00 94.56 283 MET A O 1
ATOM 2172 N N . GLN A 1 284 ? 10.374 15.872 -16.862 1.00 95.69 284 GLN A N 1
ATOM 2173 C CA . GLN A 1 284 ? 9.618 14.982 -15.981 1.00 95.69 284 GLN A CA 1
ATOM 2174 C C . GLN A 1 284 ? 10.493 13.874 -15.378 1.00 95.69 284 GLN A C 1
ATOM 2176 O O . GLN A 1 284 ? 9.972 12.965 -14.735 1.00 95.69 284 GLN A O 1
ATOM 2181 N N . ARG A 1 285 ? 11.817 13.908 -15.586 1.00 95.12 285 ARG A N 1
ATOM 2182 C CA . ARG A 1 285 ? 12.722 12.811 -15.199 1.00 95.12 285 ARG A CA 1
ATOM 2183 C C . ARG A 1 285 ? 12.620 12.429 -13.730 1.00 95.12 285 ARG A C 1
ATOM 2185 O O . ARG A 1 285 ? 12.589 11.244 -13.425 1.00 95.12 285 ARG A O 1
ATOM 2192 N N . GLU A 1 286 ? 12.540 13.405 -12.835 1.00 94.88 286 GLU A N 1
ATOM 2193 C CA . GLU A 1 286 ? 12.437 13.141 -11.397 1.00 94.88 286 GLU A CA 1
ATOM 2194 C C . GLU A 1 286 ? 11.108 12.485 -11.027 1.00 94.88 286 GLU A C 1
ATOM 2196 O O . GLU A 1 286 ? 11.081 11.533 -10.253 1.00 94.88 286 GLU A O 1
ATOM 2201 N N . GLN A 1 287 ? 10.007 12.947 -11.621 1.00 96.00 287 GLN A N 1
ATOM 2202 C CA . GLN A 1 287 ? 8.690 12.349 -11.438 1.00 96.00 287 GLN A CA 1
ATOM 2203 C C . GLN A 1 287 ? 8.679 10.918 -11.975 1.00 96.00 287 GLN A C 1
ATOM 2205 O O . GLN A 1 287 ? 8.140 10.029 -11.323 1.00 96.00 287 GLN A O 1
ATOM 2210 N N . VAL A 1 288 ? 9.307 10.668 -13.129 1.00 97.62 288 VAL A N 1
ATOM 2211 C CA . VAL A 1 288 ? 9.435 9.313 -13.679 1.00 97.62 288 VAL A CA 1
ATOM 2212 C C . VAL A 1 288 ? 10.268 8.424 -12.752 1.00 97.62 288 VAL A C 1
ATOM 2214 O O . VAL A 1 288 ? 9.843 7.308 -12.467 1.00 97.62 288 VAL A O 1
ATOM 2217 N N . LEU A 1 289 ? 11.391 8.912 -12.213 1.00 98.06 289 LEU A N 1
ATOM 2218 C CA . LEU A 1 289 ? 12.193 8.160 -11.241 1.00 98.06 289 LEU A CA 1
ATOM 2219 C C . LEU A 1 289 ? 11.405 7.842 -9.961 1.00 98.06 289 LEU A C 1
ATOM 2221 O O . LEU A 1 289 ? 11.449 6.709 -9.487 1.00 98.06 289 LEU A O 1
ATOM 2225 N N . ALA A 1 290 ? 10.625 8.791 -9.440 1.00 97.75 290 ALA A N 1
ATOM 2226 C CA . ALA A 1 290 ? 9.746 8.538 -8.301 1.00 97.75 290 ALA A CA 1
ATOM 2227 C C . ALA A 1 290 ? 8.668 7.486 -8.624 1.00 97.75 290 ALA A C 1
ATOM 2229 O O . ALA A 1 290 ? 8.405 6.607 -7.808 1.00 97.75 290 ALA A O 1
ATOM 2230 N N . GLN A 1 291 ? 8.093 7.493 -9.834 1.00 97.88 291 GLN A N 1
ATOM 2231 C CA . GLN A 1 291 ? 7.157 6.443 -10.262 1.00 97.88 291 GLN A CA 1
ATOM 2232 C C . GLN A 1 291 ? 7.829 5.069 -10.411 1.00 97.88 291 GLN A C 1
ATOM 2234 O O . GLN A 1 291 ? 7.211 4.053 -10.088 1.00 97.88 291 GLN A O 1
ATOM 2239 N N . MET A 1 292 ? 9.087 5.017 -10.861 1.00 98.62 292 MET A N 1
ATOM 2240 C CA . MET A 1 292 ? 9.871 3.778 -10.903 1.00 98.62 292 MET A CA 1
ATOM 2241 C C . MET A 1 292 ? 10.111 3.233 -9.491 1.00 98.62 292 MET A C 1
ATOM 2243 O O . MET A 1 292 ? 9.828 2.057 -9.255 1.00 98.62 292 MET A O 1
ATOM 2247 N N . LEU A 1 293 ? 10.534 4.092 -8.552 1.00 98.62 293 LEU A N 1
ATOM 2248 C CA . LEU A 1 293 ? 10.711 3.751 -7.136 1.00 98.62 293 LEU A CA 1
ATOM 2249 C C . LEU A 1 293 ? 9.407 3.200 -6.545 1.00 98.62 293 LEU A C 1
ATOM 2251 O O . LEU A 1 293 ? 9.398 2.092 -6.003 1.00 98.62 293 LEU A O 1
ATOM 2255 N N . LYS A 1 294 ? 8.299 3.935 -6.726 1.00 98.56 294 LYS A N 1
ATOM 2256 C CA . LYS A 1 294 ? 6.948 3.545 -6.304 1.00 98.56 294 LYS A CA 1
ATOM 2257 C C . LYS A 1 294 ? 6.596 2.156 -6.811 1.00 98.56 294 LYS A C 1
ATOM 2259 O O . LYS A 1 294 ? 6.308 1.268 -6.012 1.00 98.56 294 LYS A O 1
ATOM 2264 N N . PHE A 1 295 ? 6.630 1.953 -8.127 1.00 98.69 295 PHE A N 1
ATOM 2265 C CA . PHE A 1 295 ? 6.209 0.696 -8.737 1.00 98.69 295 PHE A CA 1
ATOM 2266 C C . PHE A 1 295 ? 7.078 -0.484 -8.292 1.00 98.69 295 PHE A C 1
ATOM 2268 O O . PHE A 1 295 ? 6.543 -1.504 -7.862 1.00 98.69 295 PHE A O 1
ATOM 2275 N N . GLN A 1 296 ? 8.404 -0.355 -8.369 1.00 98.75 296 GLN A N 1
ATOM 2276 C CA . GLN A 1 296 ? 9.328 -1.449 -8.059 1.00 98.75 296 GLN A CA 1
ATOM 2277 C C . GLN A 1 296 ? 9.280 -1.811 -6.569 1.00 98.75 296 GLN A C 1
ATOM 2279 O O . GLN A 1 296 ? 9.197 -2.993 -6.230 1.00 98.75 296 GLN A O 1
ATOM 2284 N N . GLY A 1 297 ? 9.249 -0.806 -5.687 1.00 98.62 297 GLY A N 1
ATOM 2285 C CA . GLY A 1 297 ? 9.115 -1.002 -4.246 1.00 98.62 297 GLY A CA 1
ATOM 2286 C C . GLY A 1 297 ? 7.801 -1.684 -3.869 1.00 98.62 297 GLY A C 1
ATOM 2287 O O . GLY A 1 297 ? 7.813 -2.729 -3.216 1.00 98.62 297 GLY A O 1
ATOM 2288 N N . HIS A 1 298 ? 6.670 -1.165 -4.357 1.00 98.75 298 HIS A N 1
ATOM 2289 C CA . HIS A 1 298 ? 5.359 -1.763 -4.095 1.00 98.75 298 HIS A CA 1
ATOM 2290 C C . HIS A 1 298 ? 5.221 -3.160 -4.709 1.00 98.75 298 HIS A C 1
ATOM 2292 O O . HIS A 1 298 ? 4.558 -4.011 -4.118 1.00 98.75 298 HIS A O 1
ATOM 2298 N N . LEU A 1 299 ? 5.816 -3.437 -5.874 1.00 98.81 299 LEU A N 1
ATOM 2299 C CA . LEU A 1 299 ? 5.784 -4.770 -6.481 1.00 98.81 299 LEU A CA 1
ATOM 2300 C C . LEU A 1 299 ? 6.517 -5.784 -5.595 1.00 98.81 299 LEU A C 1
ATOM 2302 O O . LEU A 1 299 ? 5.964 -6.842 -5.288 1.00 98.81 299 LEU A O 1
ATOM 2306 N N . LEU A 1 300 ? 7.734 -5.448 -5.154 1.00 98.81 300 LEU A N 1
ATOM 2307 C CA . LEU A 1 300 ? 8.529 -6.293 -4.261 1.00 98.81 300 LEU A CA 1
ATOM 2308 C C . LEU A 1 300 ? 7.816 -6.524 -2.931 1.00 98.81 300 LEU A C 1
ATOM 2310 O O . LEU A 1 300 ? 7.710 -7.669 -2.487 1.00 98.81 300 LEU A O 1
ATOM 2314 N N . GLU A 1 301 ? 7.276 -5.466 -2.327 1.00 98.69 301 GLU A N 1
ATOM 2315 C CA . GLU A 1 301 ? 6.481 -5.582 -1.108 1.00 98.69 301 GLU A CA 1
ATOM 2316 C C . GLU A 1 301 ? 5.260 -6.482 -1.326 1.00 98.69 301 GLU A C 1
ATOM 2318 O O . GLU A 1 301 ? 5.032 -7.406 -0.551 1.00 98.69 301 GLU A O 1
ATOM 2323 N N . THR A 1 302 ? 4.502 -6.262 -2.400 1.00 98.75 302 THR A N 1
ATOM 2324 C CA . THR A 1 302 ? 3.284 -7.023 -2.710 1.00 98.75 302 THR A CA 1
ATOM 2325 C C . THR A 1 302 ? 3.568 -8.511 -2.860 1.00 98.75 302 THR A C 1
ATOM 2327 O O . THR A 1 302 ? 2.885 -9.331 -2.247 1.00 98.75 302 THR A O 1
ATOM 2330 N N . LEU A 1 303 ? 4.594 -8.875 -3.633 1.00 98.75 303 LEU A N 1
ATOM 2331 C CA . LEU A 1 303 ? 4.980 -10.273 -3.824 1.00 98.75 303 LEU A CA 1
ATOM 2332 C C . LEU A 1 303 ? 5.529 -10.890 -2.529 1.00 98.75 303 LEU A C 1
ATOM 2334 O O . LEU A 1 303 ? 5.250 -12.053 -2.239 1.00 98.75 303 LEU A O 1
ATOM 2338 N N . GLY A 1 304 ? 6.287 -10.123 -1.739 1.00 98.25 304 GLY A N 1
ATOM 2339 C CA . GLY A 1 304 ? 6.825 -10.574 -0.454 1.00 98.25 304 GLY A CA 1
ATOM 2340 C C . GLY A 1 304 ? 5.725 -10.821 0.580 1.00 98.25 304 GLY A C 1
ATOM 2341 O O . GLY A 1 304 ? 5.708 -11.865 1.225 1.00 98.25 304 GLY A O 1
ATOM 2342 N N . ARG A 1 305 ? 4.747 -9.916 0.677 1.00 97.56 305 ARG A N 1
ATOM 2343 C CA . ARG A 1 305 ? 3.557 -10.094 1.520 1.00 97.56 305 ARG A CA 1
ATOM 2344 C C . ARG A 1 305 ? 2.719 -11.279 1.058 1.00 97.56 305 ARG A C 1
ATOM 2346 O O . ARG A 1 305 ? 2.348 -12.109 1.875 1.00 97.56 305 ARG A O 1
ATOM 2353 N N . PHE A 1 306 ? 2.494 -11.417 -0.249 1.00 98.38 306 PHE A N 1
ATOM 2354 C CA . PHE A 1 306 ? 1.772 -12.562 -0.801 1.00 98.38 306 PHE A CA 1
ATOM 2355 C C . PHE A 1 306 ? 2.440 -13.898 -0.449 1.00 98.38 306 PHE A C 1
ATOM 2357 O O . PHE A 1 306 ? 1.754 -14.850 -0.067 1.00 98.38 306 PHE A O 1
ATOM 2364 N N . ARG A 1 307 ? 3.776 -13.968 -0.539 1.00 97.94 307 ARG A N 1
ATOM 2365 C CA . ARG A 1 307 ? 4.572 -15.119 -0.092 1.00 97.94 307 ARG A CA 1
ATOM 2366 C C . ARG A 1 307 ? 4.304 -15.438 1.377 1.00 97.94 307 ARG A C 1
ATOM 2368 O O . ARG A 1 307 ? 4.007 -16.589 1.688 1.00 97.94 307 ARG A O 1
ATOM 2375 N N . ASP A 1 308 ? 4.386 -14.440 2.249 1.00 96.00 308 ASP A N 1
ATOM 2376 C CA . ASP A 1 308 ? 4.266 -14.629 3.696 1.00 96.00 308 ASP A CA 1
ATOM 2377 C C . ASP A 1 308 ? 2.827 -14.989 4.114 1.00 96.00 308 ASP A C 1
ATOM 2379 O O . ASP A 1 308 ? 2.628 -15.920 4.894 1.00 96.00 308 ASP A O 1
ATOM 2383 N N . ASP A 1 309 ? 1.818 -14.341 3.528 1.00 95.44 309 ASP A N 1
ATOM 2384 C CA . ASP A 1 309 ? 0.403 -14.574 3.838 1.00 95.44 309 ASP A CA 1
ATOM 2385 C C . ASP A 1 309 ? -0.080 -15.942 3.333 1.00 95.44 309 ASP A C 1
ATOM 2387 O O . ASP A 1 309 ? -0.851 -16.641 3.996 1.00 95.44 309 ASP A O 1
ATOM 2391 N N . THR A 1 310 ? 0.366 -16.362 2.146 1.00 96.12 310 THR A N 1
ATOM 2392 C CA . THR A 1 310 ? -0.168 -17.568 1.491 1.00 96.12 310 THR A CA 1
ATOM 2393 C C . THR A 1 310 ? 0.756 -18.781 1.562 1.00 96.12 310 THR A C 1
ATOM 2395 O O . THR A 1 310 ? 0.324 -19.898 1.272 1.00 96.12 310 THR A O 1
ATOM 2398 N N . GLY A 1 311 ? 2.021 -18.597 1.936 1.00 95.44 311 GLY A N 1
ATOM 2399 C CA . GLY A 1 311 ? 3.054 -19.621 1.795 1.00 95.44 311 GLY A CA 1
ATOM 2400 C C . GLY A 1 311 ? 3.424 -19.908 0.335 1.00 95.44 311 GLY A C 1
ATOM 2401 O O . GLY A 1 311 ? 3.954 -20.986 0.047 1.00 95.44 311 GLY A O 1
ATOM 2402 N N . TRP A 1 312 ? 3.118 -18.993 -0.596 1.00 97.06 312 TRP A N 1
ATOM 2403 C CA . TRP A 1 312 ? 3.521 -19.109 -1.999 1.00 97.06 312 TRP A CA 1
ATOM 2404 C C . TRP A 1 312 ? 5.035 -19.298 -2.105 1.00 97.06 312 TRP A C 1
ATOM 2406 O O . TRP A 1 312 ? 5.812 -18.644 -1.416 1.00 97.06 312 TRP A O 1
ATOM 2416 N N . ARG A 1 313 ? 5.462 -20.213 -2.976 1.00 96.38 313 ARG A N 1
ATOM 2417 C CA . ARG A 1 313 ? 6.875 -20.461 -3.264 1.00 96.38 313 ARG A CA 1
ATOM 2418 C C . ARG A 1 313 ? 7.113 -20.140 -4.735 1.00 96.38 313 ARG A C 1
ATOM 2420 O O . ARG A 1 313 ? 6.559 -20.858 -5.571 1.00 96.38 313 ARG A O 1
ATOM 2427 N N . PRO A 1 314 ? 7.887 -19.090 -5.061 1.00 96.88 314 PRO A N 1
ATOM 2428 C CA . PRO A 1 314 ? 8.173 -18.776 -6.448 1.00 96.88 314 PRO A CA 1
ATOM 2429 C C . PRO A 1 314 ? 8.919 -19.939 -7.110 1.00 96.88 314 PRO A C 1
ATOM 2431 O O . PRO A 1 314 ? 9.822 -20.540 -6.524 1.00 96.88 314 PRO A O 1
ATOM 2434 N N . THR A 1 315 ? 8.551 -20.250 -8.349 1.00 97.81 315 THR A N 1
ATOM 2435 C CA . THR A 1 315 ? 9.376 -21.078 -9.238 1.00 97.81 315 THR A CA 1
ATOM 2436 C C . THR A 1 315 ? 10.690 -20.356 -9.548 1.00 97.81 315 THR A C 1
ATOM 2438 O O . THR A 1 315 ? 10.796 -19.149 -9.337 1.00 97.81 315 THR A O 1
ATOM 2441 N N . ALA A 1 316 ? 11.682 -21.056 -10.109 1.00 97.81 316 ALA A N 1
ATOM 2442 C CA . ALA A 1 316 ? 12.953 -20.433 -10.497 1.00 97.81 316 ALA A CA 1
ATOM 2443 C C . ALA A 1 316 ? 12.748 -19.195 -11.395 1.00 97.81 316 ALA A C 1
ATOM 2445 O O . ALA A 1 316 ? 13.260 -18.124 -11.095 1.00 97.81 316 ALA A O 1
ATOM 2446 N N . ARG A 1 317 ? 11.879 -19.292 -12.412 1.00 97.56 317 ARG A N 1
ATOM 2447 C CA . ARG A 1 317 ? 11.548 -18.168 -13.306 1.00 97.56 317 ARG A CA 1
ATOM 2448 C C . ARG A 1 317 ? 10.909 -16.982 -12.571 1.00 97.56 317 ARG A C 1
ATOM 2450 O O . ARG A 1 317 ? 11.181 -15.822 -12.892 1.00 97.56 317 ARG A O 1
ATOM 2457 N N . GLN A 1 318 ? 10.016 -17.260 -11.622 1.00 98.25 318 GLN A N 1
ATOM 2458 C CA . GLN A 1 318 ? 9.371 -16.214 -10.827 1.00 98.25 318 GLN A CA 1
ATOM 2459 C C . GLN A 1 318 ? 10.393 -15.554 -9.891 1.00 98.25 318 GLN A C 1
ATOM 2461 O O . GLN A 1 31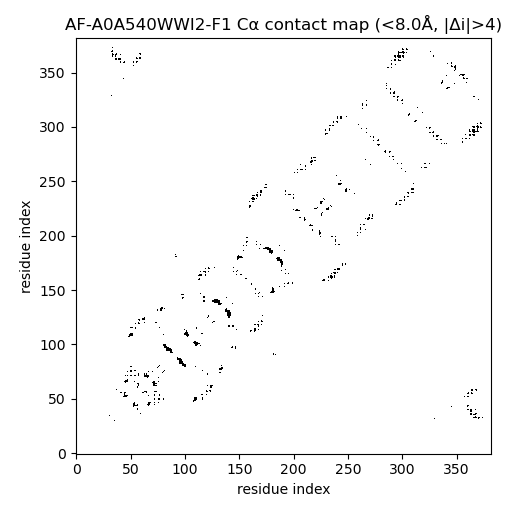8 ? 10.432 -14.328 -9.813 1.00 98.25 318 GLN A O 1
ATOM 2466 N N . GLN A 1 319 ? 11.275 -16.341 -9.264 1.00 98.06 319 GLN A N 1
ATOM 2467 C CA . GLN A 1 319 ? 12.370 -15.830 -8.437 1.00 98.06 319 GLN A CA 1
ATOM 2468 C C . GLN A 1 319 ? 13.324 -14.954 -9.258 1.00 98.06 319 GLN A C 1
ATOM 2470 O O . GLN A 1 319 ? 13.648 -13.853 -8.828 1.00 98.06 319 GLN A O 1
ATOM 2475 N N . ASP A 1 320 ? 13.702 -15.369 -10.468 1.00 98.00 320 ASP A N 1
ATOM 2476 C CA . ASP A 1 320 ? 14.544 -14.557 -11.355 1.00 98.00 320 ASP A CA 1
ATOM 2477 C C . ASP A 1 320 ? 13.899 -13.207 -11.687 1.00 98.00 320 ASP A C 1
ATOM 2479 O O . ASP A 1 320 ? 14.588 -12.199 -11.845 1.00 98.00 320 ASP A O 1
ATOM 2483 N N . THR A 1 321 ? 12.568 -13.175 -11.794 1.00 98.25 321 THR A N 1
ATOM 2484 C CA . THR A 1 321 ? 11.805 -11.942 -12.026 1.00 98.25 321 THR A CA 1
ATOM 2485 C C . THR A 1 321 ? 11.804 -11.048 -10.784 1.00 98.25 321 THR A C 1
ATOM 2487 O O . THR A 1 321 ? 11.999 -9.842 -10.912 1.00 98.25 321 THR A O 1
ATOM 2490 N N . VAL A 1 322 ? 11.692 -11.623 -9.583 1.00 98.31 322 VAL A N 1
ATOM 2491 C CA . VAL A 1 322 ? 11.873 -10.886 -8.321 1.00 98.31 322 VAL A CA 1
ATOM 2492 C C . VAL A 1 322 ? 13.281 -10.292 -8.234 1.00 98.31 322 VAL A C 1
ATOM 2494 O O . VAL A 1 322 ? 13.420 -9.097 -7.987 1.00 98.31 322 VAL A O 1
ATOM 2497 N N . GLU A 1 323 ? 14.331 -11.065 -8.522 1.00 98.00 323 GLU A N 1
ATOM 2498 C CA . GLU A 1 323 ? 15.705 -10.544 -8.502 1.00 98.00 323 GLU A CA 1
ATOM 2499 C C . GLU A 1 323 ? 15.942 -9.466 -9.575 1.00 98.00 323 GLU A C 1
ATOM 2501 O O . GLU A 1 323 ? 16.710 -8.529 -9.351 1.00 98.00 323 GLU A O 1
ATOM 2506 N N . ARG A 1 324 ? 15.274 -9.547 -10.739 1.00 98.00 324 ARG A N 1
ATOM 2507 C CA . ARG A 1 324 ? 15.274 -8.444 -11.719 1.00 98.00 324 ARG A CA 1
ATOM 2508 C C . ARG A 1 324 ? 14.630 -7.184 -11.146 1.00 98.00 324 ARG A C 1
ATOM 2510 O O . ARG A 1 324 ? 15.208 -6.113 -11.302 1.00 98.00 324 ARG A O 1
ATOM 2517 N N . ALA A 1 325 ? 13.490 -7.300 -10.464 1.00 98.56 325 ALA A N 1
ATOM 2518 C CA . ALA A 1 325 ? 12.823 -6.154 -9.846 1.00 98.56 325 ALA A CA 1
ATOM 2519 C C . ALA A 1 325 ? 13.714 -5.460 -8.804 1.00 98.56 325 ALA A C 1
ATOM 2521 O O . ALA A 1 325 ? 13.793 -4.234 -8.802 1.00 98.56 325 ALA A O 1
ATOM 2522 N N . ARG A 1 326 ? 14.455 -6.231 -7.998 1.00 98.31 326 ARG A N 1
ATOM 2523 C CA . ARG A 1 326 ? 15.444 -5.701 -7.041 1.00 98.31 326 ARG A CA 1
ATOM 2524 C C . ARG A 1 326 ? 16.572 -4.936 -7.732 1.00 98.31 326 ARG A C 1
ATOM 2526 O O . ARG A 1 326 ? 16.875 -3.810 -7.357 1.00 98.31 326 ARG A O 1
ATOM 2533 N N . ARG A 1 327 ? 17.135 -5.485 -8.816 1.00 98.06 327 ARG A N 1
ATOM 2534 C CA . ARG A 1 327 ? 18.149 -4.775 -9.624 1.00 98.06 327 ARG A CA 1
ATOM 2535 C C . ARG A 1 327 ? 17.601 -3.508 -10.286 1.00 98.06 327 ARG A C 1
ATOM 2537 O O . ARG A 1 327 ? 18.325 -2.526 -10.430 1.00 98.06 327 ARG A O 1
ATOM 2544 N N . TYR A 1 328 ? 16.340 -3.508 -10.718 1.00 98.50 328 TYR A N 1
ATOM 2545 C CA . TYR A 1 328 ? 15.697 -2.303 -11.250 1.00 98.50 328 TYR A CA 1
ATOM 2546 C C . TYR A 1 328 ? 15.492 -1.240 -10.169 1.00 98.50 328 TYR A C 1
ATOM 2548 O O . TYR A 1 328 ? 15.750 -0.066 -10.437 1.00 98.50 328 TYR A O 1
ATOM 2556 N N . LEU A 1 329 ? 15.120 -1.648 -8.954 1.00 98.62 329 LEU A N 1
ATOM 2557 C CA . LEU A 1 329 ? 15.041 -0.761 -7.796 1.00 98.62 329 LEU A CA 1
ATOM 2558 C C . LEU A 1 329 ? 16.401 -0.147 -7.460 1.00 98.62 329 LEU A C 1
ATOM 2560 O O . LEU A 1 329 ? 16.507 1.073 -7.371 1.00 98.62 329 LEU A O 1
ATOM 2564 N N . GLU A 1 330 ? 17.450 -0.963 -7.370 1.00 98.12 330 GLU A N 1
ATOM 2565 C CA . GLU A 1 330 ? 18.823 -0.503 -7.135 1.00 98.12 330 GLU A CA 1
ATOM 2566 C C . GLU A 1 330 ? 19.268 0.542 -8.168 1.00 98.12 330 GLU A C 1
ATOM 2568 O O . GLU A 1 330 ? 19.737 1.625 -7.818 1.00 98.12 330 GLU A O 1
ATOM 2573 N N . ASN A 1 331 ? 19.060 0.255 -9.456 1.00 98.00 331 ASN A N 1
ATOM 2574 C CA . ASN A 1 331 ? 19.402 1.183 -10.531 1.00 98.00 331 ASN A CA 1
ATOM 2575 C C . ASN A 1 331 ? 18.596 2.488 -10.457 1.00 98.00 331 ASN A C 1
ATOM 2577 O O . ASN A 1 331 ? 19.140 3.552 -10.752 1.00 98.00 331 ASN A O 1
ATOM 2581 N N . THR A 1 332 ? 17.319 2.418 -10.076 1.00 98.44 332 THR A N 1
ATOM 2582 C CA . THR A 1 332 ? 16.467 3.601 -9.903 1.00 98.44 332 THR A CA 1
ATOM 2583 C C . THR A 1 332 ? 16.978 4.466 -8.759 1.00 98.44 332 THR A C 1
ATOM 2585 O O . THR A 1 332 ? 17.165 5.663 -8.954 1.00 98.44 332 THR A O 1
ATOM 2588 N N . VAL A 1 333 ? 17.284 3.870 -7.604 1.00 97.94 333 VAL A N 1
ATOM 2589 C CA . VAL A 1 333 ? 17.815 4.587 -6.435 1.00 97.94 333 VAL A CA 1
ATOM 2590 C C . VAL A 1 333 ? 19.146 5.258 -6.764 1.00 97.94 333 VAL A C 1
ATOM 2592 O O . VAL A 1 333 ? 19.291 6.453 -6.515 1.00 97.94 333 VAL A O 1
ATOM 2595 N N . ARG A 1 334 ? 20.060 4.558 -7.450 1.00 96.94 334 ARG A N 1
ATOM 2596 C CA . ARG A 1 334 ? 21.320 5.157 -7.914 1.00 96.94 334 ARG A CA 1
ATOM 2597 C C . ARG A 1 334 ? 21.086 6.372 -8.819 1.00 96.94 334 ARG A C 1
ATOM 2599 O O . ARG A 1 334 ? 21.689 7.417 -8.602 1.00 96.94 334 ARG A O 1
ATOM 2606 N N . ARG A 1 335 ? 20.181 6.275 -9.801 1.00 96.75 335 ARG A N 1
ATOM 2607 C CA . ARG A 1 335 ? 19.833 7.411 -10.683 1.00 96.75 335 ARG A CA 1
ATOM 2608 C C . ARG A 1 335 ? 19.215 8.572 -9.901 1.00 96.75 335 ARG A C 1
ATOM 2610 O O . ARG A 1 335 ? 19.476 9.730 -10.208 1.00 96.75 335 ARG A O 1
ATOM 2617 N N . MET A 1 336 ? 18.397 8.281 -8.892 1.00 96.62 336 MET A N 1
ATOM 2618 C CA . MET A 1 336 ? 17.820 9.311 -8.029 1.00 96.62 336 MET A CA 1
ATOM 2619 C C . MET A 1 336 ? 18.896 10.026 -7.204 1.00 96.62 336 MET A C 1
ATOM 2621 O O . MET A 1 336 ? 18.841 11.251 -7.089 1.00 96.62 336 MET A O 1
ATOM 2625 N N . ASP A 1 337 ? 19.896 9.302 -6.699 1.00 94.06 337 ASP A N 1
ATOM 2626 C CA . ASP A 1 337 ? 21.048 9.889 -6.007 1.00 94.06 337 ASP A CA 1
ATOM 2627 C C . ASP A 1 337 ? 21.897 10.763 -6.932 1.00 94.06 337 ASP A C 1
ATOM 2629 O O . ASP A 1 337 ? 22.241 11.884 -6.562 1.00 94.06 337 ASP A O 1
ATOM 2633 N N . GLU A 1 338 ? 22.158 10.311 -8.162 1.00 93.25 338 GLU A N 1
ATOM 2634 C CA . GLU A 1 338 ? 22.864 11.095 -9.189 1.00 93.25 338 GLU A CA 1
ATOM 2635 C C . GLU A 1 338 ? 22.145 12.419 -9.506 1.00 93.25 338 GLU A C 1
ATOM 2637 O O . GLU A 1 338 ? 22.791 13.428 -9.784 1.00 93.25 338 GLU A O 1
ATOM 2642 N N . THR A 1 339 ? 20.810 12.445 -9.422 1.00 89.38 339 THR A N 1
ATOM 2643 C CA . THR A 1 339 ? 20.009 13.676 -9.570 1.00 89.38 339 THR A CA 1
ATOM 2644 C C . THR A 1 339 ? 19.860 14.492 -8.279 1.00 89.38 339 THR A C 1
ATOM 2646 O O . THR A 1 339 ? 19.258 15.562 -8.302 1.00 89.38 339 THR A O 1
ATOM 2649 N N . GLY A 1 340 ? 20.368 14.003 -7.143 1.00 89.31 340 GLY A N 1
ATOM 2650 C CA . GLY A 1 340 ? 20.193 14.623 -5.825 1.00 89.31 340 GLY A CA 1
ATOM 2651 C C . GLY A 1 340 ? 18.771 14.520 -5.258 1.00 89.31 340 GLY A C 1
ATOM 2652 O O . GLY A 1 340 ? 18.469 15.142 -4.238 1.00 89.31 340 GLY A O 1
ATOM 2653 N N . LEU A 1 341 ? 17.892 13.729 -5.882 1.00 90.56 341 LEU A N 1
ATOM 2654 C CA . LEU A 1 341 ? 16.468 13.654 -5.546 1.00 90.56 341 LEU A CA 1
ATOM 2655 C C . LEU A 1 341 ? 16.229 13.083 -4.141 1.00 90.56 341 LEU A C 1
ATOM 2657 O O . LEU A 1 341 ? 15.283 13.477 -3.464 1.00 90.56 341 LEU A O 1
ATOM 2661 N N . LEU A 1 342 ? 17.109 12.190 -3.685 1.00 89.56 342 LEU A N 1
ATOM 2662 C CA . LEU A 1 342 ? 17.019 11.555 -2.370 1.00 89.56 342 LEU A CA 1
ATOM 2663 C C . LEU A 1 342 ? 17.898 12.224 -1.302 1.00 89.56 342 LEU A C 1
ATOM 2665 O O . LEU A 1 342 ? 17.883 11.792 -0.154 1.00 89.56 342 LEU A O 1
ATOM 2669 N N . ALA A 1 343 ? 18.644 13.284 -1.633 1.00 84.81 343 ALA A N 1
ATOM 2670 C CA . ALA A 1 343 ? 19.533 13.936 -0.670 1.00 84.81 343 ALA A CA 1
ATOM 2671 C C . ALA A 1 343 ? 18.761 14.713 0.412 1.00 84.81 343 ALA A C 1
ATOM 2673 O O . ALA A 1 343 ? 19.168 14.734 1.573 1.00 84.81 343 ALA A O 1
ATOM 2674 N N . ALA A 1 344 ? 17.645 15.354 0.047 1.00 77.88 344 ALA A N 1
ATOM 2675 C CA . ALA A 1 344 ? 16.833 16.133 0.979 1.00 77.88 344 ALA A CA 1
ATOM 2676 C C . ALA A 1 344 ? 15.390 16.312 0.468 1.00 77.88 344 ALA A C 1
ATOM 2678 O O . ALA A 1 344 ? 15.115 17.264 -0.260 1.00 77.88 344 ALA A O 1
ATOM 2679 N N . PRO A 1 345 ? 14.414 15.487 0.890 1.00 81.94 345 PRO A N 1
ATOM 2680 C CA . PRO A 1 345 ? 13.014 15.677 0.494 1.00 81.94 345 PRO A CA 1
ATOM 2681 C C . PRO A 1 345 ? 12.465 17.065 0.845 1.00 81.94 345 PRO A C 1
ATOM 2683 O O . PRO A 1 345 ? 11.627 17.599 0.126 1.00 81.94 345 PRO A O 1
ATOM 2686 N N . ALA A 1 346 ? 12.981 17.699 1.903 1.00 83.00 346 ALA A N 1
ATOM 2687 C CA . ALA A 1 346 ? 12.626 19.070 2.262 1.00 83.00 346 ALA A CA 1
ATOM 2688 C C . ALA A 1 346 ? 12.977 20.091 1.162 1.00 83.00 346 ALA A C 1
ATOM 2690 O O . ALA A 1 346 ? 12.212 21.026 0.940 1.00 83.00 346 ALA A O 1
ATOM 2691 N N . SER A 1 347 ? 14.087 19.910 0.434 1.00 85.75 347 SER A N 1
ATOM 2692 C CA . SER A 1 347 ? 14.434 20.786 -0.695 1.00 85.75 347 SER A CA 1
ATOM 2693 C C . SER A 1 347 ? 13.578 20.492 -1.929 1.00 85.75 347 SER A C 1
ATOM 2695 O O . SER A 1 347 ? 13.271 21.397 -2.697 1.00 85.75 347 SER A O 1
ATOM 2697 N N . VAL A 1 348 ? 13.123 19.248 -2.102 1.00 90.50 348 VAL A N 1
ATOM 2698 C CA . VAL A 1 348 ? 12.128 18.892 -3.124 1.00 90.50 348 VAL A CA 1
ATOM 2699 C C . VAL A 1 348 ? 10.772 19.521 -2.792 1.00 90.50 348 VAL A C 1
ATOM 2701 O O . VAL A 1 348 ? 10.090 20.015 -3.687 1.00 90.50 348 VAL A O 1
ATOM 2704 N N . ALA A 1 349 ? 10.401 19.585 -1.512 1.00 89.38 349 ALA A N 1
ATOM 2705 C CA . ALA A 1 349 ? 9.109 20.106 -1.072 1.00 89.38 349 ALA A CA 1
ATOM 2706 C C . ALA A 1 349 ? 8.898 21.589 -1.418 1.00 89.38 349 ALA A C 1
ATOM 2708 O O . ALA A 1 349 ? 7.760 21.993 -1.647 1.00 89.38 349 ALA A O 1
ATOM 2709 N N . THR A 1 350 ? 9.970 22.388 -1.514 1.00 90.50 350 THR A N 1
ATOM 2710 C CA . THR A 1 350 ? 9.883 23.817 -1.881 1.00 90.50 350 THR A CA 1
ATOM 2711 C C . THR A 1 350 ? 9.457 24.041 -3.332 1.00 90.50 350 THR A C 1
ATOM 2713 O O . THR A 1 350 ? 8.906 25.090 -3.655 1.00 90.50 350 THR A O 1
ATOM 2716 N N . ARG A 1 351 ? 9.690 23.056 -4.206 1.00 92.50 351 ARG A N 1
ATOM 2717 C CA . ARG A 1 351 ? 9.403 23.120 -5.649 1.00 92.50 351 ARG A CA 1
ATOM 2718 C C . ARG A 1 351 ? 8.291 22.170 -6.088 1.00 92.50 351 ARG A C 1
ATOM 2720 O O . ARG A 1 351 ? 7.600 22.450 -7.061 1.00 92.50 351 ARG A O 1
ATOM 2727 N N . ASN A 1 352 ? 8.110 21.049 -5.390 1.00 93.94 352 ASN A N 1
ATOM 2728 C CA . ASN A 1 352 ? 7.042 20.086 -5.632 1.00 93.94 352 ASN A CA 1
ATOM 2729 C C . ASN A 1 352 ? 6.711 19.303 -4.347 1.00 93.94 352 ASN A C 1
ATOM 2731 O O . ASN A 1 352 ? 7.333 18.286 -4.034 1.00 93.94 352 ASN A O 1
ATOM 2735 N N . ARG A 1 353 ? 5.693 19.771 -3.614 1.00 93.50 353 ARG A N 1
ATOM 2736 C CA . ARG A 1 353 ? 5.238 19.160 -2.354 1.00 93.50 353 ARG A CA 1
ATOM 2737 C C . ARG A 1 353 ? 4.783 17.709 -2.524 1.00 93.50 353 ARG A C 1
ATOM 2739 O O . ARG A 1 353 ? 5.123 16.882 -1.685 1.00 93.50 353 ARG A O 1
ATOM 2746 N N . GLN A 1 354 ? 4.048 17.391 -3.593 1.00 94.25 354 GLN A N 1
ATOM 2747 C CA . GLN A 1 354 ? 3.559 16.026 -3.819 1.00 94.25 354 GLN A CA 1
ATOM 2748 C C . GLN A 1 354 ? 4.713 15.058 -4.083 1.00 94.25 354 GLN A C 1
ATOM 2750 O O . GLN A 1 354 ? 4.743 13.985 -3.494 1.00 94.25 354 GLN A O 1
ATOM 2755 N N . LEU A 1 355 ? 5.691 15.457 -4.901 1.00 95.50 355 LEU A N 1
ATOM 2756 C CA . LEU A 1 355 ? 6.878 14.639 -5.151 1.00 95.50 355 LEU A CA 1
ATOM 2757 C C . LEU A 1 355 ? 7.654 14.380 -3.856 1.00 95.50 355 LEU A C 1
ATOM 2759 O O . LEU A 1 355 ? 8.068 13.256 -3.613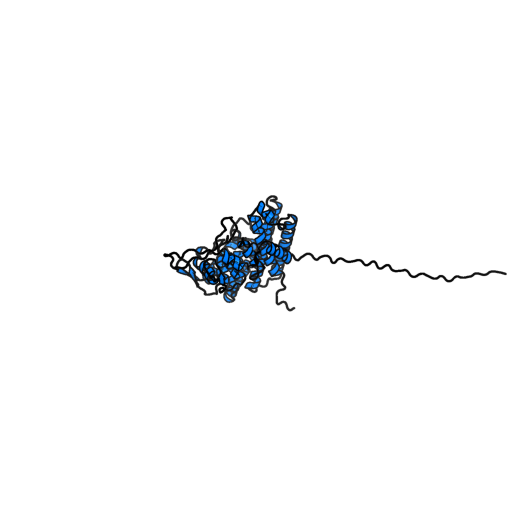 1.00 95.50 355 LEU A O 1
ATOM 2763 N N . ALA A 1 356 ? 7.817 15.392 -3.001 1.00 95.12 356 ALA A N 1
ATOM 2764 C CA . ALA A 1 356 ? 8.472 15.206 -1.710 1.00 95.12 356 ALA A CA 1
ATOM 2765 C C . ALA A 1 356 ? 7.727 14.208 -0.812 1.00 95.12 356 ALA A C 1
ATOM 2767 O O . ALA A 1 356 ? 8.371 13.372 -0.184 1.00 95.12 356 ALA A O 1
ATOM 2768 N N . LEU A 1 357 ? 6.390 14.265 -0.776 1.00 94.75 357 LEU A N 1
ATOM 2769 C CA . LEU A 1 357 ? 5.578 13.279 -0.061 1.00 94.75 357 LEU A CA 1
ATOM 2770 C C . LEU A 1 357 ? 5.774 11.884 -0.660 1.00 94.75 357 LEU A C 1
ATOM 2772 O O . LEU A 1 357 ? 6.145 10.975 0.077 1.00 94.75 357 LEU A O 1
ATOM 2776 N N . ASP A 1 358 ? 5.621 11.731 -1.980 1.00 95.75 358 ASP A N 1
ATOM 2777 C CA . ASP A 1 358 ? 5.832 10.461 -2.687 1.00 95.75 358 ASP A CA 1
ATOM 2778 C C . ASP A 1 358 ? 7.196 9.847 -2.337 1.00 95.75 358 ASP A C 1
ATOM 2780 O O . ASP A 1 358 ? 7.261 8.675 -1.981 1.00 95.75 358 ASP A O 1
ATOM 2784 N N . LEU A 1 359 ? 8.275 10.641 -2.305 1.00 96.88 359 LEU A N 1
ATOM 2785 C CA . LEU A 1 359 ? 9.602 10.160 -1.907 1.00 96.88 359 LEU A CA 1
ATOM 2786 C C . LEU A 1 359 ? 9.633 9.573 -0.491 1.00 96.88 359 LEU A C 1
ATOM 2788 O O . LEU A 1 359 ? 10.307 8.567 -0.285 1.00 96.88 359 LEU A O 1
ATOM 2792 N N . VAL A 1 360 ? 8.920 10.157 0.477 1.00 96.75 360 VAL A N 1
ATOM 2793 C CA . VAL A 1 360 ? 8.851 9.608 1.843 1.00 96.75 360 VAL A CA 1
ATOM 2794 C C . VAL A 1 360 ? 8.151 8.252 1.839 1.00 96.75 360 VAL A C 1
ATOM 2796 O O . VAL A 1 360 ? 8.732 7.262 2.284 1.00 96.75 360 VAL A O 1
ATOM 2799 N N . GLY A 1 361 ? 6.929 8.194 1.306 1.00 96.88 361 GLY A N 1
ATOM 2800 C CA . GLY A 1 361 ? 6.130 6.967 1.311 1.00 96.88 361 GLY A CA 1
ATOM 2801 C C . GLY A 1 361 ? 6.759 5.851 0.476 1.00 96.88 361 GLY A C 1
ATOM 2802 O O . GLY A 1 361 ? 6.947 4.732 0.955 1.00 96.88 361 GLY A O 1
ATOM 2803 N N . ASP A 1 362 ? 7.167 6.163 -0.753 1.00 98.12 362 ASP A N 1
ATOM 2804 C CA . ASP A 1 362 ? 7.688 5.180 -1.704 1.00 98.12 362 ASP A CA 1
ATOM 2805 C C . ASP A 1 362 ? 9.064 4.645 -1.296 1.00 98.12 362 ASP A C 1
ATOM 2807 O O . ASP A 1 362 ? 9.358 3.473 -1.532 1.00 98.12 362 ASP A O 1
ATOM 2811 N N . THR A 1 363 ? 9.879 5.445 -0.598 1.00 98.19 363 THR A N 1
ATOM 2812 C CA . THR A 1 363 ? 11.129 4.958 0.009 1.00 98.19 363 THR A CA 1
ATOM 2813 C C . THR A 1 363 ? 10.851 3.945 1.117 1.00 98.19 363 THR A C 1
ATOM 2815 O O . THR A 1 363 ? 11.532 2.921 1.188 1.00 98.19 363 THR A O 1
ATOM 2818 N N . CYS A 1 364 ? 9.838 4.176 1.958 1.00 98.44 364 CYS A N 1
ATOM 2819 C CA . CYS A 1 364 ? 9.445 3.218 2.992 1.00 98.44 364 CYS A CA 1
ATOM 2820 C C . CYS A 1 364 ? 8.908 1.908 2.394 1.00 98.44 364 CYS A C 1
ATOM 2822 O O . CYS A 1 364 ? 9.322 0.825 2.818 1.00 98.44 364 CYS A O 1
ATOM 2824 N N . HIS A 1 365 ? 8.064 1.985 1.360 1.00 98.56 365 HIS A N 1
ATOM 2825 C CA . HIS A 1 365 ? 7.582 0.804 0.635 1.00 98.56 365 HIS A CA 1
ATOM 2826 C C . HIS A 1 365 ? 8.719 0.043 -0.062 1.00 98.56 365 HIS A C 1
ATOM 2828 O O . HIS A 1 365 ? 8.789 -1.184 0.030 1.00 98.56 365 HIS A O 1
ATOM 2834 N N . ALA A 1 366 ? 9.661 0.745 -0.698 1.00 98.62 366 ALA A N 1
ATOM 2835 C CA . ALA A 1 366 ? 10.838 0.137 -1.311 1.00 98.62 366 ALA A CA 1
ATOM 2836 C C . ALA A 1 366 ? 11.754 -0.546 -0.282 1.00 98.62 366 ALA A C 1
ATOM 2838 O O . ALA A 1 366 ? 12.158 -1.693 -0.487 1.00 98.62 366 ALA A O 1
ATOM 2839 N N . ALA A 1 367 ? 12.017 0.107 0.855 1.00 98.31 367 ALA A N 1
ATOM 2840 C CA . ALA A 1 367 ? 12.767 -0.480 1.965 1.00 98.31 367 ALA A CA 1
ATOM 2841 C C . ALA A 1 367 ? 12.096 -1.762 2.479 1.00 98.31 367 ALA A C 1
ATOM 2843 O O . ALA A 1 367 ? 12.759 -2.781 2.690 1.00 98.31 367 ALA A O 1
ATOM 2844 N N . ARG A 1 368 ? 10.766 -1.732 2.645 1.00 97.88 368 ARG A N 1
ATOM 2845 C CA . ARG A 1 368 ? 9.988 -2.892 3.086 1.00 97.88 368 ARG A CA 1
ATOM 2846 C C . ARG A 1 368 ? 10.047 -4.025 2.063 1.00 97.88 368 ARG A C 1
ATOM 2848 O O . ARG A 1 368 ? 10.249 -5.176 2.452 1.00 97.88 368 ARG A O 1
ATOM 2855 N N . GLY A 1 369 ? 9.910 -3.702 0.778 1.00 97.88 369 GLY A N 1
ATOM 2856 C CA . GLY A 1 369 ? 10.069 -4.643 -0.326 1.00 97.88 369 GLY A CA 1
ATOM 2857 C C . GLY A 1 369 ? 11.423 -5.349 -0.283 1.00 97.88 369 GLY A C 1
ATOM 2858 O O . GLY A 1 369 ? 11.467 -6.576 -0.222 1.00 97.88 369 GLY A O 1
ATOM 2859 N N . GLU A 1 370 ? 12.526 -4.601 -0.211 1.00 97.69 370 GLU A N 1
ATOM 2860 C CA . GLU A 1 370 ? 13.872 -5.181 -0.089 1.00 97.69 370 GLU A CA 1
ATOM 2861 C C . GLU A 1 370 ? 14.033 -6.045 1.168 1.00 97.69 370 GLU A C 1
ATOM 2863 O O . GLU A 1 370 ? 14.591 -7.144 1.102 1.00 97.69 370 GLU A O 1
ATOM 2868 N N . ALA A 1 371 ? 13.513 -5.600 2.315 1.00 96.25 371 ALA A N 1
ATOM 2869 C CA . ALA A 1 371 ? 13.605 -6.346 3.568 1.00 96.25 371 ALA A CA 1
ATOM 2870 C C . ALA A 1 371 ? 12.904 -7.716 3.496 1.00 96.25 371 ALA A C 1
ATOM 2872 O O . ALA A 1 371 ? 13.411 -8.699 4.044 1.00 96.25 371 ALA A O 1
ATOM 2873 N N . LEU A 1 372 ? 11.769 -7.804 2.794 1.00 96.06 372 LEU A N 1
ATOM 2874 C CA . LEU A 1 372 ? 11.024 -9.054 2.614 1.00 96.06 372 LEU A CA 1
ATOM 2875 C C . LEU A 1 372 ? 11.785 -10.081 1.766 1.00 96.06 372 LEU A C 1
ATOM 2877 O O . LEU A 1 372 ? 11.584 -11.282 1.953 1.00 96.06 372 LEU A O 1
ATOM 2881 N N . TRP A 1 373 ? 12.669 -9.644 0.868 1.00 95.38 373 TRP A N 1
ATOM 2882 C CA . TRP A 1 373 ? 13.423 -10.522 -0.037 1.00 95.38 373 TRP A CA 1
ATOM 2883 C C . TRP A 1 373 ? 14.897 -10.702 0.340 1.00 95.38 373 TRP A C 1
ATOM 2885 O O . TRP A 1 373 ? 15.538 -11.629 -0.144 1.00 95.38 373 TRP A O 1
ATOM 2895 N N . SER A 1 374 ? 15.423 -9.880 1.249 1.00 90.38 374 SER A N 1
ATOM 2896 C CA . SER A 1 374 ? 16.805 -9.984 1.737 1.00 90.38 374 SER A CA 1
ATOM 2897 C C . SER A 1 374 ? 16.990 -11.011 2.857 1.00 90.38 374 SER A C 1
ATOM 2899 O O . SER A 1 374 ? 18.115 -11.420 3.142 1.00 90.38 374 SER A O 1
ATOM 2901 N N . ARG A 1 375 ? 15.911 -11.440 3.522 1.00 73.12 375 ARG A N 1
ATOM 2902 C CA . ARG A 1 375 ? 15.989 -12.482 4.553 1.00 73.12 375 ARG A CA 1
ATOM 2903 C C . ARG A 1 375 ? 16.102 -13.859 3.888 1.00 73.12 375 ARG A C 1
ATOM 2905 O O . ARG A 1 375 ? 15.272 -14.168 3.029 1.00 73.12 375 ARG A O 1
ATOM 2912 N N . PRO A 1 376 ? 17.050 -14.722 4.303 1.00 55.69 376 PRO A N 1
ATOM 2913 C CA . PRO A 1 376 ? 17.004 -16.132 3.940 1.00 55.69 376 PRO A CA 1
ATOM 2914 C C . PRO A 1 376 ? 15.636 -16.681 4.337 1.00 55.69 376 PRO A C 1
ATOM 2916 O O . PRO A 1 376 ? 15.174 -16.428 5.451 1.00 55.69 376 PRO A O 1
ATOM 2919 N N . SER A 1 377 ? 14.967 -17.400 3.435 1.00 51.47 377 SER A N 1
ATOM 2920 C CA . SER A 1 377 ? 13.702 -18.057 3.758 1.00 51.47 377 SER A CA 1
ATOM 2921 C C . SER A 1 377 ? 13.941 -18.941 4.982 1.00 51.47 377 SER A C 1
ATOM 2923 O O . SER A 1 377 ? 14.690 -19.915 4.887 1.00 51.47 377 SER A O 1
ATOM 2925 N N . ALA A 1 378 ? 13.368 -18.585 6.134 1.00 44.03 378 ALA A N 1
ATOM 2926 C CA . ALA A 1 378 ? 13.460 -19.408 7.331 1.00 44.03 378 ALA A CA 1
ATOM 2927 C C . ALA A 1 378 ? 12.893 -20.794 6.977 1.00 44.03 378 ALA A C 1
ATOM 2929 O O . ALA A 1 378 ? 11.694 -20.930 6.741 1.00 44.03 378 ALA A O 1
ATOM 2930 N N . GLY A 1 379 ? 13.771 -21.793 6.823 1.00 42.09 379 GLY A N 1
ATOM 2931 C CA . GLY A 1 379 ? 13.394 -23.153 6.424 1.00 42.09 379 GLY A CA 1
ATOM 2932 C C . GLY A 1 379 ? 14.077 -23.752 5.187 1.00 42.09 379 GLY A C 1
ATOM 2933 O O . GLY A 1 379 ? 13.617 -24.794 4.727 1.00 42.09 379 GLY A O 1
ATOM 2934 N N . ARG A 1 380 ? 15.162 -23.179 4.642 1.00 36.88 380 ARG A N 1
ATOM 2935 C CA . ARG A 1 380 ? 16.112 -23.982 3.842 1.00 36.88 380 ARG A CA 1
ATOM 2936 C C . ARG A 1 380 ? 17.145 -24.622 4.770 1.00 36.88 380 ARG A C 1
ATOM 2938 O O . ARG A 1 380 ? 18.239 -24.094 4.934 1.00 36.88 380 ARG A O 1
ATOM 2945 N N . THR A 1 381 ? 16.786 -25.746 5.379 1.00 29.44 381 THR A N 1
ATOM 2946 C CA . THR A 1 381 ? 17.805 -26.757 5.683 1.00 29.44 381 THR A CA 1
ATOM 2947 C C . THR A 1 381 ? 18.159 -27.414 4.341 1.00 29.44 381 THR A C 1
ATOM 2949 O O . THR A 1 381 ? 17.218 -27.693 3.590 1.00 29.44 381 THR A O 1
ATOM 2952 N N . PRO A 1 382 ? 19.450 -27.543 3.980 1.00 37.69 382 PRO A N 1
ATOM 2953 C CA . PRO A 1 382 ? 19.869 -28.193 2.737 1.00 37.69 382 PRO A CA 1
ATOM 2954 C C . PRO A 1 382 ? 19.343 -29.624 2.602 1.00 37.69 382 PRO A C 1
ATOM 2956 O O . PRO A 1 382 ? 19.153 -30.286 3.651 1.00 37.69 382 PRO A O 1
#